Protein AF-0000000085237565 (afdb_homodimer)

Nearest PDB structures (foldseek):
  1zc3-assembly2_C  TM=9.325E-01  e=2.613E-16  Homo sapiens
  4o2l-assembly2_B  TM=9.216E-01  e=4.060E-16  Mus musculus
  7btc-assembly1_A  TM=9.200E-01  e=6.717E-16  Homo sapiens
  3sea-assembly2_B  TM=8.817E-01  e=2.783E-16  Homo sapiens
  4o25-assembly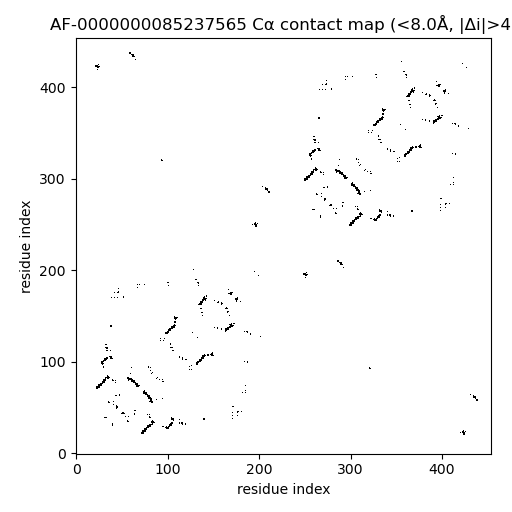2_B  TM=8.472E-01  e=3.812E-16  Mus musculus

InterPro domains:
  IPR001806 Small GTPase [PF00071] (29-189)
  IPR001806 Small GTPase [PS51421] (17-208)
  IPR001806 Small GTPase [SM00174] (30-190)
  IPR005225 Small GTP-binding domain [TIGR00231] (28-180)
  IPR027417 P-loop containing nucleoside triphosphate hydrolase [G3DSA:3.40.50.300] (24-223)
  IPR027417 P-loop containing nucleoside triphosphate hydrolase [SSF52540] (27-191)
  IPR050209 Membrane trafficking Rab GTPases [PTHR47979] (27-192)

Secondary structure (DSSP, 8-state):
-----------------------EEEEEEEEEEE-TTSSHHHHHHHHHHS-----PPPPSEEEEEEEEE-SSEEEEEEEEEE--SGGGGGGHHHHHTT-SEEEEEEETT-HHHHHHHHHHHHHHHHS--TTT-EEEEEEE-GGGGGG--S-HHHHHHHHHHHT-EEEE--TTT-TTHHHHHHHHHHHHHHHHHHHHH----------EE------------------/-----------------------EEEEEEEEEEE-TTSSHHHHHHHHHHS-----PPPPSEEEEEEEEE-SSEEEEEEEEEE--SGGGGGGHHHHHTT-SEEEEEEETT-HHHHHHHHHHHHHHHHS--TTS-EEEEEEE-GGGGGG--S-HHHHHHHHHHHT-EEEE--TTT-TTHHHHHHHHHHHHHHHHHHHHH----------EE------------------

Foldseek 3Di:
DDDPPPPPPPPPPPPVVVVPPPAAEDEAEEEEAFAWPLCLVLLLCCQAPVDGDDDDFDDAWDWDWHWDDDDRHIYIYIYIRGGRDPVCLLCVCVRCVQGQEYEQTGEQLDVVRVVVSVVSVVVCVVRDDPLRYAYEYEHEPVVVVVSGDHDQVNSVVVCVVSVHHYDYYYSVVGRCSNVVVVVSVVSSVVSVVVCVPDVPPPPPPDPPPSDPPPPPPVDDPPPPPDD/DPPPPPDPPPPPPPPVVVVPPPAAEDEAEEEEAFAWPLCLVLLLCCQAPVDGDDDDFDDAWDWDWHWDDDDRHIYIYIYIRGGRDPVCLLCVCVRCVQGQEYEQTGEQLDVVRVVVSVVSVVVCVVRDDPLRYAYEYEHEPVVVVVSGDHDQVNSVVVCVVSVHHYDYYYSPVGRCSNVVVVVSVVSSVVSVVVCVPDVPPPPPPDPPPSPPPPPPPPDDDPDDDDD

Sequence (454 aa):
MGESLPRVPREAQHHNDTLRRPVQTLRVKMALLGSSGVGKSSLALRFSKRQFGSTSPTVGCAYLTQVVHLSNVTFRFEIWDTAGQEKYHSIAPLYYRGAHAALLVYDISKRETFIRAQVWLKELEKQYIPGSTVIWLVGNKADLAKDRQVSAKEGQSLATDRGLFFTETSALSGDQVNELLLAVAHRVNECIGAQQGGLSEWQEPALVNLRHQNRFNPFGSCCKVGPMGESLPRVPREAQHHNDTLRRPVQTLRVKMALLGSSGVGKSSLALRFSKRQFGSTSPTVGCAYLTQVVHLSNVTFRFEIWDTAGQEKYHSIAPLYYRGAHAALLVYDISKRETFIRAQVWLKELEKQYIPGSTVIWLVGNKADLAKDRQVSAKEGQSLATDRGLFFTETSALSGDQVNELLLAVAHRVNECIGAQQGGLSEWQEPALVNLRHQNRFNPFGSCCKVGP

Structure (mmCIF, N/CA/C/O backbone):
data_AF-0000000085237565-model_v1
#
loop_
_entity.id
_entity.type
_entity.pdbx_description
1 polymer 'RAB17, member RAS oncogene family'
#
loop_
_atom_site.group_PDB
_atom_site.id
_atom_site.type_symbol
_atom_site.label_atom_id
_atom_site.label_alt_id
_atom_site.label_comp_id
_atom_site.label_asym_id
_atom_site.label_entity_id
_atom_site.label_seq_id
_atom_site.pdbx_PDB_ins_code
_atom_site.Cartn_x
_atom_site.Cartn_y
_atom_site.Cartn_z
_atom_site.occupancy
_atom_site.B_iso_or_equiv
_atom_site.auth_seq_id
_atom_site.auth_comp_id
_atom_site.auth_asym_id
_atom_site.auth_atom_id
_atom_site.pdbx_PDB_model_num
ATOM 1 N N . MET A 1 1 ? 54.25 -17.219 58.719 1 27.73 1 MET A N 1
ATOM 2 C CA . MET A 1 1 ? 53 -17.969 58.625 1 27.73 1 MET A CA 1
ATOM 3 C C . MET A 1 1 ? 51.844 -17.062 58.219 1 27.73 1 MET A C 1
ATOM 5 O O . MET A 1 1 ? 51.25 -16.391 59.062 1 27.73 1 MET A O 1
ATOM 9 N N . GLY A 1 2 ? 52.062 -16.281 57.156 1 34.34 2 GLY A N 1
ATOM 10 C CA . GLY A 1 2 ? 51.312 -15.172 56.594 1 34.34 2 GLY A CA 1
ATOM 11 C C . GLY A 1 2 ? 49.875 -15.539 56.219 1 34.34 2 GLY A C 1
ATOM 12 O O . GLY A 1 2 ? 49.625 -16.609 55.656 1 34.34 2 GLY A O 1
ATOM 13 N N . GLU A 1 3 ? 48.969 -15.133 57.094 1 33.5 3 GLU A N 1
ATOM 14 C CA . GLU A 1 3 ? 47.531 -15.375 57 1 33.5 3 GLU A CA 1
ATOM 15 C C . GLU A 1 3 ? 46.969 -15 55.656 1 33.5 3 GLU A C 1
ATOM 17 O O . GLU A 1 3 ? 47.188 -13.875 55.156 1 33.5 3 GLU A O 1
ATOM 22 N N . SER A 1 4 ? 47 -15.984 54.719 1 35.19 4 SER A N 1
ATOM 23 C CA . SER A 1 4 ? 46.469 -15.961 53.375 1 35.19 4 SER A CA 1
ATOM 24 C C . SER A 1 4 ? 45.031 -15.469 53.344 1 35.19 4 SER A C 1
ATOM 26 O O . SER A 1 4 ? 44.156 -16.031 54 1 35.19 4 SER A O 1
ATOM 28 N N . LEU A 1 5 ? 44.844 -14.133 53.406 1 37.38 5 LEU A N 1
ATOM 29 C CA . LEU A 1 5 ? 43.5 -13.562 53.344 1 37.38 5 LEU A CA 1
ATOM 30 C C . LEU A 1 5 ? 42.688 -14.242 52.25 1 37.38 5 LEU A C 1
ATOM 32 O O . LEU A 1 5 ? 43.188 -14.508 51.156 1 37.38 5 LEU A O 1
ATOM 36 N N . PRO A 1 6 ? 41.625 -15 52.688 1 36 6 PRO A N 1
ATOM 37 C CA . PRO A 1 6 ? 40.781 -15.742 51.75 1 36 6 PRO A CA 1
ATOM 38 C C . PRO A 1 6 ? 40.25 -14.867 50.594 1 36 6 PRO A C 1
ATOM 40 O O . PRO A 1 6 ? 40.062 -13.664 50.781 1 36 6 PRO A O 1
ATOM 43 N N . ARG A 1 7 ? 40.719 -15.133 49.344 1 33.62 7 ARG A N 1
ATOM 44 C CA . ARG A 1 7 ? 40.281 -14.492 48.094 1 33.62 7 ARG A CA 1
ATOM 45 C C . ARG A 1 7 ? 38.75 -14.406 48.031 1 33.62 7 ARG A C 1
ATOM 47 O O . ARG A 1 7 ? 38.062 -15.398 48.25 1 33.62 7 ARG A O 1
ATOM 54 N N . VAL A 1 8 ? 38.188 -13.297 48.562 1 35.47 8 VAL A N 1
ATOM 55 C CA . VAL A 1 8 ? 36.75 -13.055 48.438 1 35.47 8 VAL A CA 1
ATOM 56 C C . VAL A 1 8 ? 36.281 -13.453 47.062 1 35.47 8 VAL A C 1
ATOM 58 O O . VAL A 1 8 ? 36.938 -13.133 46.062 1 35.47 8 VAL A O 1
ATOM 61 N N . PRO A 1 9 ? 35.531 -14.578 46.938 1 33.69 9 PRO A N 1
ATOM 62 C CA . PRO A 1 9 ? 35.031 -15.023 45.625 1 33.69 9 PRO A CA 1
ATOM 63 C C . PRO A 1 9 ? 34.406 -13.883 44.812 1 33.69 9 PRO A C 1
ATOM 65 O O . PRO A 1 9 ? 33.844 -12.953 45.406 1 33.69 9 PRO A O 1
ATOM 68 N N . ARG A 1 10 ? 35 -13.523 43.656 1 31 10 ARG A N 1
ATOM 69 C CA . ARG A 1 10 ? 34.469 -12.617 42.656 1 31 10 ARG A CA 1
ATOM 70 C C . ARG A 1 10 ? 32.969 -12.812 42.5 1 31 10 ARG A C 1
ATOM 72 O O . ARG A 1 10 ? 32.5 -13.93 42.219 1 31 10 ARG A O 1
ATOM 79 N N . GLU A 1 11 ? 32.125 -12.117 43.281 1 29.14 11 GLU A N 1
ATOM 80 C CA . GLU A 1 11 ? 30.703 -12.055 42.969 1 29.14 11 GLU A CA 1
ATOM 81 C C . GLU A 1 11 ? 30.438 -12.094 41.469 1 29.14 11 GLU A C 1
ATOM 83 O O . GLU A 1 11 ? 31.047 -11.359 40.719 1 29.14 11 GLU A O 1
ATOM 88 N N . ALA A 1 12 ? 30.047 -13.305 40.938 1 31.55 12 ALA A N 1
ATOM 89 C CA . ALA A 1 12 ? 29.484 -13.477 39.594 1 31.55 12 ALA A CA 1
ATOM 90 C C . ALA A 1 12 ? 28.578 -12.305 39.219 1 31.55 12 ALA A C 1
ATOM 92 O O . ALA A 1 12 ? 27.609 -12.016 39.938 1 31.55 12 ALA A O 1
ATOM 93 N N . GLN A 1 13 ? 29.125 -11.234 38.781 1 29.48 13 GLN A N 1
ATOM 94 C CA . GLN A 1 13 ? 28.312 -10.203 38.125 1 29.48 13 GLN A CA 1
ATOM 95 C C . GLN A 1 13 ? 27.203 -10.836 37.312 1 29.48 13 GLN A C 1
ATOM 97 O O . GLN A 1 13 ? 27.469 -11.586 36.375 1 29.48 13 GLN A O 1
ATOM 102 N N . HIS A 1 14 ? 26.141 -11.336 37.969 1 31.36 14 HIS A N 1
ATOM 103 C CA . HIS A 1 14 ? 24.922 -11.609 37.219 1 31.36 14 HIS A CA 1
ATOM 104 C C . HIS A 1 14 ? 24.688 -10.562 36.125 1 31.36 14 HIS A C 1
ATOM 106 O O . HIS A 1 14 ? 24.359 -9.414 36.438 1 31.36 14 HIS A O 1
ATOM 112 N N . HIS A 1 15 ? 25.625 -10.477 35.188 1 31.45 15 HIS A N 1
ATOM 113 C CA . HIS A 1 15 ? 25.188 -9.766 34 1 31.45 15 HIS A CA 1
ATOM 114 C C . HIS A 1 15 ? 23.719 -10.086 33.688 1 31.45 15 HIS A C 1
ATOM 116 O O . HIS A 1 15 ? 23.391 -11.227 33.344 1 31.45 15 HIS A O 1
ATOM 122 N N . ASN A 1 16 ? 22.828 -9.68 34.5 1 31.56 16 ASN A N 1
ATOM 123 C CA . ASN A 1 16 ? 21.438 -9.594 34.062 1 31.56 16 ASN A CA 1
ATOM 124 C C . ASN A 1 16 ? 21.359 -9.266 32.562 1 31.56 16 ASN A C 1
ATOM 126 O O . ASN A 1 16 ? 21.531 -8.117 32.156 1 31.56 16 ASN A O 1
ATOM 130 N N . ASP A 1 17 ? 21.984 -10.008 31.719 1 34.28 17 ASP A N 1
ATOM 131 C CA . ASP A 1 17 ? 21.672 -10.016 30.297 1 34.28 17 ASP A CA 1
ATOM 132 C C . ASP A 1 17 ? 20.172 -9.789 30.062 1 34.28 17 ASP A C 1
ATOM 134 O O . ASP A 1 17 ? 19.375 -10.727 30.172 1 34.28 17 ASP A O 1
ATOM 138 N N . THR A 1 18 ? 19.547 -8.82 30.672 1 37.56 18 THR A N 1
ATOM 139 C CA . THR A 1 18 ? 18.25 -8.406 30.156 1 37.56 18 THR A CA 1
ATOM 140 C C . THR A 1 18 ? 18.141 -8.75 28.672 1 37.56 18 THR A C 1
ATOM 142 O O . THR A 1 18 ? 18.969 -8.32 27.859 1 37.56 18 THR A O 1
ATOM 145 N N . LEU A 1 19 ? 17.844 -9.867 28.25 1 39.25 19 LEU A N 1
ATOM 146 C CA . LEU A 1 19 ? 17.406 -10.352 26.938 1 39.25 19 LEU A CA 1
ATOM 147 C C . LEU A 1 19 ? 16.859 -9.203 26.094 1 39.25 19 LEU A C 1
ATOM 149 O O . LEU A 1 19 ? 15.852 -8.586 26.469 1 39.25 19 LEU A O 1
ATOM 153 N N . ARG A 1 20 ? 17.562 -8.289 25.672 1 39.5 20 ARG A N 1
ATOM 154 C CA . ARG A 1 20 ? 17.188 -7.289 24.688 1 39.5 20 ARG A CA 1
ATOM 155 C C . ARG A 1 20 ? 16.203 -7.871 23.672 1 39.5 20 ARG A C 1
ATOM 157 O O . ARG A 1 20 ? 16.578 -8.734 22.859 1 39.5 20 ARG A O 1
ATOM 164 N N . ARG A 1 21 ? 15.07 -8.148 24.016 1 46.5 21 ARG A N 1
ATOM 165 C CA . ARG A 1 21 ? 14.047 -8.508 23.031 1 46.5 21 ARG A CA 1
ATOM 166 C C . ARG A 1 21 ? 14.242 -7.75 21.734 1 46.5 21 ARG A C 1
ATOM 168 O O . ARG A 1 21 ? 14.398 -6.527 21.734 1 46.5 21 ARG A O 1
ATOM 175 N N . PRO A 1 22 ? 14.875 -8.273 20.766 1 52.97 22 PRO A N 1
ATOM 176 C CA . PRO A 1 22 ? 15.102 -7.605 19.484 1 52.97 22 PRO A CA 1
ATOM 177 C C . PRO A 1 22 ? 1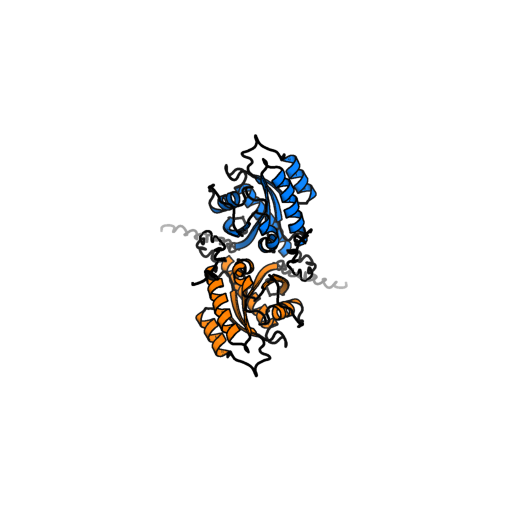3.969 -6.648 19.109 1 52.97 22 PRO A C 1
ATOM 179 O O . PRO A 1 22 ? 12.797 -6.973 19.297 1 52.97 22 PRO A O 1
ATOM 182 N N . VAL A 1 23 ? 14.234 -5.348 19.203 1 57.44 23 VAL A N 1
ATOM 183 C CA . VAL A 1 23 ? 13.289 -4.301 18.828 1 57.44 23 VAL A CA 1
ATOM 184 C C . VAL A 1 23 ? 12.688 -4.625 17.453 1 57.44 23 VAL A C 1
ATOM 186 O O . VAL A 1 23 ? 13.406 -4.914 16.5 1 57.44 23 VAL A O 1
ATOM 189 N N . GLN A 1 24 ? 11.422 -4.953 17.391 1 74.25 24 GLN A N 1
ATOM 190 C CA . GLN A 1 24 ? 10.641 -5.266 16.203 1 74.25 24 GLN A CA 1
ATOM 191 C C . GLN A 1 24 ? 10.477 -4.031 15.32 1 74.25 24 GLN A C 1
ATOM 193 O O . GLN A 1 24 ? 10.203 -2.936 15.82 1 74.25 24 GLN A O 1
ATOM 198 N N . THR A 1 25 ? 10.984 -4.004 14.086 1 80.12 25 THR A N 1
ATOM 199 C CA . THR A 1 25 ? 10.727 -2.939 13.117 1 80.12 25 THR A CA 1
ATOM 200 C C . THR A 1 25 ? 9.484 -3.252 12.289 1 80.12 25 THR A C 1
ATOM 202 O O . THR A 1 25 ? 9.367 -4.344 11.727 1 80.12 25 THR A O 1
ATOM 205 N N . LEU A 1 26 ? 8.594 -2.34 12.336 1 82.44 26 LEU A N 1
ATOM 206 C CA . LEU A 1 26 ? 7.359 -2.502 11.578 1 82.44 26 LEU A CA 1
ATOM 207 C C . LEU A 1 26 ? 7.219 -1.408 10.523 1 82.44 26 LEU A C 1
ATOM 209 O O . LEU A 1 26 ? 7.582 -0.255 10.766 1 82.44 26 LEU A O 1
ATOM 213 N N . ARG A 1 27 ? 6.699 -1.791 9.383 1 86.25 27 ARG A N 1
ATOM 214 C CA . ARG A 1 27 ? 6.43 -0.825 8.32 1 86.25 27 ARG A CA 1
ATOM 215 C C . ARG A 1 27 ? 5.086 -0.135 8.539 1 86.25 27 ARG A C 1
ATOM 217 O O . ARG A 1 27 ? 4.105 -0.78 8.914 1 86.25 27 ARG A O 1
ATOM 224 N N . VAL A 1 28 ? 5.137 1.172 8.312 1 89.56 28 VAL A N 1
ATOM 225 C CA . VAL A 1 28 ? 3.922 1.961 8.477 1 89.56 28 VAL A CA 1
ATOM 226 C C . VAL A 1 28 ? 3.668 2.781 7.211 1 89.56 28 VAL A C 1
ATOM 228 O O . VAL A 1 28 ? 4.48 3.635 6.844 1 89.56 28 VAL A O 1
ATOM 231 N N . LYS A 1 29 ? 2.611 2.477 6.531 1 90.62 29 LYS A N 1
ATOM 232 C CA . LYS A 1 29 ? 2.203 3.271 5.375 1 90.62 29 LYS A CA 1
ATOM 233 C C . LYS A 1 29 ? 1.453 4.527 5.809 1 90.62 29 LYS A C 1
ATOM 235 O O . LYS A 1 29 ? 0.463 4.445 6.539 1 90.62 29 LYS A O 1
ATOM 240 N N . MET A 1 30 ? 1.976 5.688 5.348 1 95.62 30 MET A N 1
ATOM 241 C CA . MET A 1 30 ? 1.331 6.961 5.656 1 95.62 30 MET A CA 1
ATOM 242 C C . MET A 1 30 ? 1.093 7.77 4.387 1 95.62 30 MET A C 1
ATOM 244 O O . MET A 1 30 ? 2.027 8.031 3.629 1 95.62 30 MET A O 1
ATOM 248 N N . ALA A 1 31 ? -0.153 8.203 4.172 1 95.44 31 ALA A N 1
ATOM 249 C CA . ALA A 1 31 ? -0.506 8.977 2.986 1 95.44 31 ALA A CA 1
ATOM 250 C C . ALA A 1 31 ? -0.721 10.445 3.336 1 95.44 31 ALA A C 1
ATOM 252 O O . ALA A 1 31 ? -1.348 10.766 4.348 1 95.44 31 ALA A O 1
ATOM 253 N N . LEU A 1 32 ? -0.116 11.32 2.547 1 97.12 32 LEU A N 1
ATOM 254 C CA . LEU A 1 32 ? -0.39 12.75 2.646 1 97.12 32 LEU A CA 1
ATOM 255 C C . LEU A 1 32 ? -1.426 13.172 1.611 1 97.12 32 LEU A C 1
ATOM 257 O O . LEU A 1 32 ? -1.219 12.992 0.409 1 97.12 32 LEU A O 1
ATOM 261 N N . LEU A 1 33 ? -2.529 13.742 2.092 1 96.38 33 LEU A N 1
ATOM 262 C CA . LEU A 1 33 ? -3.648 14.141 1.245 1 96.38 33 LEU A CA 1
ATOM 263 C C . LEU A 1 33 ? -3.963 15.625 1.425 1 96.38 33 LEU A C 1
ATOM 265 O O . LEU A 1 33 ? -3.779 16.172 2.512 1 96.38 33 LEU A O 1
ATOM 269 N N . GLY A 1 34 ? -4.469 16.188 0.341 1 96.75 34 GLY A N 1
ATOM 270 C CA . GLY A 1 34 ? -4.816 17.594 0.338 1 96.75 34 GLY A CA 1
ATOM 271 C C . GLY A 1 34 ? -4.562 18.281 -0.997 1 96.75 34 GLY A C 1
ATOM 272 O O . GLY A 1 34 ? -3.969 17.672 -1.896 1 96.75 34 GLY A O 1
ATOM 273 N N . SER A 1 35 ? -4.906 19.516 -1.06 1 96.19 35 SER A N 1
ATOM 274 C CA . SER A 1 35 ? -4.797 20.297 -2.289 1 96.19 35 SER A CA 1
ATOM 275 C C . SER A 1 35 ? -3.338 20.562 -2.65 1 96.19 35 SER A C 1
ATOM 277 O O . SER A 1 35 ? -2.449 20.422 -1.807 1 96.19 35 SER A O 1
ATOM 279 N N . SER A 1 36 ? -3.211 20.875 -3.971 1 95.44 36 SER A N 1
ATOM 280 C CA . SER A 1 36 ? -1.899 21.344 -4.41 1 95.44 36 SER A CA 1
ATOM 281 C C . SER A 1 36 ? -1.496 22.609 -3.686 1 95.44 36 SER A C 1
ATOM 283 O O . SER A 1 36 ? -2.328 23.5 -3.465 1 95.44 36 SER A O 1
ATOM 285 N N . GLY A 1 37 ? -0.248 22.641 -3.262 1 96 37 GLY A N 1
ATOM 286 C CA . GLY A 1 37 ? 0.309 23.875 -2.738 1 96 37 GLY A CA 1
ATOM 287 C C . GLY A 1 37 ? 0.138 24.016 -1.237 1 96 37 GLY A C 1
ATOM 288 O O . GLY A 1 37 ? 0.605 25 -0.645 1 96 37 GLY A O 1
ATOM 289 N N . VAL A 1 38 ? -0.432 23.047 -0.591 1 97.94 38 VAL A N 1
ATOM 290 C CA . VAL A 1 38 ? -0.711 23.203 0.832 1 97.94 38 VAL A CA 1
ATOM 291 C C . VAL A 1 38 ? 0.526 22.844 1.647 1 97.94 38 VAL A C 1
ATOM 293 O O . VAL A 1 38 ? 0.6 23.141 2.842 1 97.94 38 VAL A O 1
ATOM 296 N N . GLY A 1 39 ? 1.475 22.156 1.043 1 97.12 39 GLY A N 1
ATOM 297 C CA . GLY A 1 39 ? 2.734 21.891 1.717 1 97.12 39 GLY A CA 1
ATOM 298 C C . GLY A 1 39 ? 2.934 20.422 2.043 1 97.12 39 GLY A C 1
ATOM 299 O O . GLY A 1 39 ? 3.715 20.078 2.932 1 97.12 39 GLY A O 1
ATOM 300 N N . LYS A 1 40 ? 2.252 19.484 1.357 1 97.38 40 LYS A N 1
ATOM 301 C CA . LYS A 1 40 ? 2.414 18.047 1.586 1 97.38 40 LYS A CA 1
ATOM 302 C C . LYS A 1 40 ? 3.859 17.609 1.353 1 97.38 40 LYS A C 1
ATOM 304 O O . LYS A 1 40 ? 4.461 16.953 2.205 1 97.38 40 LYS A O 1
ATOM 309 N N . SER A 1 41 ? 4.395 18.078 0.245 1 95.38 41 SER A N 1
ATOM 310 C CA . SER A 1 41 ? 5.758 17.688 -0.11 1 95.38 41 SER A CA 1
ATOM 311 C C . SER A 1 41 ? 6.77 18.297 0.863 1 95.38 41 SER A C 1
ATOM 313 O O . SER A 1 41 ? 7.738 17.625 1.237 1 95.38 41 SER A O 1
ATOM 315 N N . SER A 1 42 ? 6.5 19.5 1.298 1 96.06 42 SER A N 1
ATOM 316 C CA . SER A 1 42 ? 7.398 20.141 2.254 1 96.06 42 SER A CA 1
ATOM 317 C C . SER A 1 42 ? 7.363 19.438 3.604 1 96.06 42 SER A C 1
ATOM 319 O O . SER A 1 42 ? 8.398 19.281 4.254 1 96.06 42 SER A O 1
ATOM 321 N N . LEU A 1 43 ? 6.195 19 4.012 1 96.62 43 LEU A N 1
ATOM 322 C CA . LEU A 1 43 ? 6.074 18.234 5.246 1 96.62 43 LEU A CA 1
ATOM 323 C C . LEU A 1 43 ? 6.809 16.906 5.137 1 96.62 43 LEU A C 1
ATOM 325 O O . LEU A 1 43 ? 7.562 16.531 6.039 1 96.62 43 LEU A O 1
ATOM 329 N N . ALA A 1 44 ? 6.617 16.219 4.016 1 95 44 ALA A N 1
ATOM 330 C CA . ALA A 1 44 ? 7.273 14.93 3.793 1 95 44 ALA A CA 1
ATOM 331 C C . ALA A 1 44 ? 8.789 15.07 3.844 1 95 44 ALA A C 1
ATOM 333 O O . ALA A 1 44 ? 9.477 14.258 4.477 1 95 44 ALA A O 1
ATOM 334 N N . LEU A 1 45 ? 9.273 16.094 3.223 1 93.38 45 LEU A N 1
ATOM 335 C CA . LEU A 1 45 ? 10.711 16.359 3.199 1 93.38 45 LEU A CA 1
ATOM 336 C C . LEU A 1 45 ? 11.227 16.672 4.598 1 93.38 45 LEU A C 1
ATOM 338 O O . LEU A 1 45 ? 12.305 16.219 4.984 1 93.38 45 LEU A O 1
ATOM 342 N N . ARG A 1 46 ? 10.445 17.391 5.383 1 92.81 46 ARG A N 1
ATOM 343 C CA . ARG A 1 46 ? 10.828 17.703 6.754 1 92.81 46 ARG A CA 1
ATOM 344 C C . ARG A 1 46 ? 10.859 16.453 7.621 1 92.81 46 ARG A C 1
ATOM 346 O O . ARG A 1 46 ? 11.734 16.312 8.477 1 92.81 46 ARG A O 1
ATOM 353 N N . PHE A 1 47 ? 9.922 15.625 7.383 1 90.81 47 PHE A N 1
ATOM 354 C CA . PHE A 1 47 ? 9.898 14.367 8.125 1 90.81 47 PHE A CA 1
ATOM 355 C C . PHE A 1 47 ? 11.18 13.578 7.887 1 90.81 47 PHE A C 1
ATOM 357 O O . PHE A 1 47 ? 11.742 12.992 8.82 1 90.81 47 PHE A O 1
ATOM 364 N N . SER A 1 48 ? 11.625 13.57 6.68 1 86.25 48 SER A N 1
ATOM 365 C CA . SER A 1 48 ? 12.664 12.633 6.266 1 86.25 48 SER A CA 1
ATOM 366 C C . SER A 1 48 ? 14.047 13.273 6.367 1 86.25 48 SER A C 1
ATOM 368 O O . SER A 1 48 ? 15 12.625 6.809 1 86.25 48 SER A O 1
ATOM 370 N N . LYS A 1 49 ? 14.172 14.57 5.992 1 81.81 49 LYS A N 1
ATOM 371 C CA . LYS A 1 49 ? 15.492 15.164 5.852 1 81.81 49 LYS A CA 1
ATOM 372 C C . LYS A 1 49 ? 15.648 16.375 6.77 1 81.81 49 LYS A C 1
ATOM 374 O O . LYS A 1 49 ? 16.703 17.016 6.789 1 81.81 49 LYS A O 1
ATOM 379 N N . ARG A 1 50 ? 14.602 16.688 7.516 1 81.38 50 ARG A N 1
ATOM 380 C CA . ARG A 1 50 ? 14.586 17.891 8.359 1 81.38 50 ARG A CA 1
ATOM 381 C C . ARG A 1 50 ? 14.953 19.125 7.551 1 81.38 50 ARG A C 1
ATOM 383 O O . ARG A 1 50 ? 15.664 20 8.047 1 81.38 50 ARG A O 1
ATOM 390 N N . GLN A 1 51 ? 14.609 19.031 6.289 1 81.88 51 GLN A N 1
ATOM 391 C CA . GLN A 1 51 ? 14.922 20.141 5.395 1 81.88 51 GLN A CA 1
ATOM 392 C C . GLN A 1 51 ? 13.648 20.734 4.777 1 81.88 51 GLN A C 1
ATOM 394 O O . GLN A 1 51 ? 12.617 20.062 4.73 1 81.88 51 GLN A O 1
ATOM 399 N N . PHE A 1 52 ? 13.766 21.984 4.613 1 81.69 52 PHE A N 1
ATOM 400 C CA . PHE A 1 52 ? 12.742 22.656 3.83 1 81.69 52 PHE A CA 1
ATOM 401 C C . PHE A 1 52 ? 13.32 23.172 2.514 1 81.69 52 PHE A C 1
ATOM 403 O O . PHE A 1 52 ? 14.391 23.781 2.494 1 81.69 52 PHE A O 1
ATOM 410 N N . GLY A 1 53 ? 12.664 22.844 1.438 1 76.88 53 GLY A N 1
ATOM 411 C CA . GLY A 1 53 ? 13.102 23.328 0.137 1 76.88 53 GLY A CA 1
ATOM 412 C C . GLY A 1 53 ? 11.953 23.594 -0.817 1 76.88 53 GLY A C 1
ATOM 413 O O . GLY A 1 53 ? 10.797 23.281 -0.506 1 76.88 53 GLY A O 1
ATOM 414 N N . SER A 1 54 ? 12.305 24.344 -1.906 1 74 54 SER A N 1
ATOM 415 C CA . SER A 1 54 ? 11.305 24.594 -2.939 1 74 54 SER A CA 1
ATOM 416 C C . SER A 1 54 ? 10.82 23.297 -3.57 1 74 54 SER A C 1
ATOM 418 O O . SER A 1 54 ? 11.609 22.375 -3.785 1 74 54 SER A O 1
ATOM 420 N N . THR A 1 55 ? 9.461 23.219 -3.584 1 75.25 55 THR A N 1
ATOM 421 C CA . THR A 1 55 ? 8.898 22.031 -4.215 1 75.25 55 THR A CA 1
ATOM 422 C C . THR A 1 55 ? 8.031 22.422 -5.41 1 75.25 55 THR A C 1
ATOM 424 O O . THR A 1 55 ? 7.48 23.516 -5.457 1 75.25 55 THR A O 1
ATOM 427 N N . SER A 1 56 ? 8.164 21.641 -6.43 1 81.25 56 SER A N 1
ATOM 428 C CA . SER A 1 56 ? 7.23 21.688 -7.551 1 81.25 56 SER A CA 1
ATOM 429 C C . SER A 1 56 ? 6.031 20.781 -7.312 1 81.25 56 SER A C 1
ATOM 431 O O . SER A 1 56 ? 6.09 19.859 -6.484 1 81.25 56 SER A O 1
ATOM 433 N N . PRO A 1 57 ? 4.93 21.219 -7.969 1 82.31 57 PRO A N 1
ATOM 434 C CA . PRO A 1 57 ? 3.76 20.359 -7.809 1 82.31 57 PRO A CA 1
ATOM 435 C C . PRO A 1 57 ? 4.082 18.875 -8.047 1 82.31 57 PRO A C 1
ATOM 437 O O . PRO A 1 57 ? 4.785 18.547 -9 1 82.31 57 PRO A O 1
ATOM 440 N N . THR A 1 58 ? 3.594 18.078 -7.121 1 82.5 58 THR A N 1
ATOM 441 C CA . THR A 1 58 ? 3.854 16.641 -7.195 1 82.5 58 THR A CA 1
ATOM 442 C C . THR A 1 58 ? 3.082 16.016 -8.352 1 82.5 58 THR A C 1
ATOM 444 O O . THR A 1 58 ? 1.911 16.344 -8.57 1 82.5 58 THR A O 1
ATOM 447 N N . VAL A 1 59 ? 3.775 15.258 -9.078 1 78.19 59 VAL A N 1
ATOM 448 C CA . VAL A 1 59 ? 3.141 14.508 -10.148 1 78.19 59 VAL A CA 1
ATOM 449 C C . VAL A 1 59 ? 2.93 13.062 -9.711 1 78.19 59 VAL A C 1
ATOM 451 O O . VAL A 1 59 ? 3.885 12.359 -9.367 1 78.19 59 VAL A O 1
ATOM 454 N N . GLY A 1 60 ? 1.63 12.68 -9.75 1 82 60 GLY A N 1
ATOM 455 C CA . GLY A 1 60 ? 1.33 11.344 -9.258 1 82 60 GLY A CA 1
ATOM 456 C C . GLY A 1 60 ? 1.535 11.195 -7.766 1 82 60 GLY A C 1
ATOM 457 O O . GLY A 1 60 ? 0.824 11.82 -6.973 1 82 60 GLY A O 1
ATOM 458 N N . CYS A 1 61 ? 2.631 10.438 -7.441 1 87.56 61 CYS A N 1
ATOM 459 C CA . CYS A 1 61 ? 2.92 10.172 -6.035 1 87.56 61 CYS A CA 1
ATOM 460 C C . CYS A 1 61 ? 4.418 10.008 -5.809 1 87.56 61 CYS A C 1
ATOM 462 O O . CYS A 1 61 ? 5.09 9.305 -6.562 1 87.56 61 CYS A O 1
ATOM 464 N N . ALA A 1 62 ? 4.902 10.75 -4.828 1 88.38 62 ALA A N 1
ATOM 465 C CA . ALA A 1 62 ? 6.293 10.594 -4.418 1 88.38 62 ALA A CA 1
ATOM 466 C C . ALA A 1 62 ? 6.398 9.727 -3.162 1 88.38 62 ALA A C 1
ATOM 468 O O . ALA A 1 62 ? 5.484 9.703 -2.338 1 88.38 62 ALA A O 1
ATOM 469 N N . TYR A 1 63 ? 7.602 9.062 -3.109 1 86 63 TYR A N 1
ATOM 470 C CA . TYR A 1 63 ? 7.789 8.117 -2.014 1 86 63 TYR A CA 1
ATOM 471 C C . TYR A 1 63 ? 9.008 8.484 -1.177 1 86 63 TYR A C 1
ATOM 473 O O . TYR A 1 63 ? 10.094 8.727 -1.718 1 86 63 TYR A O 1
ATOM 481 N N . LEU A 1 64 ? 8.797 8.602 0.127 1 89.44 64 LEU A N 1
ATOM 482 C CA . LEU A 1 64 ? 9.875 8.828 1.084 1 89.44 64 LEU A CA 1
ATOM 483 C C . LEU A 1 64 ? 9.766 7.871 2.264 1 89.44 64 LEU A C 1
ATOM 485 O O . LEU A 1 64 ? 8.688 7.336 2.541 1 89.44 64 LEU A O 1
ATOM 489 N N . THR A 1 65 ? 10.898 7.559 2.889 1 88.81 65 THR A N 1
ATOM 490 C CA . THR A 1 65 ? 10.906 6.73 4.09 1 88.81 65 THR A CA 1
ATOM 491 C C . THR A 1 65 ? 11.516 7.484 5.266 1 88.81 65 THR A C 1
ATOM 493 O O . THR A 1 65 ? 12.352 8.367 5.078 1 88.81 65 THR A O 1
ATOM 496 N N . GLN A 1 66 ? 11 7.223 6.445 1 92.06 66 GLN A N 1
ATOM 497 C CA . GLN A 1 66 ? 11.523 7.773 7.688 1 92.06 66 GLN A CA 1
ATOM 498 C C . GLN A 1 66 ? 11.414 6.762 8.828 1 92.06 66 GLN A C 1
ATOM 500 O O . GLN A 1 66 ? 10.359 6.148 9.016 1 92.06 66 GLN A O 1
ATOM 505 N N . VAL A 1 67 ? 12.531 6.543 9.5 1 91.44 67 VAL A N 1
ATOM 506 C CA . VAL A 1 67 ? 12.523 5.629 10.641 1 91.44 67 VAL A CA 1
ATOM 507 C C . VAL A 1 67 ? 12.234 6.402 11.922 1 91.44 67 VAL A C 1
ATOM 509 O O . VAL A 1 67 ? 12.828 7.457 12.164 1 91.44 67 VAL A O 1
ATOM 512 N N . VAL A 1 68 ? 11.297 5.98 12.656 1 93.25 68 VAL A N 1
ATOM 513 C CA . VAL A 1 68 ? 10.938 6.559 13.953 1 93.25 68 VAL A CA 1
ATOM 514 C C . VAL A 1 68 ? 11.094 5.508 15.047 1 93.25 68 VAL A C 1
ATOM 516 O O . VAL A 1 68 ? 10.539 4.41 14.953 1 93.25 68 VAL A O 1
ATOM 519 N N . HIS A 1 69 ? 11.805 5.895 16.109 1 91.56 69 HIS A N 1
ATOM 520 C CA . HIS A 1 69 ? 12.039 4.984 17.234 1 91.56 69 HIS A CA 1
ATOM 521 C C . HIS A 1 69 ? 11.133 5.32 18.406 1 91.56 69 HIS A C 1
ATOM 523 O O . HIS A 1 69 ? 11.125 6.457 18.891 1 91.56 69 HIS A O 1
ATOM 529 N N . LEU A 1 70 ? 10.352 4.316 18.719 1 91.25 70 LEU A N 1
ATOM 530 C CA . LEU A 1 70 ? 9.617 4.387 19.984 1 91.25 70 LEU A CA 1
ATOM 531 C C . LEU A 1 70 ? 10.266 3.486 21.031 1 91.25 70 LEU A C 1
ATOM 533 O O . LEU A 1 70 ? 11.281 2.844 20.766 1 91.25 70 LEU A O 1
ATOM 537 N N . SER A 1 71 ? 9.703 3.412 22.25 1 87.81 71 SER A N 1
ATOM 538 C CA . SER A 1 71 ? 10.297 2.688 23.375 1 87.81 71 SER A CA 1
ATOM 539 C C . SER A 1 71 ? 10.32 1.186 23.109 1 87.81 71 SER A C 1
ATOM 541 O O . SER A 1 71 ? 11.312 0.515 23.391 1 87.81 71 SER A O 1
ATOM 543 N N . ASN A 1 72 ? 9.312 0.599 22.469 1 84.94 72 ASN A N 1
ATOM 544 C CA . ASN A 1 72 ? 9.172 -0.849 22.359 1 84.94 72 ASN A CA 1
ATOM 545 C C . ASN A 1 72 ? 9.164 -1.303 20.906 1 84.94 72 ASN A C 1
ATOM 547 O O . ASN A 1 72 ? 9.156 -2.502 20.625 1 84.94 72 ASN A O 1
ATOM 551 N N . VAL A 1 73 ? 9.141 -0.239 20.062 1 84.81 73 VAL A N 1
ATOM 552 C CA . VAL A 1 73 ? 9.016 -0.624 18.656 1 84.81 73 VAL A CA 1
ATOM 553 C C . VAL A 1 73 ? 9.672 0.433 17.766 1 84.81 73 VAL A C 1
ATOM 555 O O . VAL A 1 73 ? 9.719 1.611 18.125 1 84.81 73 VAL A O 1
ATOM 558 N N . THR A 1 74 ? 10.25 0.01 16.688 1 87.94 74 THR A N 1
ATOM 559 C CA . THR A 1 74 ? 10.75 0.906 15.648 1 87.94 74 THR A CA 1
ATOM 560 C C . THR A 1 74 ? 9.844 0.863 14.422 1 87.94 74 THR A C 1
ATOM 562 O O . THR A 1 74 ? 9.469 -0.216 13.953 1 87.94 74 THR A O 1
ATOM 565 N N . PHE A 1 75 ? 9.492 2.049 13.969 1 89.44 75 PHE A N 1
ATOM 566 C CA . PHE A 1 75 ? 8.656 2.135 12.773 1 89.44 75 PHE A CA 1
ATOM 567 C C . PHE A 1 75 ? 9.453 2.662 11.594 1 89.44 75 PHE A C 1
ATOM 569 O O . PHE A 1 75 ? 10.211 3.629 11.727 1 89.44 75 PHE A O 1
ATOM 576 N N . ARG A 1 76 ? 9.281 2.027 10.477 1 88.69 76 ARG A N 1
ATOM 577 C CA . ARG A 1 76 ? 9.68 2.59 9.195 1 88.69 76 ARG A CA 1
ATOM 578 C C . ARG A 1 76 ? 8.484 3.16 8.445 1 88.69 76 ARG A C 1
ATOM 580 O O . ARG A 1 76 ? 7.699 2.414 7.855 1 88.69 76 ARG A O 1
ATOM 587 N N . PHE A 1 77 ? 8.438 4.449 8.43 1 92.31 77 PHE A N 1
ATOM 588 C CA . PHE A 1 77 ? 7.344 5.113 7.727 1 92.31 77 PHE A CA 1
ATOM 589 C C . PHE A 1 77 ? 7.59 5.117 6.223 1 92.31 77 PHE A C 1
ATOM 591 O O . PHE A 1 77 ? 8.656 5.527 5.766 1 92.31 77 PHE A O 1
ATOM 598 N N . GLU A 1 78 ? 6.703 4.527 5.578 1 90.31 78 GLU A N 1
ATOM 599 C CA . GLU A 1 78 ? 6.582 4.711 4.133 1 90.31 78 GLU A CA 1
ATOM 600 C C . GLU A 1 78 ? 5.621 5.848 3.799 1 90.31 78 GLU A C 1
ATOM 602 O O . GLU A 1 78 ? 4.402 5.688 3.898 1 90.31 78 GLU A O 1
ATOM 607 N N . ILE A 1 79 ? 6.199 6.918 3.359 1 94.19 79 ILE A N 1
ATOM 608 C CA . ILE A 1 79 ? 5.426 8.141 3.182 1 94.19 79 ILE A CA 1
ATOM 609 C C . ILE A 1 79 ? 5.031 8.297 1.714 1 94.19 79 ILE A C 1
ATOM 611 O O . ILE A 1 79 ? 5.895 8.438 0.845 1 94.19 79 ILE A O 1
ATOM 615 N N . TRP A 1 80 ? 3.732 8.242 1.468 1 93.69 80 TRP A N 1
ATOM 616 C CA . TRP A 1 80 ? 3.162 8.445 0.141 1 93.69 80 TRP A CA 1
ATOM 617 C C . TRP A 1 80 ? 2.713 9.891 -0.043 1 93.69 80 TRP A C 1
ATOM 619 O O . TRP A 1 80 ? 1.659 10.289 0.456 1 93.69 80 TRP A O 1
ATOM 629 N N . ASP A 1 81 ? 3.559 10.688 -0.681 1 94.19 81 ASP A N 1
ATOM 630 C CA . ASP A 1 81 ? 3.271 12.086 -0.984 1 94.19 81 ASP A CA 1
ATOM 631 C C . ASP A 1 81 ? 2.486 12.211 -2.287 1 94.19 81 ASP A C 1
ATOM 633 O O . ASP A 1 81 ? 3.064 12.164 -3.375 1 94.19 81 ASP A O 1
ATOM 637 N N . THR A 1 82 ? 1.187 12.453 -2.143 1 93.56 82 THR A N 1
ATOM 638 C CA . THR A 1 82 ? 0.287 12.375 -3.289 1 93.56 82 THR A CA 1
ATOM 639 C C . THR A 1 82 ? 0.157 13.734 -3.963 1 93.56 82 THR A C 1
ATOM 641 O O . THR A 1 82 ? 0.326 14.773 -3.316 1 93.56 82 THR A O 1
ATOM 644 N N . ALA A 1 83 ? -0.131 13.695 -5.277 1 91.5 83 ALA A N 1
ATOM 645 C CA . ALA A 1 83 ? -0.464 14.922 -5.992 1 91.5 83 ALA A CA 1
ATOM 646 C C . ALA A 1 83 ? -1.777 15.508 -5.488 1 91.5 83 ALA A C 1
ATOM 648 O O . ALA A 1 83 ? -2.742 14.781 -5.25 1 91.5 83 ALA A O 1
ATOM 649 N N . GLY A 1 84 ? -1.793 16.875 -5.395 1 90.75 84 GLY A N 1
ATOM 650 C CA . GLY A 1 84 ? -2.98 17.547 -4.895 1 90.75 84 GLY A CA 1
ATOM 651 C C . GLY A 1 84 ? -3.873 18.078 -6 1 90.75 84 GLY A C 1
ATOM 652 O O . GLY A 1 84 ? -4.973 18.562 -5.734 1 90.75 84 GLY A O 1
ATOM 653 N N . GLN A 1 85 ? -3.412 17.922 -7.184 1 87.5 85 GLN A N 1
ATOM 654 C CA . GLN A 1 85 ? -4.223 18.406 -8.289 1 87.5 85 GLN A CA 1
ATOM 655 C C . GLN A 1 85 ? -5.461 17.547 -8.492 1 87.5 85 GLN A C 1
ATOM 657 O O . GLN A 1 85 ? -5.398 16.312 -8.352 1 87.5 85 GLN A O 1
ATOM 662 N N . GLU A 1 86 ? -6.484 18.141 -8.922 1 83 86 GLU A N 1
ATOM 663 C CA . GLU A 1 86 ? -7.797 17.5 -8.992 1 83 86 GLU A CA 1
ATOM 664 C C . GLU A 1 86 ? -7.789 16.344 -9.969 1 83 86 GLU A C 1
ATOM 666 O O . GLU A 1 86 ? -8.461 15.328 -9.742 1 83 86 GLU A O 1
ATOM 671 N N . LYS A 1 87 ? -7.066 16.438 -10.938 1 82.56 87 LYS A N 1
ATOM 672 C CA . LYS A 1 87 ? -7.059 15.414 -11.969 1 82.56 87 LYS A CA 1
ATOM 673 C C . LYS A 1 87 ? -6.594 14.07 -11.406 1 82.56 87 LYS A C 1
ATOM 675 O O . LYS A 1 87 ? -6.848 13.023 -12 1 82.56 87 LYS A O 1
ATOM 680 N N . TYR A 1 88 ? -5.984 14.117 -10.312 1 80.62 88 TYR A N 1
ATOM 681 C CA . TYR A 1 88 ? -5.453 12.891 -9.719 1 80.62 88 TYR A CA 1
ATOM 682 C C . TYR A 1 88 ? -6.367 12.383 -8.617 1 80.62 88 TYR A C 1
ATOM 684 O O . TYR A 1 88 ? -6.105 11.328 -8.023 1 80.62 88 TYR A O 1
ATOM 692 N N . HIS A 1 89 ? -7.438 12.945 -8.375 1 82.06 89 HIS A N 1
ATOM 693 C CA . HIS A 1 89 ? -8.289 12.609 -7.238 1 82.06 89 HIS A CA 1
ATOM 694 C C . HIS A 1 89 ? -8.859 11.203 -7.375 1 82.06 89 HIS A C 1
ATOM 696 O O . HIS A 1 89 ? -9.016 10.492 -6.379 1 82.06 89 HIS A O 1
ATOM 702 N N . SER A 1 90 ? -9.078 10.836 -8.586 1 77.38 90 SER A N 1
ATOM 703 C CA . SER A 1 90 ? -9.734 9.555 -8.805 1 77.38 90 SER A CA 1
ATOM 704 C C . SER A 1 90 ? -8.812 8.391 -8.453 1 77.38 90 SER A C 1
ATOM 706 O O . SER A 1 90 ? -9.281 7.293 -8.141 1 77.38 90 SER A O 1
ATOM 708 N N . ILE A 1 91 ? -7.566 8.641 -8.469 1 80.5 91 ILE A N 1
ATOM 709 C CA . ILE A 1 91 ? -6.652 7.539 -8.203 1 80.5 91 ILE A CA 1
ATOM 710 C C . ILE A 1 91 ? -6.145 7.621 -6.766 1 80.5 91 ILE A C 1
ATOM 712 O O . ILE A 1 91 ? -5.363 6.773 -6.328 1 80.5 91 ILE A O 1
ATOM 716 N N . ALA A 1 92 ? -6.652 8.539 -5.965 1 84.56 92 ALA A N 1
ATOM 717 C CA . ALA A 1 92 ? -6.184 8.773 -4.602 1 84.56 92 ALA A CA 1
ATOM 718 C C . ALA A 1 92 ? -6.383 7.535 -3.73 1 84.56 92 ALA A C 1
ATOM 720 O O . ALA A 1 92 ? -5.516 7.191 -2.924 1 84.56 92 ALA A O 1
ATOM 721 N N . PRO A 1 93 ? -7.441 6.816 -3.93 1 85.5 93 PRO A N 1
ATOM 722 C CA . PRO A 1 93 ? -7.625 5.625 -3.092 1 85.5 93 PRO A CA 1
ATOM 723 C C . PRO A 1 93 ? -6.477 4.629 -3.229 1 85.5 93 PRO A C 1
ATOM 725 O O . PRO A 1 93 ? -6.148 3.926 -2.268 1 85.5 93 PRO A O 1
ATOM 728 N N . LEU A 1 94 ? -5.875 4.641 -4.363 1 84.12 94 LEU A N 1
ATOM 729 C CA . LEU A 1 94 ? -4.742 3.744 -4.586 1 84.12 94 LEU A CA 1
ATOM 730 C C . LEU A 1 94 ? -3.576 4.109 -3.674 1 84.12 94 LEU A C 1
ATOM 732 O O . LEU A 1 94 ? -2.766 3.248 -3.322 1 84.12 94 LEU A O 1
ATOM 736 N N . TYR A 1 95 ? -3.598 5.297 -3.223 1 88.25 95 TYR A N 1
ATOM 737 C CA . TYR A 1 95 ? -2.473 5.789 -2.434 1 88.25 95 TYR A CA 1
ATOM 738 C C . TYR A 1 95 ? -2.723 5.59 -0.944 1 88.25 95 TYR A C 1
ATOM 740 O O . TYR A 1 95 ? -1.784 5.367 -0.175 1 88.25 95 TYR A O 1
ATOM 748 N N . TYR A 1 96 ? -4.004 5.594 -0.593 1 89.69 96 TYR A N 1
ATOM 749 C CA . TYR A 1 96 ? -4.195 5.559 0.853 1 89.69 96 TYR A CA 1
ATOM 750 C C . TYR A 1 96 ? -4.848 4.25 1.284 1 89.69 96 TYR A C 1
ATOM 752 O O . TYR A 1 96 ? -5.012 3.996 2.48 1 89.69 96 TYR A O 1
ATOM 760 N N . ARG A 1 97 ? -5.191 3.383 0.357 1 85.88 97 ARG A N 1
ATOM 761 C CA . ARG A 1 97 ? -5.668 2.061 0.751 1 85.88 97 ARG A CA 1
ATOM 762 C C . ARG A 1 97 ? -4.613 1.317 1.563 1 85.88 97 ARG A C 1
ATOM 764 O O . ARG A 1 97 ? -3.439 1.29 1.19 1 85.88 97 ARG A O 1
ATOM 771 N N . GLY A 1 98 ? -5.098 0.78 2.701 1 83.69 98 GLY A N 1
ATOM 772 C CA . GLY A 1 98 ? -4.199 0.024 3.564 1 83.69 98 GLY A CA 1
ATOM 773 C C . GLY A 1 98 ? -3.295 0.905 4.402 1 83.69 98 GLY A C 1
ATOM 774 O O . GLY A 1 98 ? -2.445 0.404 5.145 1 83.69 98 GLY A O 1
ATOM 775 N N . ALA A 1 99 ? -3.461 2.207 4.254 1 90.94 99 ALA A N 1
ATOM 776 C CA . ALA A 1 99 ? -2.625 3.107 5.043 1 90.94 99 ALA A CA 1
ATOM 777 C C . ALA A 1 99 ? -2.91 2.953 6.535 1 90.94 99 ALA A C 1
ATOM 779 O O . ALA A 1 99 ? -4.062 2.791 6.938 1 90.94 99 ALA A O 1
ATOM 780 N N . HIS A 1 100 ? -1.849 3.02 7.305 1 91.06 100 HIS A N 1
ATOM 781 C CA . HIS A 1 100 ? -1.973 3.045 8.758 1 91.06 100 HIS A CA 1
ATOM 782 C C . HIS A 1 100 ? -2.299 4.445 9.258 1 91.06 100 HIS A C 1
ATOM 784 O O . HIS A 1 100 ? -2.92 4.605 10.312 1 91.06 100 HIS A O 1
ATOM 790 N N . ALA A 1 101 ? -1.816 5.379 8.477 1 95.12 101 ALA A N 1
ATOM 791 C CA . ALA A 1 101 ? -2.057 6.777 8.828 1 95.12 101 ALA A CA 1
ATOM 792 C C . ALA A 1 101 ? -2.311 7.621 7.578 1 95.12 101 ALA A C 1
ATOM 794 O O . ALA A 1 101 ? -1.784 7.324 6.504 1 95.12 101 ALA A O 1
ATOM 795 N N . ALA A 1 102 ? -3.117 8.625 7.738 1 96.31 102 ALA A N 1
ATOM 796 C CA . ALA A 1 102 ? -3.352 9.633 6.703 1 96.31 102 ALA A CA 1
ATOM 797 C C . ALA A 1 102 ? -3.307 11.039 7.285 1 96.31 102 ALA A C 1
ATOM 799 O O . ALA A 1 102 ? -3.914 11.305 8.328 1 96.31 102 ALA A O 1
ATOM 800 N N . LEU A 1 103 ? -2.523 11.883 6.648 1 98.25 103 LEU A N 1
ATOM 801 C CA . LEU A 1 103 ? -2.514 13.297 6.996 1 98.25 103 LEU A CA 1
ATOM 802 C C . LEU A 1 103 ? -3.314 14.109 5.988 1 98.25 103 LEU A C 1
ATOM 804 O O . LEU A 1 103 ? -2.961 14.164 4.809 1 98.25 103 LEU A O 1
ATOM 808 N N . LEU A 1 104 ? -4.383 14.633 6.438 1 98.06 104 LEU A N 1
ATOM 809 C CA . LEU A 1 104 ? -5.176 15.562 5.641 1 98.06 104 LEU A CA 1
ATOM 810 C C . LEU A 1 104 ? -4.711 17 5.867 1 98.06 104 LEU A C 1
ATOM 812 O O . LEU A 1 104 ? -4.969 17.578 6.922 1 98.06 104 LEU A O 1
ATOM 816 N N . VAL A 1 105 ? -4.094 17.594 4.812 1 98.69 105 VAL A N 1
ATOM 817 C CA . VAL A 1 105 ? -3.373 18.844 4.992 1 98.69 105 VAL A CA 1
ATOM 818 C C . VAL A 1 105 ? -4.133 19.984 4.305 1 98.69 105 VAL A C 1
ATOM 820 O O . VAL A 1 105 ? -4.621 19.812 3.186 1 98.69 105 VAL A O 1
ATOM 823 N N . TYR A 1 106 ? -4.293 21.094 4.977 1 98.81 106 TYR A N 1
ATOM 824 C CA . TYR A 1 106 ? -4.777 22.328 4.363 1 98.81 106 TYR A CA 1
ATOM 825 C C . TYR A 1 106 ? -3.881 23.5 4.73 1 98.81 106 TYR A C 1
ATOM 827 O O . TYR A 1 106 ? -3.031 23.391 5.617 1 98.81 106 TYR A O 1
ATOM 835 N N . ASP A 1 107 ? -3.959 24.547 3.906 1 98.81 107 ASP A N 1
ATOM 836 C CA . ASP A 1 107 ? -3.248 25.812 4.113 1 98.81 107 ASP A CA 1
ATOM 837 C C . ASP A 1 107 ? -4.078 26.781 4.949 1 98.81 107 ASP A C 1
ATOM 839 O O . ASP A 1 107 ? -5.156 27.203 4.527 1 98.81 107 ASP A O 1
ATOM 843 N N . ILE A 1 108 ? -3.566 27.141 6.109 1 98.88 108 ILE A N 1
ATOM 844 C CA . ILE A 1 108 ? -4.371 27.938 7.027 1 98.88 108 ILE A CA 1
ATOM 845 C C . ILE A 1 108 ? -4.691 29.297 6.395 1 98.88 108 ILE A C 1
ATOM 847 O O . ILE A 1 108 ? -5.613 29.984 6.828 1 98.88 108 ILE A O 1
ATOM 851 N N . SER A 1 109 ? -3.902 29.734 5.395 1 98.81 109 SER A N 1
ATOM 852 C CA . SER A 1 109 ? -4.07 31.047 4.766 1 98.81 109 SER A CA 1
ATOM 853 C C . SER A 1 109 ? -4.98 30.953 3.543 1 98.81 109 SER A C 1
ATOM 855 O O . SER A 1 109 ? -5.234 31.969 2.877 1 98.81 109 SER A O 1
ATOM 857 N N . LYS A 1 110 ? -5.48 29.781 3.191 1 98.75 110 LYS A N 1
ATOM 858 C CA . LYS A 1 110 ? -6.359 29.578 2.043 1 98.75 110 LYS A CA 1
ATOM 859 C C . LYS A 1 110 ? -7.562 28.719 2.414 1 98.75 110 LYS A C 1
ATOM 861 O O . LYS A 1 110 ? -7.5 27.484 2.334 1 98.75 110 LYS A O 1
ATOM 866 N N . ARG A 1 111 ? -8.672 29.344 2.629 1 98.69 111 ARG A N 1
ATOM 867 C CA . ARG A 1 111 ? -9.891 28.688 3.09 1 98.69 111 ARG A CA 1
ATOM 868 C C . ARG A 1 111 ? -10.344 27.625 2.094 1 98.69 111 ARG A C 1
ATOM 870 O O . ARG A 1 111 ? -10.875 26.578 2.486 1 98.69 111 ARG A O 1
ATOM 877 N N . GLU A 1 112 ? -10.102 27.844 0.861 1 98.38 112 GLU A N 1
ATOM 878 C CA . GLU A 1 112 ? -10.523 26.906 -0.169 1 98.38 112 GLU A CA 1
ATOM 879 C C . GLU A 1 112 ? -9.875 25.531 0.036 1 98.38 112 GLU A C 1
ATOM 881 O O . GLU A 1 112 ? -10.492 24.5 -0.242 1 98.38 112 GLU A O 1
ATOM 886 N N . THR A 1 113 ? -8.703 25.5 0.517 1 98.38 113 THR A N 1
ATOM 887 C CA . THR A 1 113 ? -8.008 24.234 0.735 1 98.38 113 THR A CA 1
ATOM 888 C C . THR A 1 113 ? -8.602 23.484 1.925 1 98.38 113 THR A C 1
ATOM 890 O O . THR A 1 113 ? -8.578 22.25 1.966 1 98.38 113 THR A O 1
ATOM 893 N N . PHE A 1 114 ? -9.133 24.219 2.891 1 98.62 114 PHE A N 1
ATOM 894 C CA . PHE A 1 114 ? -9.812 23.641 4.039 1 98.62 114 PHE A CA 1
ATOM 895 C C . PHE A 1 114 ? -11.117 22.984 3.619 1 98.62 114 PHE A C 1
ATOM 897 O O . PHE A 1 114 ? -11.422 21.875 4.043 1 98.62 114 PHE A O 1
ATOM 904 N N . ILE A 1 115 ? -11.789 23.641 2.762 1 98.06 115 ILE A N 1
ATOM 905 C CA . ILE A 1 115 ? -13.039 23.109 2.229 1 98.06 115 ILE A CA 1
ATOM 906 C C . ILE A 1 115 ? -12.758 21.828 1.436 1 98.06 115 ILE A C 1
ATOM 908 O O . ILE A 1 115 ? -13.438 20.828 1.61 1 98.06 115 ILE A O 1
ATOM 912 N N . ARG A 1 116 ? -11.766 21.859 0.656 1 96.69 116 ARG A N 1
ATOM 913 C CA . ARG A 1 116 ? -11.422 20.703 -0.171 1 96.69 116 ARG A CA 1
ATOM 914 C C . ARG A 1 116 ? -10.953 19.531 0.688 1 96.69 116 ARG A C 1
ATOM 916 O O . ARG A 1 116 ? -11.195 18.375 0.354 1 96.69 116 ARG A O 1
ATOM 923 N N . ALA A 1 117 ? -10.258 19.828 1.758 1 97.06 117 ALA A N 1
ATOM 924 C CA . ALA A 1 117 ? -9.82 18.781 2.678 1 97.06 117 ALA A CA 1
ATOM 925 C C . ALA A 1 117 ? -11.008 17.969 3.17 1 97.06 117 ALA A C 1
ATOM 927 O O . ALA A 1 117 ? -10.891 16.75 3.381 1 97.06 117 ALA A O 1
ATOM 928 N N . GLN A 1 118 ? -12.109 18.609 3.291 1 96.25 118 GLN A N 1
ATOM 929 C CA . GLN A 1 118 ? -13.312 17.906 3.736 1 96.25 118 GLN A CA 1
ATOM 930 C C . GLN A 1 118 ? -13.82 16.953 2.66 1 96.25 118 GLN A C 1
ATOM 932 O O . GLN A 1 118 ? -14.375 15.898 2.971 1 96.25 118 GLN A O 1
ATOM 937 N N . VAL A 1 119 ? -13.617 17.359 1.485 1 92.81 119 VAL A N 1
ATOM 938 C CA . VAL A 1 119 ? -13.984 16.5 0.372 1 92.81 119 VAL A CA 1
ATOM 939 C C . VAL A 1 119 ? -13.086 15.258 0.364 1 92.81 119 VAL A C 1
ATOM 941 O O . VAL A 1 119 ? -13.578 14.133 0.247 1 92.81 119 VAL A O 1
ATOM 944 N N . TRP A 1 120 ? -11.781 15.461 0.521 1 92.56 120 TRP A N 1
ATOM 945 C CA . TRP A 1 120 ? -10.828 14.359 0.63 1 92.56 120 TRP A CA 1
ATOM 946 C C . TRP A 1 120 ? -11.227 13.414 1.758 1 92.56 120 TRP A C 1
ATOM 948 O O . TRP A 1 120 ? -11.18 12.195 1.594 1 92.56 120 TRP A O 1
ATOM 958 N N . LEU A 1 121 ? -11.609 13.977 2.83 1 93.38 121 LEU A N 1
ATOM 959 C CA . LEU A 1 121 ? -11.977 13.203 4.004 1 93.38 121 LEU A CA 1
ATOM 960 C C . LEU A 1 121 ? -13.188 12.32 3.715 1 93.38 121 LEU A C 1
ATOM 962 O O . LEU A 1 121 ? -13.211 11.141 4.082 1 93.38 121 LEU A O 1
ATOM 966 N N . LYS A 1 122 ? -14.164 12.844 3.092 1 91.19 122 LYS A N 1
ATOM 967 C CA . LYS A 1 122 ? -15.359 12.094 2.74 1 91.19 122 LYS A CA 1
ATOM 968 C C . LYS A 1 122 ? -15.023 10.906 1.847 1 91.19 122 LYS A C 1
ATOM 970 O O . LYS A 1 122 ? -15.547 9.805 2.037 1 91.19 122 LYS A O 1
ATOM 975 N N . GLU A 1 123 ? -14.164 11.125 0.936 1 87.81 123 GLU A N 1
ATOM 976 C CA . GLU A 1 123 ? -13.75 10.055 0.035 1 87.81 123 GLU A CA 1
ATOM 977 C C . GLU A 1 123 ? -12.969 8.977 0.782 1 87.81 123 GLU A C 1
ATOM 979 O O . GLU A 1 123 ? -13.188 7.781 0.56 1 87.81 123 GLU A O 1
ATOM 984 N N . LEU A 1 124 ? -12.086 9.398 1.64 1 88 124 LEU A N 1
ATOM 985 C CA . LEU A 1 124 ? -11.289 8.484 2.457 1 88 124 LEU A CA 1
ATOM 986 C C . LEU A 1 124 ? -12.195 7.621 3.334 1 88 124 LEU A C 1
ATOM 988 O O . LEU A 1 124 ? -11.953 6.422 3.486 1 88 124 LEU A O 1
ATOM 992 N N . GLU A 1 125 ? -13.203 8.188 3.818 1 86.06 125 GLU A N 1
ATOM 993 C CA . GLU A 1 125 ? -14.102 7.516 4.754 1 86.06 125 GLU A CA 1
ATOM 994 C C . GLU A 1 125 ? -14.938 6.453 4.047 1 86.06 125 GLU A C 1
ATOM 996 O O . GLU A 1 125 ? -15.438 5.523 4.684 1 86.06 125 GLU A O 1
ATOM 1001 N N . LYS A 1 126 ? -15.102 6.559 2.787 1 80.69 126 LYS A N 1
ATOM 1002 C CA . LYS A 1 126 ? -15.844 5.559 2.025 1 80.69 126 LYS A CA 1
ATOM 1003 C C . LYS A 1 126 ? -15.094 4.234 1.98 1 80.69 126 LYS A C 1
ATOM 1005 O O . LYS A 1 126 ? -15.711 3.168 1.908 1 80.69 126 LYS A O 1
ATOM 1010 N N . GLN A 1 127 ? -13.844 4.281 1.952 1 70.81 127 GLN A N 1
ATOM 1011 C CA . GLN A 1 127 ? -13.016 3.094 1.792 1 70.81 127 GLN A CA 1
ATOM 1012 C C . GLN A 1 127 ? -12.438 2.645 3.129 1 70.81 127 GLN A C 1
ATOM 1014 O O . GLN A 1 127 ? -11.68 1.673 3.188 1 70.81 127 GLN A O 1
ATOM 1019 N N . TYR A 1 128 ? -12.852 3.248 4.137 1 64.94 128 TYR A N 1
ATOM 1020 C CA . TYR A 1 128 ? -12.203 3.176 5.441 1 64.94 128 TYR A CA 1
ATOM 1021 C C . TYR A 1 128 ? -12.82 2.076 6.297 1 64.94 128 TYR A C 1
ATOM 1023 O O . TYR A 1 128 ? -14.039 1.955 6.379 1 64.94 128 TYR A O 1
ATOM 1031 N N . ILE A 1 129 ? -11.906 1.144 6.633 1 61.97 129 ILE A N 1
ATOM 1032 C CA . ILE A 1 129 ? -12.281 0.295 7.758 1 61.97 129 ILE A CA 1
ATOM 1033 C C . ILE A 1 129 ? -12 1.022 9.07 1 61.97 129 ILE A C 1
ATOM 1035 O O . ILE A 1 129 ? -10.852 1.395 9.344 1 61.97 129 ILE A O 1
ATOM 1039 N N . PRO A 1 130 ? -13.109 1.364 9.812 1 60.78 130 PRO A N 1
ATOM 1040 C CA . PRO A 1 130 ? -12.898 2.074 11.078 1 60.78 130 PRO A CA 1
ATOM 1041 C C . PRO A 1 130 ? -11.82 1.423 11.945 1 60.78 130 PRO A C 1
ATOM 1043 O O . PRO A 1 130 ? -11.781 0.196 12.062 1 60.78 130 PRO A O 1
ATOM 1046 N N . GLY A 1 131 ? -10.945 2.195 12.508 1 66.69 131 GLY A N 1
ATOM 1047 C CA . GLY A 1 131 ? -9.914 1.729 13.422 1 66.69 131 GLY A CA 1
ATOM 1048 C C . GLY A 1 131 ? -8.68 1.203 12.711 1 66.69 131 GLY A C 1
ATOM 1049 O O . GLY A 1 131 ? -7.695 0.835 13.359 1 66.69 131 GLY A O 1
ATOM 1050 N N . SER A 1 132 ? -8.758 1.271 11.367 1 75.62 132 SER A N 1
ATOM 1051 C CA . SER A 1 132 ? -7.621 0.702 10.648 1 75.62 132 SER A CA 1
ATOM 1052 C C . SER A 1 132 ? -6.617 1.779 10.258 1 75.62 132 SER A C 1
ATOM 1054 O O . SER A 1 132 ? -5.43 1.492 10.07 1 75.62 132 SER A O 1
ATOM 1056 N N . THR A 1 133 ? -7.086 3.037 10.227 1 89.19 133 THR A N 1
ATOM 1057 C CA . THR A 1 133 ? -6.23 4.141 9.805 1 89.19 133 THR A CA 1
ATOM 1058 C C . THR A 1 133 ? -6.332 5.309 10.781 1 89.19 133 THR A C 1
ATOM 1060 O O . THR A 1 133 ? -7.434 5.711 11.164 1 89.19 133 THR A O 1
ATOM 1063 N N . VAL A 1 134 ? -5.246 5.785 11.25 1 93.75 134 VAL A N 1
ATOM 1064 C CA . VAL A 1 134 ? -5.18 6.996 12.07 1 93.75 134 VAL A CA 1
ATOM 1065 C C . VAL A 1 134 ? -5.195 8.227 11.172 1 93.75 134 VAL A C 1
ATOM 1067 O O . VAL A 1 134 ? -4.336 8.383 10.305 1 93.75 134 VAL A O 1
ATOM 1070 N N . ILE A 1 135 ? -6.172 9.125 11.352 1 95.88 135 ILE A N 1
ATOM 1071 C CA . ILE A 1 135 ? -6.289 10.273 10.461 1 95.88 135 ILE A CA 1
ATOM 1072 C C . ILE A 1 135 ? -6.02 11.555 11.242 1 95.88 135 ILE A C 1
ATOM 1074 O O . ILE A 1 135 ? -6.59 11.773 12.312 1 95.88 135 ILE A O 1
ATOM 1078 N N . TRP A 1 136 ? -5.137 12.406 10.727 1 98 136 TRP A N 1
ATOM 1079 C CA . TRP A 1 136 ? -4.828 13.727 11.266 1 98 136 TRP A CA 1
ATOM 1080 C C . TRP A 1 136 ? -5.273 14.828 10.305 1 98 136 TRP A C 1
ATOM 1082 O O . TRP A 1 136 ? -4.984 14.766 9.109 1 98 136 TRP A O 1
ATOM 1092 N N . LEU A 1 137 ? -6.039 15.727 10.797 1 98.81 137 LEU A N 1
ATOM 1093 C CA . LEU A 1 137 ? -6.227 17 10.117 1 98.81 137 LEU A CA 1
ATOM 1094 C C . LEU A 1 137 ? -5.094 17.969 10.453 1 98.81 137 LEU A C 1
ATOM 1096 O O . LEU A 1 137 ? -4.844 18.25 11.625 1 98.81 137 LEU A O 1
ATOM 1100 N N . VAL A 1 138 ? -4.406 18.469 9.453 1 98.94 138 VAL A N 1
ATOM 1101 C CA . VAL A 1 138 ? -3.205 19.266 9.68 1 98.94 138 VAL A CA 1
ATOM 1102 C C . VAL A 1 138 ? -3.359 20.641 9.023 1 98.94 138 VAL A C 1
ATOM 1104 O O . VAL A 1 138 ? -3.383 20.75 7.797 1 98.94 138 VAL A O 1
ATOM 1107 N N . GLY A 1 139 ? -3.484 21.672 9.828 1 98.94 139 GLY A N 1
ATOM 1108 C CA . GLY A 1 139 ? -3.346 23.031 9.32 1 98.94 139 GLY A CA 1
ATOM 1109 C C . GLY A 1 139 ? -1.899 23.453 9.156 1 98.94 139 GLY A C 1
ATOM 1110 O O . GLY A 1 139 ? -1.212 23.734 10.141 1 98.94 139 GLY A O 1
ATOM 1111 N N . ASN A 1 140 ? -1.474 23.531 7.887 1 98.81 140 ASN A N 1
ATOM 1112 C CA . ASN A 1 140 ? -0.072 23.812 7.602 1 98.81 140 ASN A CA 1
ATOM 1113 C C . ASN A 1 140 ? 0.134 25.281 7.23 1 98.81 140 ASN A C 1
ATOM 1115 O O . ASN A 1 140 ? -0.833 26.031 7.105 1 98.81 140 ASN A O 1
ATOM 1119 N N . LYS A 1 141 ? 1.396 25.703 7.16 1 98.44 141 LYS A N 1
ATOM 1120 C CA . LYS A 1 141 ? 1.859 27.062 6.863 1 98.44 141 LYS A CA 1
ATOM 1121 C C . LYS A 1 141 ? 1.455 28.031 7.965 1 98.44 141 LYS A C 1
ATOM 1123 O O . LYS A 1 141 ? 0.979 29.141 7.684 1 98.44 141 LYS A O 1
ATOM 1128 N N . ALA A 1 142 ? 1.613 27.547 9.156 1 98.5 142 ALA A N 1
ATOM 1129 C CA . ALA A 1 142 ? 1.263 28.344 10.336 1 98.5 142 ALA A CA 1
ATOM 1130 C C . ALA A 1 142 ? 2.131 29.594 10.438 1 98.5 142 ALA A C 1
ATOM 1132 O O . ALA A 1 142 ? 1.808 30.516 11.18 1 98.5 142 ALA A O 1
ATOM 1133 N N . ASP A 1 143 ? 3.264 29.656 9.711 1 97.94 143 ASP A N 1
ATOM 1134 C CA . ASP A 1 143 ? 4.105 30.844 9.656 1 97.94 143 ASP A CA 1
ATOM 1135 C C . ASP A 1 143 ? 3.373 32 8.984 1 97.94 143 ASP A C 1
ATOM 1137 O O . ASP A 1 143 ? 3.768 33.156 9.133 1 97.94 143 ASP A O 1
ATOM 1141 N N . LEU A 1 144 ? 2.311 31.656 8.305 1 98.25 144 LEU A N 1
ATOM 1142 C CA . LEU A 1 144 ? 1.529 32.688 7.633 1 98.25 144 LEU A CA 1
ATOM 1143 C C . LEU A 1 144 ? 0.35 33.125 8.492 1 98.25 144 LEU A C 1
ATOM 1145 O O . LEU A 1 144 ? -0.748 33.344 7.98 1 98.25 144 LEU A O 1
ATOM 1149 N N . ALA A 1 145 ? 0.546 33.281 9.734 1 97 145 ALA A N 1
ATOM 1150 C CA . ALA A 1 145 ? -0.5 33.625 10.688 1 97 145 ALA A CA 1
ATOM 1151 C C . ALA A 1 145 ? -1.147 34.969 10.32 1 97 145 ALA A C 1
ATOM 1153 O O . ALA A 1 145 ? -2.344 35.156 10.539 1 97 145 ALA A O 1
ATOM 1154 N N . LYS A 1 146 ? -0.477 35.906 9.742 1 97.62 146 LYS A N 1
ATOM 1155 C CA . LYS A 1 146 ? -1.008 37.188 9.367 1 97.62 146 LYS A CA 1
ATOM 1156 C C . LYS A 1 146 ? -2.055 37.062 8.266 1 97.62 146 LYS A C 1
ATOM 1158 O O . LYS A 1 146 ? -2.973 37.906 8.18 1 97.62 146 LYS A O 1
ATOM 1163 N N . ASP A 1 147 ? -1.914 36.094 7.41 1 98.31 147 ASP A N 1
ATOM 1164 C CA . ASP A 1 147 ? -2.822 35.875 6.289 1 98.31 147 ASP A CA 1
ATOM 1165 C C . ASP A 1 147 ? -3.836 34.781 6.602 1 98.31 147 ASP A C 1
ATOM 1167 O O . ASP A 1 147 ? -4.484 34.25 5.695 1 98.31 147 ASP A O 1
ATOM 1171 N N . ARG A 1 148 ? -3.955 34.375 7.816 1 98.5 148 ARG A N 1
ATOM 1172 C CA . ARG A 1 148 ? -4.785 33.25 8.234 1 98.5 148 ARG A CA 1
ATOM 1173 C C . ARG A 1 148 ? -6.238 33.469 7.824 1 98.5 148 ARG A C 1
ATOM 1175 O O . ARG A 1 148 ? -6.797 34.531 8.023 1 98.5 148 ARG A O 1
ATOM 1182 N N . GLN A 1 149 ? -6.859 32.406 7.191 1 98.81 149 GLN A N 1
ATOM 1183 C CA . GLN A 1 149 ? -8.266 32.438 6.809 1 98.81 149 GLN A CA 1
ATOM 1184 C C . GLN A 1 149 ? -9.062 31.344 7.531 1 98.81 149 GLN A C 1
ATOM 1186 O O . GLN A 1 149 ? -10.297 31.391 7.555 1 98.81 149 GLN A O 1
ATOM 1191 N N . VAL A 1 150 ? -8.438 30.375 8.109 1 98.75 150 VAL A N 1
ATOM 1192 C CA . VAL A 1 150 ? -9.07 29.312 8.883 1 98.75 150 VAL A CA 1
ATOM 1193 C C . VAL A 1 150 ? -8.508 29.312 10.305 1 98.75 150 VAL A C 1
ATOM 1195 O O . VAL A 1 150 ? -7.312 29.094 10.508 1 98.75 150 VAL A O 1
ATOM 1198 N N . SER A 1 151 ? -9.289 29.5 11.273 1 98.69 151 SER A N 1
ATOM 1199 C CA . SER A 1 151 ? -8.82 29.547 12.656 1 98.69 151 SER A CA 1
ATOM 1200 C C . SER A 1 151 ? -8.484 28.141 13.164 1 98.69 151 SER A C 1
ATOM 1202 O O . SER A 1 151 ? -9 27.141 12.656 1 98.69 151 SER A O 1
ATOM 1204 N N . ALA A 1 152 ? -7.645 28.125 14.172 1 98.5 152 ALA A N 1
ATOM 1205 C CA . ALA A 1 152 ? -7.332 26.844 14.805 1 98.5 152 ALA A CA 1
ATOM 1206 C C . ALA A 1 152 ? -8.586 26.203 15.391 1 98.5 152 ALA A C 1
ATOM 1208 O O . ALA A 1 152 ? -8.734 24.984 15.367 1 98.5 152 ALA A O 1
ATOM 1209 N N . LYS A 1 153 ? -9.422 27.047 15.891 1 98.44 153 LYS A N 1
ATOM 1210 C CA . LYS A 1 153 ? -10.664 26.562 16.5 1 98.44 153 LYS A CA 1
ATOM 1211 C C . LYS A 1 153 ? -11.539 25.859 15.461 1 98.44 153 LYS A C 1
ATOM 1213 O O . LYS A 1 153 ? -12.117 24.812 15.742 1 98.44 153 LYS A O 1
ATOM 1218 N N . GLU A 1 154 ? -11.664 26.453 14.281 1 98.31 154 GLU A N 1
ATOM 1219 C CA . GLU A 1 154 ? -12.414 25.844 13.195 1 98.31 154 GLU A CA 1
ATOM 1220 C C . GLU A 1 154 ? -11.836 24.469 12.828 1 98.31 154 GLU A C 1
ATOM 1222 O O . GLU A 1 154 ? -12.57 23.5 12.641 1 98.31 154 GLU A O 1
ATOM 1227 N N . GLY A 1 155 ? -10.516 24.406 12.695 1 98.62 155 GLY A N 1
ATOM 1228 C CA . GLY A 1 155 ? -9.859 23.141 12.414 1 98.62 155 GLY A CA 1
ATOM 1229 C C . GLY A 1 155 ? -10.102 22.094 13.477 1 98.62 155 GLY A C 1
ATOM 1230 O O . GLY A 1 155 ? -10.453 20.953 13.164 1 98.62 155 GLY A O 1
ATOM 1231 N N . GLN A 1 156 ? -9.953 22.484 14.727 1 98.62 156 GLN A N 1
ATOM 1232 C CA . GLN A 1 156 ? -10.156 21.578 15.859 1 98.62 156 GLN A CA 1
ATOM 1233 C C . GLN A 1 156 ? -11.594 21.078 15.914 1 98.62 156 GLN A C 1
ATOM 1235 O O . GLN A 1 156 ? -11.844 19.906 16.203 1 98.62 156 GLN A O 1
ATOM 1240 N N . SER A 1 157 ? -12.5 21.969 15.672 1 98.5 157 SER A N 1
ATOM 1241 C CA . SER A 1 157 ? -13.914 21.609 15.688 1 98.5 157 SER A CA 1
ATOM 1242 C C . SER A 1 157 ? -14.227 20.547 14.633 1 98.5 157 SER A C 1
ATOM 1244 O O . SER A 1 157 ? -14.914 19.578 14.914 1 98.5 157 SER A O 1
ATOM 1246 N N . LEU A 1 158 ? -13.75 20.781 13.422 1 98 158 LEU A N 1
ATOM 1247 C CA . LEU A 1 158 ? -13.953 19.797 12.367 1 98 158 LEU A CA 1
ATOM 1248 C C . LEU A 1 158 ? -13.359 18.453 12.75 1 98 158 LEU A C 1
ATOM 1250 O O . LEU A 1 158 ? -14 17.406 12.562 1 98 158 LEU A O 1
ATOM 1254 N N . ALA A 1 159 ? -12.141 18.469 13.25 1 98.19 159 ALA A N 1
ATOM 1255 C CA . ALA A 1 159 ? -11.469 17.234 13.656 1 98.19 159 ALA A CA 1
ATOM 1256 C C . ALA A 1 159 ? -12.273 16.484 14.711 1 98.19 159 ALA A C 1
ATOM 1258 O O . ALA A 1 159 ? -12.469 15.273 14.609 1 98.19 159 ALA A O 1
ATOM 1259 N N . THR A 1 160 ? -12.734 17.234 15.688 1 97.69 160 THR A N 1
ATOM 1260 C CA . THR A 1 160 ? -13.523 16.641 16.766 1 97.69 160 THR A CA 1
ATOM 1261 C C . THR A 1 160 ? -14.82 16.047 16.219 1 97.69 160 THR A C 1
ATOM 1263 O O . THR A 1 160 ? -15.164 14.906 16.531 1 97.69 160 THR A O 1
ATOM 1266 N N . ASP A 1 161 ? -15.484 16.719 15.391 1 96.62 161 ASP A N 1
ATOM 1267 C CA . ASP A 1 161 ? -16.75 16.297 14.805 1 96.62 161 ASP A CA 1
ATOM 1268 C C . ASP A 1 161 ? -16.578 15 14.016 1 96.62 161 ASP A C 1
ATOM 1270 O O . ASP A 1 161 ? -17.484 14.156 13.977 1 96.62 161 ASP A O 1
ATOM 1274 N N . ARG A 1 162 ? -15.406 14.844 13.398 1 94.62 162 ARG A N 1
ATOM 1275 C CA . ARG A 1 162 ? -15.211 13.727 12.484 1 94.62 162 ARG A CA 1
ATOM 1276 C C . ARG A 1 162 ? -14.305 12.664 13.102 1 94.62 162 ARG A C 1
ATOM 1278 O O . ARG A 1 162 ? -13.93 11.695 12.43 1 94.62 162 ARG A O 1
ATOM 1285 N N . GLY A 1 163 ? -13.914 12.859 14.344 1 93.38 163 GLY A N 1
ATOM 1286 C CA . GLY A 1 163 ? -13.109 11.875 15.055 1 93.38 163 GLY A CA 1
ATOM 1287 C C . GLY A 1 163 ? -11.672 11.828 14.57 1 93.38 163 GLY A C 1
ATOM 1288 O O . GLY A 1 163 ? -11.062 10.758 14.508 1 93.38 163 GLY A O 1
ATOM 1289 N N . LEU A 1 164 ? -11.156 12.969 14.133 1 96.62 164 LEU A N 1
ATOM 1290 C CA . LEU A 1 164 ? -9.773 13.07 13.672 1 96.62 164 LEU A CA 1
ATOM 1291 C C . LEU A 1 164 ? -8.883 13.68 14.742 1 96.62 164 LEU A C 1
ATOM 1293 O O . LEU A 1 164 ? -9.375 14.352 15.656 1 96.62 164 LEU A O 1
ATOM 1297 N N . PHE A 1 165 ? -7.652 13.477 14.688 1 97.75 165 PHE A N 1
ATOM 1298 C CA . PHE A 1 165 ? -6.688 14.266 15.438 1 97.75 165 PHE A CA 1
ATOM 1299 C C . PHE A 1 165 ? -6.383 15.578 14.711 1 97.75 165 PHE A C 1
ATOM 1301 O O . PHE A 1 165 ? -6.613 15.688 13.508 1 97.75 165 PHE A O 1
ATOM 1308 N N . PHE A 1 166 ? -5.887 16.531 15.508 1 98.62 166 PHE A N 1
ATOM 1309 C CA . PHE A 1 166 ? -5.68 17.844 14.914 1 98.62 166 PHE A CA 1
ATOM 1310 C C . PHE A 1 166 ? -4.375 18.469 15.406 1 98.62 166 PHE A C 1
ATOM 1312 O O . PHE A 1 166 ? -4.016 18.328 16.578 1 98.62 166 PHE A O 1
ATOM 1319 N N . THR A 1 167 ? -3.678 19.141 14.438 1 98.81 167 THR A N 1
ATOM 1320 C CA . THR A 1 167 ? -2.559 20 14.805 1 98.81 167 THR A CA 1
ATOM 1321 C C . THR A 1 167 ? -2.295 21.031 13.711 1 98.81 167 THR A C 1
ATOM 1323 O O . THR A 1 167 ? -2.816 20.922 12.602 1 98.81 167 THR A O 1
ATOM 1326 N N . GLU A 1 168 ? -1.629 22.016 14.062 1 98.81 168 GLU A N 1
ATOM 1327 C CA . GLU A 1 168 ? -1.106 22.953 13.078 1 98.81 168 GLU A CA 1
ATOM 1328 C C . GLU A 1 168 ? 0.415 22.875 12.992 1 98.81 168 GLU A C 1
ATOM 1330 O O . GLU A 1 168 ? 1.09 22.672 14 1 98.81 168 GLU A O 1
ATOM 1335 N N . THR A 1 169 ? 0.849 23.031 11.766 1 98.69 169 THR A N 1
ATOM 1336 C CA . THR A 1 169 ? 2.285 22.922 11.539 1 98.69 169 THR A CA 1
ATOM 1337 C C . THR A 1 169 ? 2.764 24.031 10.602 1 98.69 169 THR A C 1
ATOM 1339 O O . THR A 1 169 ? 1.955 24.672 9.938 1 98.69 169 THR A O 1
ATOM 1342 N N . SER A 1 170 ? 4.082 24.234 10.633 1 98.31 170 SER A N 1
ATOM 1343 C CA . SER A 1 170 ? 4.781 24.984 9.602 1 98.31 170 SER A CA 1
ATOM 1344 C C . SER A 1 170 ? 5.969 24.203 9.055 1 98.31 170 SER A C 1
ATOM 1346 O O . SER A 1 170 ? 6.992 24.062 9.719 1 98.31 170 SER A O 1
ATOM 1348 N N . ALA A 1 171 ? 5.777 23.75 7.863 1 97.12 171 ALA A N 1
ATOM 1349 C CA . ALA A 1 171 ? 6.906 23.062 7.242 1 97.12 171 ALA A CA 1
ATOM 1350 C C . ALA A 1 171 ? 8.094 24 7.074 1 97.12 171 ALA A C 1
ATOM 1352 O O . ALA A 1 171 ? 9.25 23.578 7.145 1 97.12 171 ALA A O 1
ATOM 1353 N N . LEU A 1 172 ? 7.828 25.234 6.832 1 95.69 172 LEU A N 1
ATOM 1354 C CA . LEU A 1 172 ? 8.875 26.219 6.621 1 95.69 172 LEU A CA 1
ATOM 1355 C C . LEU A 1 172 ? 9.734 26.375 7.867 1 95.69 172 LEU A C 1
ATOM 1357 O O . LEU A 1 172 ? 10.961 26.25 7.801 1 95.69 172 LEU A O 1
ATOM 1361 N N . SER A 1 173 ? 9.133 26.609 9.031 1 95.31 173 SER A N 1
ATOM 1362 C CA . SER A 1 173 ? 9.875 26.859 10.266 1 95.31 173 SER A CA 1
ATOM 1363 C C . SER A 1 173 ? 10.242 25.547 10.961 1 95.31 173 SER A C 1
ATOM 1365 O O . SER A 1 173 ? 11.125 25.531 11.828 1 95.31 173 SER A O 1
ATOM 1367 N N . GLY A 1 174 ? 9.516 24.5 10.68 1 95.69 174 GLY A N 1
ATOM 1368 C CA . GLY A 1 174 ? 9.695 23.234 11.367 1 95.69 174 GLY A CA 1
ATOM 1369 C C . GLY A 1 174 ? 8.836 23.094 12.609 1 95.69 174 GLY A C 1
ATOM 1370 O O . GLY A 1 174 ? 8.852 22.062 13.281 1 95.69 174 GLY A O 1
ATOM 1371 N N . ASP A 1 175 ? 8.055 24.125 12.789 1 96.75 175 ASP A N 1
ATOM 1372 C CA . ASP A 1 175 ? 7.227 24.141 13.984 1 96.75 175 ASP A CA 1
ATOM 1373 C C . ASP A 1 175 ? 6.23 22.984 13.992 1 96.75 175 ASP A C 1
ATOM 1375 O O . ASP A 1 175 ? 5.492 22.797 13.031 1 96.75 175 ASP A O 1
ATOM 1379 N N . GLN A 1 176 ? 6.18 22.141 15.039 1 97.38 176 GLN A N 1
ATOM 1380 C CA . GLN A 1 176 ? 5.258 21.062 15.367 1 97.38 176 GLN A CA 1
ATOM 1381 C C . GLN A 1 176 ? 5.379 19.906 14.375 1 97.38 176 GLN A C 1
ATOM 1383 O O . GLN A 1 176 ? 4.602 18.953 14.422 1 97.38 176 GLN A O 1
ATOM 1388 N N . VAL A 1 177 ? 6.375 19.906 13.461 1 97.5 177 VAL A N 1
ATOM 1389 C CA . VAL A 1 177 ? 6.492 18.891 12.414 1 97.5 177 VAL A CA 1
ATOM 1390 C C . VAL A 1 177 ? 6.98 17.578 13.023 1 97.5 177 VAL A C 1
ATOM 1392 O O . VAL A 1 177 ? 6.379 16.516 12.805 1 97.5 177 VAL A O 1
ATOM 1395 N N . ASN A 1 178 ? 8.039 17.641 13.789 1 94.88 178 ASN A N 1
ATOM 1396 C CA . ASN A 1 178 ? 8.547 16.438 14.445 1 94.88 178 ASN A CA 1
ATOM 1397 C C . ASN A 1 178 ? 7.539 15.883 15.453 1 94.88 178 ASN A C 1
ATOM 1399 O O . ASN A 1 178 ? 7.367 14.672 15.555 1 94.88 178 ASN A O 1
ATOM 1403 N N . GLU A 1 179 ? 6.945 16.781 16.172 1 97.06 179 GLU A N 1
ATOM 1404 C CA . GLU A 1 179 ? 5.934 16.391 17.141 1 97.06 179 GLU A CA 1
ATOM 1405 C C . GLU A 1 179 ? 4.777 15.648 16.469 1 97.06 179 GLU A C 1
ATOM 1407 O O . GLU A 1 179 ? 4.254 14.672 17.016 1 97.06 179 GLU A O 1
ATOM 1412 N N . LEU A 1 180 ? 4.387 16.125 15.344 1 98.31 180 LEU A N 1
ATOM 1413 C CA . LEU A 1 180 ? 3.326 15.477 14.578 1 98.31 180 LEU A CA 1
ATOM 1414 C C . LEU A 1 180 ? 3.719 14.055 14.203 1 98.31 180 LEU A C 1
ATOM 1416 O O . LEU A 1 180 ? 2.957 13.109 14.445 1 98.31 180 LEU A O 1
ATOM 1420 N N . LEU A 1 181 ? 4.906 13.867 13.633 1 97.31 181 LEU A N 1
ATOM 1421 C CA . LEU A 1 181 ? 5.363 12.547 13.211 1 97.31 181 LEU A CA 1
ATOM 1422 C C . LEU A 1 181 ? 5.406 11.586 14.391 1 97.31 181 LEU A C 1
ATOM 1424 O O . LEU A 1 181 ? 4.965 10.438 14.281 1 97.31 181 LEU A O 1
ATOM 1428 N N . LEU A 1 182 ? 5.891 12.094 15.469 1 96.94 182 LEU A N 1
ATOM 1429 C CA . LEU A 1 182 ? 5.969 11.266 16.672 1 96.94 182 LEU A CA 1
ATOM 1430 C C . LEU A 1 182 ? 4.574 10.914 17.188 1 96.94 182 LEU A C 1
ATOM 1432 O O . LEU A 1 182 ? 4.332 9.789 17.609 1 96.94 182 LEU A O 1
ATOM 1436 N N . ALA A 1 183 ? 3.709 11.898 17.172 1 97.75 183 ALA A N 1
ATOM 1437 C CA . ALA A 1 183 ? 2.336 11.664 17.609 1 97.75 183 ALA A CA 1
ATOM 1438 C C . ALA A 1 183 ? 1.657 10.609 16.75 1 97.75 183 ALA A C 1
ATOM 1440 O O . ALA A 1 183 ? 0.949 9.734 17.25 1 97.75 183 ALA A O 1
ATOM 1441 N N . VAL A 1 184 ? 1.861 10.672 15.445 1 97.62 184 VAL A N 1
ATOM 1442 C CA . VAL A 1 184 ? 1.319 9.672 14.523 1 97.62 184 VAL A CA 1
ATOM 1443 C C . VAL A 1 184 ? 1.868 8.297 14.875 1 97.62 184 VAL A C 1
ATOM 1445 O O . VAL A 1 184 ? 1.115 7.32 14.953 1 97.62 184 VAL A O 1
ATOM 1448 N N . ALA A 1 185 ? 3.17 8.219 15.102 1 96 185 ALA A N 1
ATOM 1449 C CA . ALA A 1 185 ? 3.803 6.945 15.453 1 96 185 ALA A CA 1
ATOM 1450 C C . ALA A 1 185 ? 3.17 6.344 16.703 1 96 185 ALA A C 1
ATOM 1452 O O . ALA A 1 185 ? 2.875 5.148 16.75 1 96 185 ALA A O 1
ATOM 1453 N N . HIS A 1 186 ? 2.953 7.195 17.641 1 95.5 186 HIS A N 1
ATOM 1454 C CA . HIS A 1 186 ? 2.369 6.727 18.891 1 95.5 186 HIS A CA 1
ATOM 1455 C C . HIS A 1 186 ? 0.953 6.203 18.688 1 95.5 186 HIS A C 1
ATOM 1457 O O . HIS A 1 186 ? 0.584 5.156 19.219 1 95.5 186 HIS A O 1
ATOM 1463 N N . ARG A 1 187 ? 0.187 6.875 17.922 1 94.56 187 ARG A N 1
ATOM 1464 C CA . ARG A 1 187 ? -1.192 6.465 17.688 1 94.56 187 ARG A CA 1
ATOM 1465 C C . ARG A 1 187 ? -1.247 5.172 16.891 1 94.56 187 ARG A C 1
ATOM 1467 O O . ARG A 1 187 ? -2.07 4.297 17.156 1 94.56 187 ARG A O 1
ATOM 1474 N N . VAL A 1 188 ? -0.421 5.09 15.914 1 92.62 188 VAL A N 1
ATOM 1475 C CA . VAL A 1 188 ? -0.345 3.867 15.117 1 92.62 188 VAL A CA 1
ATOM 1476 C C . VAL A 1 188 ? 0.046 2.693 16.016 1 92.62 188 VAL A C 1
ATOM 1478 O O . VAL A 1 188 ? -0.517 1.603 15.898 1 92.62 188 VAL A O 1
ATOM 1481 N N . ASN A 1 189 ? 0.998 2.898 16.906 1 89.75 189 ASN A N 1
ATOM 1482 C CA . ASN A 1 189 ? 1.433 1.865 17.828 1 89.75 189 ASN A CA 1
ATOM 1483 C C . ASN A 1 189 ? 0.279 1.374 18.703 1 89.75 189 ASN A C 1
ATOM 1485 O O . ASN A 1 189 ? 0.156 0.175 18.953 1 89.75 189 ASN A O 1
ATOM 1489 N N . GLU A 1 190 ? -0.525 2.318 19.094 1 88.44 190 GLU A N 1
ATOM 1490 C CA . GLU A 1 190 ? -1.689 1.979 19.906 1 88.44 190 GLU A CA 1
ATOM 1491 C C . GLU A 1 190 ? -2.68 1.123 19.125 1 88.44 190 GLU A C 1
ATOM 1493 O O . GLU A 1 190 ? -3.266 0.185 19.672 1 88.44 190 GLU A O 1
ATOM 1498 N N . CYS A 1 191 ? -2.84 1.43 17.875 1 82.5 191 CYS A N 1
ATOM 1499 C CA . CYS A 1 191 ? -3.797 0.723 17.031 1 82.5 191 CYS A CA 1
ATOM 1500 C C . CYS A 1 191 ? -3.303 -0.683 16.703 1 82.5 191 CYS A C 1
ATOM 1502 O O . CYS A 1 191 ? -4.086 -1.634 16.703 1 82.5 191 CYS A O 1
ATOM 1504 N N . ILE A 1 192 ? -2.035 -0.779 16.312 1 74.12 192 ILE A N 1
ATOM 1505 C CA . ILE A 1 192 ? -1.467 -2.074 15.961 1 74.12 192 ILE A CA 1
ATOM 1506 C C . ILE A 1 192 ? -1.45 -2.986 17.188 1 74.12 192 ILE A C 1
ATOM 1508 O O . ILE A 1 192 ? -1.749 -4.18 17.078 1 74.12 192 ILE A O 1
ATOM 1512 N N . GLY A 1 193 ? -1.023 -2.43 18.328 1 63.75 193 GLY A N 1
ATOM 1513 C CA . GLY A 1 193 ? -1.058 -3.191 19.562 1 63.75 193 GLY A CA 1
ATOM 1514 C C . GLY A 1 193 ? -2.451 -3.656 19.953 1 63.75 193 GLY A C 1
ATOM 1515 O O . GLY A 1 193 ? -2.623 -4.758 20.469 1 63.75 193 GLY A O 1
ATOM 1516 N N . ALA A 1 194 ? -3.422 -2.83 19.672 1 55.38 194 ALA A N 1
ATOM 1517 C CA . ALA A 1 194 ? -4.812 -3.188 19.953 1 55.38 194 ALA A CA 1
ATOM 1518 C C . ALA A 1 194 ? -5.301 -4.266 18.984 1 55.38 194 ALA A C 1
ATOM 1520 O O . ALA A 1 194 ? -6.121 -5.109 19.359 1 55.38 194 ALA A O 1
ATOM 1521 N N . GLN A 1 195 ? -5.051 -4.098 17.719 1 54.59 195 GLN A N 1
ATOM 1522 C CA . GLN A 1 195 ? -5.43 -5.129 16.75 1 54.59 195 GLN A CA 1
ATOM 1523 C C . GLN A 1 195 ? -4.816 -6.477 17.125 1 54.59 195 GLN A C 1
ATOM 1525 O O . GLN A 1 195 ? -5.359 -7.527 16.781 1 54.59 195 GLN A O 1
ATOM 1530 N N . GLN A 1 196 ? -3.693 -6.406 17.766 1 46.81 196 GLN A N 1
ATOM 1531 C CA . GLN A 1 196 ? -3.131 -7.637 18.312 1 46.81 196 GLN A CA 1
ATOM 1532 C C . GLN A 1 196 ? -4.094 -8.289 19.297 1 46.81 196 GLN A C 1
ATOM 1534 O O . GLN A 1 196 ? -4.121 -9.516 19.422 1 46.81 196 GLN A O 1
ATOM 1539 N N . GLY A 1 197 ? -4.84 -7.551 20.156 1 39.97 197 GLY A N 1
ATOM 1540 C CA . GLY A 1 197 ? -5.781 -8.125 21.109 1 39.97 197 GLY A CA 1
ATOM 1541 C C . GLY A 1 197 ? -7.109 -8.492 20.469 1 39.97 197 GLY A C 1
ATOM 1542 O O . GLY A 1 197 ? -7.793 -9.414 20.938 1 39.97 197 GLY A O 1
ATOM 1543 N N . GLY A 1 198 ? -7.938 -7.652 19.828 1 34.25 198 GLY A N 1
ATOM 1544 C CA . GLY A 1 198 ? -9.289 -7.82 19.312 1 34.25 198 GLY A CA 1
ATOM 1545 C C . GLY A 1 198 ? -9.336 -8.031 17.812 1 34.25 198 GLY A C 1
ATOM 1546 O O . GLY A 1 198 ? -8.891 -7.176 17.047 1 34.25 198 GLY A O 1
ATOM 1547 N N . LEU A 1 199 ? -9.211 -9.18 17.281 1 36 199 LEU A N 1
ATOM 1548 C CA . LEU A 1 199 ? -9.68 -9.406 15.922 1 36 199 LEU A CA 1
ATOM 1549 C C . LEU A 1 199 ? -10.969 -8.641 15.656 1 36 199 LEU A C 1
ATOM 1551 O O . LEU A 1 199 ? -12.039 -9.016 16.156 1 36 199 LEU A O 1
ATOM 1555 N N . SER A 1 200 ? -11.156 -7.383 15.883 1 34.5 200 SER A N 1
ATOM 1556 C CA . SER A 1 200 ? -12.461 -6.883 15.453 1 34.5 200 SER A CA 1
ATOM 1557 C C . SER A 1 200 ? -12.906 -7.543 14.156 1 34.5 200 SER A C 1
ATOM 1559 O O . SER A 1 200 ? -12.078 -7.84 13.289 1 34.5 200 SER A O 1
ATOM 1561 N N . GLU A 1 201 ? -14.008 -8.234 14.211 1 33.09 201 GLU A N 1
ATOM 1562 C CA . GLU A 1 201 ? -14.734 -8.797 13.078 1 33.09 201 GLU A CA 1
ATOM 1563 C C . GLU A 1 201 ? -14.695 -7.852 11.875 1 33.09 201 GLU A C 1
ATOM 1565 O O . GLU A 1 201 ? -15.312 -6.785 11.906 1 33.09 201 GLU A O 1
ATOM 1570 N N . TRP A 1 202 ? -13.602 -7.621 11.305 1 36.25 202 TRP A N 1
ATOM 1571 C CA . TRP A 1 202 ? -13.586 -6.922 10.023 1 36.25 202 TRP A CA 1
ATOM 1572 C C . TRP A 1 202 ? -14.742 -7.383 9.141 1 36.25 202 TRP A C 1
ATOM 1574 O O . TRP A 1 202 ? -14.898 -8.578 8.883 1 36.25 202 TRP A O 1
ATOM 1584 N N . GLN A 1 203 ? -15.836 -6.691 9.266 1 34.88 203 GLN A N 1
ATOM 1585 C CA . GLN A 1 203 ? -16.844 -6.945 8.234 1 34.88 203 GLN A CA 1
ATOM 1586 C C . GLN A 1 203 ? -16.219 -6.883 6.84 1 34.88 203 GLN A C 1
ATOM 1588 O O . GLN A 1 203 ? -15.484 -5.945 6.52 1 34.88 203 GLN A O 1
ATOM 1593 N N . GLU A 1 204 ? -15.938 -7.949 6.266 1 35.62 204 GLU A N 1
ATOM 1594 C CA . GLU A 1 204 ? -15.438 -8.156 4.906 1 35.62 204 GLU A CA 1
ATOM 1595 C C . GLU A 1 204 ? -15.984 -7.098 3.953 1 35.62 204 GLU A C 1
ATOM 1597 O O . GLU A 1 204 ? -17.188 -7.027 3.721 1 35.62 204 GLU A O 1
ATOM 1602 N N . PRO A 1 205 ? -15.492 -5.91 3.951 1 33.81 205 PRO A N 1
ATOM 1603 C CA . PRO A 1 205 ? -16.188 -5.176 2.895 1 33.81 205 PRO A CA 1
ATOM 1604 C C . PRO A 1 205 ? -16.188 -5.914 1.557 1 33.81 205 PRO A C 1
ATOM 1606 O O . PRO A 1 205 ? -15.266 -6.695 1.285 1 33.81 205 PRO A O 1
ATOM 1609 N N . ALA A 1 206 ? -17.312 -5.98 0.873 1 35.28 206 ALA A N 1
ATOM 1610 C CA . ALA A 1 206 ? -17.562 -6.477 -0.479 1 35.28 206 ALA A CA 1
ATOM 1611 C C . ALA A 1 206 ? -16.469 -6.023 -1.436 1 35.28 206 ALA A C 1
ATOM 1613 O O . ALA A 1 206 ? -15.797 -5.012 -1.191 1 35.28 206 ALA A O 1
ATOM 1614 N N . LEU A 1 207 ? -16.109 -6.758 -2.453 1 40.38 207 LEU A N 1
ATOM 1615 C CA . LEU A 1 207 ? -15.289 -6.488 -3.631 1 40.38 207 LEU A CA 1
ATOM 1616 C C . LEU A 1 207 ? -15.43 -5.031 -4.066 1 40.38 207 LEU A C 1
ATOM 1618 O O . LEU A 1 207 ? -16.516 -4.598 -4.449 1 40.38 207 LEU A O 1
ATOM 1622 N N . VAL A 1 208 ? -14.797 -4.129 -3.488 1 39.72 208 VAL A N 1
ATOM 1623 C CA . VAL A 1 208 ? -14.867 -2.789 -4.062 1 39.72 208 VAL A CA 1
ATOM 1624 C C . VAL A 1 208 ? -14.227 -2.783 -5.449 1 39.72 208 VAL A C 1
ATOM 1626 O O . VAL A 1 208 ? -13.031 -3.041 -5.586 1 39.72 208 VAL A O 1
ATOM 1629 N N . ASN A 1 209 ? -15.008 -3.082 -6.438 1 41.12 209 ASN A N 1
ATOM 1630 C CA . ASN A 1 209 ? -14.586 -2.811 -7.809 1 41.12 209 ASN A CA 1
ATOM 1631 C C . ASN A 1 209 ? -14.164 -1.354 -7.988 1 41.12 209 ASN A C 1
ATOM 1633 O O . ASN A 1 209 ? -15 -0.449 -7.906 1 41.12 209 ASN A O 1
ATOM 1637 N N . LEU A 1 210 ? -13.008 -1.124 -7.695 1 41.88 210 LEU A N 1
ATOM 1638 C CA . LEU A 1 210 ? -12.562 0.219 -8.039 1 41.88 210 LEU A CA 1
ATOM 1639 C C . LEU A 1 210 ? -12.859 0.535 -9.5 1 41.88 210 LEU A C 1
ATOM 1641 O O . LEU A 1 210 ? -12 0.375 -10.367 1 41.88 210 LEU A O 1
ATOM 1645 N N . ARG A 1 211 ? -14.102 0.108 -10.039 1 36.22 211 ARG A N 1
ATOM 1646 C CA . ARG A 1 211 ? -14.5 0.461 -11.391 1 36.22 211 ARG A CA 1
ATOM 1647 C C . ARG A 1 211 ? -14.422 1.968 -11.617 1 36.22 211 ARG A C 1
ATOM 1649 O O . ARG A 1 211 ? -14.977 2.744 -10.836 1 36.22 211 ARG A O 1
ATOM 1656 N N . HIS A 1 212 ? -13.469 2.414 -12.383 1 36.25 212 HIS A N 1
ATOM 1657 C CA . HIS A 1 212 ? -13.594 3.725 -13.008 1 36.25 212 HIS A CA 1
ATOM 1658 C C . HIS A 1 212 ? -15 3.939 -13.562 1 36.25 212 HIS A C 1
ATOM 1660 O O . HIS A 1 212 ? -15.461 3.17 -14.406 1 36.25 212 HIS A O 1
ATOM 1666 N N . GLN A 1 213 ? -15.961 4.441 -12.961 1 31.7 213 GLN A N 1
ATOM 1667 C CA . GLN A 1 213 ? -17.031 5.094 -13.703 1 31.7 213 GLN A CA 1
ATOM 1668 C C . GLN A 1 213 ? -16.469 6.008 -14.789 1 31.7 213 GLN A C 1
ATOM 1670 O O . GLN A 1 213 ? -15.641 6.879 -14.508 1 31.7 213 GLN A O 1
ATOM 1675 N N . ASN A 1 214 ? -16.406 5.645 -16.047 1 32.41 214 ASN A N 1
ATOM 1676 C CA . ASN A 1 214 ? -16.234 6.379 -17.297 1 32.41 214 ASN A CA 1
ATOM 1677 C C . ASN A 1 214 ? -17.094 7.633 -17.328 1 32.41 214 ASN A C 1
ATOM 1679 O O . ASN A 1 214 ? -18.203 7.613 -17.859 1 32.41 214 ASN A O 1
ATOM 1683 N N . ARG A 1 215 ? -17.406 8.484 -16.469 1 32.59 215 ARG A N 1
ATOM 1684 C CA . ARG A 1 215 ? -18.109 9.664 -16.938 1 32.59 215 ARG A CA 1
ATOM 1685 C C . ARG A 1 215 ? -17.281 10.414 -17.984 1 32.59 215 ARG A C 1
ATOM 1687 O O . ARG A 1 215 ? -16.797 11.516 -17.719 1 32.59 215 ARG A O 1
ATOM 1694 N N . PHE A 1 216 ? -16.312 9.945 -18.812 1 30.2 216 PHE A N 1
ATOM 1695 C CA . PHE A 1 216 ? -15.914 10.781 -19.938 1 30.2 216 PHE A CA 1
ATOM 1696 C C . PHE A 1 216 ? -17 10.828 -20.984 1 30.2 216 PHE A C 1
ATOM 1698 O O . PHE A 1 216 ? -17.172 9.883 -21.75 1 30.2 216 PHE A O 1
ATOM 1705 N N . ASN A 1 217 ? -18.234 11.352 -20.719 1 28 217 ASN A N 1
ATOM 1706 C CA . ASN A 1 217 ? -19.125 11.742 -21.797 1 28 217 ASN A CA 1
ATOM 1707 C C . ASN A 1 217 ? -18.469 12.781 -22.719 1 28 217 ASN A C 1
ATOM 1709 O O . ASN A 1 217 ? -18.344 13.945 -22.344 1 28 217 ASN A O 1
ATOM 1713 N N . PRO A 1 218 ? -17.594 12.516 -23.641 1 28.78 218 PRO A N 1
ATOM 1714 C CA . PRO A 1 218 ? -17.094 13.492 -24.625 1 28.78 218 PRO A CA 1
ATOM 1715 C C . PRO A 1 218 ? -18.234 14.203 -25.359 1 28.78 218 PRO A C 1
ATOM 1717 O O . PRO A 1 218 ? -18.031 15.297 -25.891 1 28.78 218 PRO A O 1
ATOM 1720 N N . PHE A 1 219 ? -19.25 13.484 -25.953 1 29.14 219 PHE A N 1
ATOM 1721 C CA . PHE A 1 219 ? -19.984 13.898 -27.141 1 29.14 219 PHE A CA 1
ATOM 1722 C C . PHE A 1 219 ? -20.953 15.039 -26.812 1 29.14 219 PHE A C 1
ATOM 1724 O O . PHE A 1 219 ? -22.078 14.797 -26.391 1 29.14 219 PHE A O 1
ATOM 1731 N N . GLY A 1 220 ? -20.656 16.156 -26.141 1 26.92 220 GLY A N 1
ATOM 1732 C CA . GLY A 1 220 ? -21.609 17.234 -26.312 1 26.92 220 GLY A CA 1
ATOM 1733 C C . GLY A 1 220 ? -21.828 17.609 -27.766 1 26.92 220 GLY A C 1
ATOM 1734 O O . GLY A 1 220 ? -20.953 17.375 -28.609 1 26.92 220 GLY A O 1
ATOM 1735 N N . SER A 1 221 ? -23.125 17.828 -28.281 1 28.61 221 SER A N 1
ATOM 1736 C CA . SER A 1 221 ? -23.922 18.203 -29.453 1 28.61 221 SER A CA 1
ATOM 1737 C C . SER A 1 221 ? -23.453 19.531 -30.031 1 28.61 221 SER A C 1
ATOM 1739 O O . SER A 1 221 ? -23.766 20.594 -29.5 1 28.61 221 SER A O 1
ATOM 1741 N N . CYS A 1 222 ? -22.203 19.922 -30.297 1 27.75 222 CYS A N 1
ATOM 1742 C CA . CYS A 1 222 ? -21.969 21.219 -30.906 1 27.75 222 CYS A CA 1
ATOM 1743 C C . CYS A 1 222 ? -22.656 21.344 -32.25 1 27.75 222 CYS A C 1
ATOM 1745 O O . CYS A 1 222 ? -22.797 22.438 -32.781 1 27.75 222 CYS A O 1
ATOM 1747 N N . CYS A 1 223 ? -22.734 20.297 -33.156 1 27.92 223 CYS A N 1
ATOM 1748 C CA . CYS A 1 223 ? -22.875 20.75 -34.531 1 27.92 223 CYS A CA 1
ATOM 1749 C C . CYS A 1 223 ? -24.297 21.266 -34.812 1 27.92 223 CYS A C 1
ATOM 1751 O O . CYS A 1 223 ? -25.219 20.484 -35 1 27.92 223 CYS A O 1
ATOM 1753 N N . LYS A 1 224 ? -24.984 22.188 -33.969 1 27.41 224 LYS A N 1
ATOM 1754 C CA . LYS A 1 224 ? -26.156 22.828 -34.562 1 27.41 224 LYS A CA 1
ATOM 1755 C C . LYS A 1 224 ? -25.781 23.562 -35.844 1 27.41 224 LYS A C 1
ATOM 1757 O O . LYS A 1 224 ? -25.047 24.547 -35.812 1 27.41 224 LYS A O 1
ATOM 1762 N N . VAL A 1 225 ? -25.5 22.938 -37.062 1 25.59 225 VAL A N 1
ATOM 1763 C CA . VAL A 1 225 ? -25.547 23.5 -38.406 1 25.59 225 VAL A CA 1
ATOM 1764 C C . VAL A 1 225 ? -26.891 24.203 -38.625 1 25.59 225 VAL A C 1
ATOM 1766 O O . VAL A 1 225 ? -27.938 23.578 -38.594 1 25.59 225 VAL A O 1
ATOM 1769 N N . GLY A 1 226 ? -27.172 25.312 -37.844 1 24.42 226 GLY A N 1
ATOM 1770 C CA . GLY A 1 226 ? -28.188 26.203 -38.406 1 24.42 226 GLY A CA 1
ATOM 1771 C C . GLY A 1 226 ? -27.969 26.531 -39.844 1 24.42 226 GLY A C 1
ATOM 1772 O O . GLY A 1 226 ? -26.859 26.375 -40.375 1 24.42 226 GLY A O 1
ATOM 1773 N N . PRO A 1 227 ? -29.156 26.688 -40.75 1 28.72 227 PRO A N 1
ATOM 1774 C CA . PRO A 1 227 ? -29.078 27.281 -42.062 1 28.72 227 PRO A CA 1
ATOM 1775 C C . PRO A 1 227 ? -28.281 28.578 -42.094 1 28.72 227 PRO A C 1
ATOM 1777 O O . PRO A 1 227 ? -28.156 29.25 -41.062 1 28.72 227 PRO A O 1
ATOM 1780 N N . MET B 1 1 ? -13.695 -43.344 68.375 1 28.08 1 MET B N 1
ATOM 1781 C CA . MET B 1 1 ? -12.648 -42.344 68.188 1 28.08 1 MET B CA 1
ATOM 1782 C C . MET B 1 1 ? -12.148 -42.344 66.75 1 28.08 1 MET B C 1
ATOM 1784 O O . MET B 1 1 ? -11.359 -43.188 66.375 1 28.08 1 MET B O 1
ATOM 1788 N N . GLY B 1 2 ? -13.07 -42.094 65.812 1 34.34 2 GLY B N 1
ATOM 1789 C CA . GLY B 1 2 ? -13.047 -42.219 64.312 1 34.34 2 GLY B CA 1
ATOM 1790 C C . GLY B 1 2 ? -11.984 -41.344 63.688 1 34.34 2 GLY B C 1
ATOM 1791 O O . GLY B 1 2 ? -11.883 -40.156 64 1 34.34 2 GLY B O 1
ATOM 1792 N N . GLU B 1 3 ? -10.836 -41.969 63.469 1 33.84 3 GLU B N 1
ATOM 1793 C CA . GLU B 1 3 ? -9.641 -41.344 62.875 1 33.84 3 GLU B CA 1
ATOM 1794 C C . GLU B 1 3 ? -9.969 -40.625 61.562 1 33.84 3 GLU B C 1
ATOM 1796 O O . GLU B 1 3 ? -10.523 -41.219 60.656 1 33.84 3 GLU B O 1
ATOM 1801 N N . SER B 1 4 ? -10.414 -39.375 61.75 1 35.88 4 SER B N 1
ATOM 1802 C CA . SER B 1 4 ? -10.734 -38.438 60.656 1 35.88 4 SER B CA 1
ATOM 1803 C C . SER B 1 4 ? -9.602 -38.375 59.656 1 35.88 4 SER B C 1
ATOM 1805 O O . SER B 1 4 ? -8.445 -38.125 60.031 1 35.88 4 SER B O 1
ATOM 1807 N N . LEU B 1 5 ? -9.625 -39.25 58.656 1 38 5 LEU B N 1
ATOM 1808 C CA . LEU B 1 5 ? -8.641 -39.281 57.562 1 38 5 LEU B CA 1
ATOM 1809 C C . LEU B 1 5 ? -8.383 -37.875 57.031 1 38 5 LEU B C 1
ATOM 1811 O O . LEU B 1 5 ? -9.32 -37.094 56.875 1 38 5 LEU B O 1
ATOM 1815 N N . PRO B 1 6 ? -7.156 -37.375 57.281 1 36.62 6 PRO B N 1
ATOM 1816 C CA . PRO B 1 6 ? -6.777 -36 56.875 1 36.62 6 PRO B CA 1
ATOM 1817 C C . PRO B 1 6 ? -7.082 -35.719 55.406 1 36.62 6 PRO B C 1
ATOM 1819 O O . PRO B 1 6 ? -7.016 -36.625 54.562 1 36.62 6 PRO B O 1
ATOM 1822 N N . ARG B 1 7 ? -8.078 -34.812 55.125 1 33.31 7 ARG B N 1
ATOM 1823 C CA . ARG B 1 7 ? -8.477 -34.344 53.812 1 33.31 7 ARG B CA 1
ATOM 1824 C C . ARG B 1 7 ? -7.262 -33.969 52.969 1 33.31 7 ARG B C 1
ATOM 1826 O O . ARG B 1 7 ? -6.367 -33.25 53.438 1 33.31 7 ARG B O 1
ATOM 1833 N N . VAL B 1 8 ? -6.793 -34.938 52.156 1 35.78 8 VAL B N 1
ATOM 1834 C CA . VAL B 1 8 ? -5.73 -34.688 51.188 1 35.78 8 VAL B CA 1
ATOM 1835 C C . VAL B 1 8 ? -5.945 -33.312 50.562 1 35.78 8 VAL B C 1
ATOM 1837 O O . VAL B 1 8 ? -7.066 -32.969 50.188 1 35.78 8 VAL B O 1
ATOM 1840 N N . PRO B 1 9 ? -5.098 -32.281 50.875 1 32.94 9 PRO B N 1
ATOM 1841 C CA . PRO B 1 9 ? -5.219 -30.953 50.312 1 32.94 9 PRO B CA 1
ATOM 1842 C C . PRO B 1 9 ? -5.398 -30.984 48.781 1 32.94 9 PRO B C 1
ATOM 1844 O O . PRO B 1 9 ? -4.879 -31.891 48.125 1 32.94 9 PRO B O 1
ATOM 1847 N N . ARG B 1 10 ? -6.547 -30.453 48.281 1 31.69 10 ARG B N 1
ATOM 1848 C CA . ARG B 1 10 ? -6.836 -30.203 46.875 1 31.69 10 ARG B CA 1
ATOM 1849 C C . ARG B 1 10 ? -5.598 -29.672 46.156 1 31.69 10 ARG B C 1
ATOM 1851 O O . ARG B 1 10 ? -5.027 -28.656 46.562 1 31.69 10 ARG B O 1
ATOM 1858 N N . GLU B 1 11 ? -4.738 -30.547 45.625 1 28.72 11 GLU B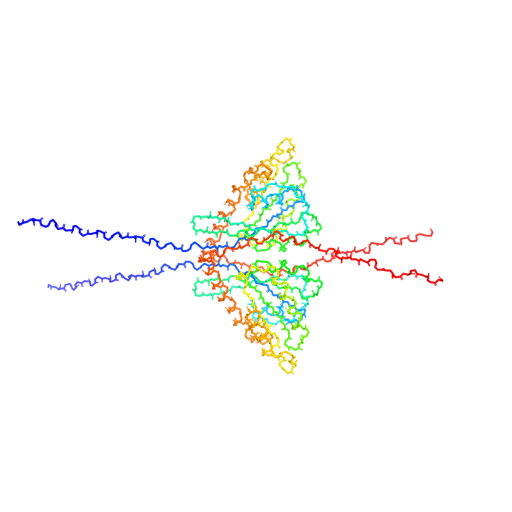 N 1
ATOM 1859 C CA . GLU B 1 11 ? -3.707 -30.094 44.688 1 28.72 11 GLU B CA 1
ATOM 1860 C C . GLU B 1 11 ? -4.207 -28.938 43.844 1 28.72 11 GLU B C 1
ATOM 1862 O O . GLU B 1 11 ? -5.266 -29.047 43.219 1 28.72 11 GLU B O 1
ATOM 1867 N N . ALA B 1 12 ? -3.939 -27.656 44.281 1 31.5 12 ALA B N 1
ATOM 1868 C CA . ALA B 1 12 ? -4.109 -26.484 43.438 1 31.5 12 ALA B CA 1
ATOM 1869 C C . ALA B 1 12 ? -3.758 -26.797 41.969 1 31.5 12 ALA B C 1
ATOM 1871 O O . ALA B 1 12 ? -2.646 -27.234 41.688 1 31.5 12 ALA B O 1
ATOM 1872 N N . GLN B 1 13 ? -4.656 -27.312 41.25 1 29.64 13 GLN B N 1
ATOM 1873 C CA . GLN B 1 13 ? -4.496 -27.344 39.781 1 29.64 13 GLN B CA 1
ATOM 1874 C C . GLN B 1 13 ? -3.811 -26.078 39.281 1 29.64 13 GLN B C 1
ATOM 1876 O O . GLN B 1 13 ? -4.32 -24.969 39.5 1 29.64 13 GLN B O 1
ATOM 1881 N N . HIS B 1 14 ? -2.488 -25.969 39.5 1 31.25 14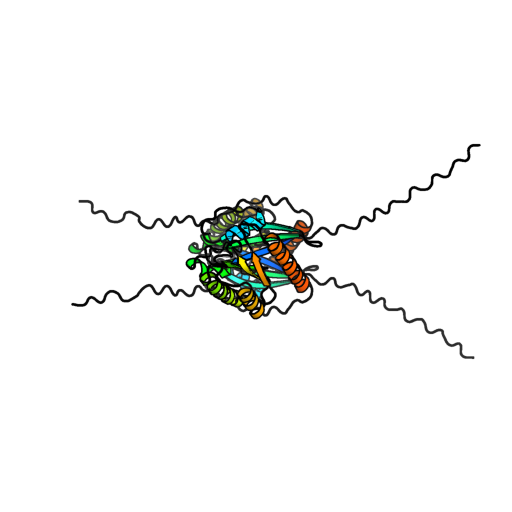 HIS B N 1
ATOM 1882 C CA . HIS B 1 14 ? -1.742 -24.984 38.719 1 31.25 14 HIS B CA 1
ATOM 1883 C C . HIS B 1 14 ? -2.312 -24.844 37.312 1 31.25 14 HIS B C 1
ATOM 1885 O O . HIS B 1 14 ? -2.172 -25.75 36.5 1 31.25 14 HIS B O 1
ATOM 1891 N N . HIS B 1 15 ? -3.562 -24.422 37.25 1 31.52 15 HIS B N 1
ATOM 1892 C CA . HIS B 1 15 ? -3.906 -23.906 35.906 1 31.52 15 HIS B CA 1
ATOM 1893 C C . HIS B 1 15 ? -2.736 -23.141 35.312 1 31.52 15 HIS B C 1
ATOM 1895 O O . HIS B 1 15 ? -2.338 -22.094 35.812 1 31.52 15 HIS B O 1
ATOM 1901 N N . ASN B 1 16 ? -1.688 -23.828 34.969 1 31.58 16 ASN B N 1
ATOM 1902 C CA . ASN B 1 16 ? -0.74 -23.25 34.031 1 31.58 16 ASN B CA 1
ATOM 1903 C C . ASN B 1 16 ? -1.434 -22.328 33.031 1 31.58 16 ASN B C 1
ATOM 1905 O O . ASN B 1 16 ? -2.053 -22.797 32.062 1 31.58 16 ASN B O 1
ATOM 1909 N N . ASP B 1 17 ? -2.182 -21.375 33.469 1 34.22 17 ASP B N 1
ATOM 1910 C CA . ASP B 1 17 ? -2.533 -20.234 32.625 1 34.22 17 ASP B CA 1
ATOM 1911 C C . ASP B 1 17 ? -1.401 -19.906 31.656 1 34.22 17 ASP B C 1
ATOM 1913 O O . ASP B 1 17 ? -0.449 -19.203 32.031 1 34.22 17 ASP B O 1
ATOM 1917 N N . THR B 1 18 ? -0.817 -20.828 30.969 1 37.44 18 THR B N 1
ATOM 1918 C CA . THR B 1 18 ? -0.046 -20.422 29.797 1 37.44 18 THR B CA 1
ATOM 1919 C C . THR B 1 18 ? -0.56 -19.094 29.25 1 37.44 18 THR B C 1
ATOM 1921 O O . THR B 1 18 ? -1.735 -18.984 28.891 1 37.44 18 THR B O 1
ATOM 1924 N N . LEU B 1 19 ? -0.302 -18 29.75 1 39.09 19 LEU B N 1
ATOM 1925 C CA . LEU B 1 19 ? -0.41 -16.641 29.219 1 39.09 19 LEU B CA 1
ATOM 1926 C C . LEU B 1 19 ? -0.536 -16.656 27.703 1 39.09 19 LEU B C 1
ATOM 1928 O O . LEU B 1 19 ? 0.382 -17.078 27 1 39.09 19 LEU B O 1
ATOM 1932 N N . ARG B 1 20 ? -1.524 -17.109 27.109 1 39.72 20 ARG B N 1
ATOM 1933 C CA . ARG B 1 20 ? -1.846 -16.953 25.703 1 39.72 20 ARG B CA 1
ATOM 1934 C C . ARG B 1 20 ? -1.345 -15.609 25.172 1 39.72 20 ARG B C 1
ATOM 1936 O O . ARG B 1 20 ? -1.855 -14.555 25.547 1 39.72 20 ARG B O 1
ATOM 1943 N N . ARG B 1 21 ? -0.137 -15.414 25.062 1 46.53 21 ARG B N 1
ATOM 1944 C CA . ARG B 1 21 ? 0.377 -14.242 24.359 1 46.53 21 ARG B CA 1
ATOM 1945 C C . ARG B 1 21 ? -0.548 -13.836 23.219 1 46.53 21 ARG B C 1
ATOM 1947 O O . ARG B 1 21 ? -0.949 -14.68 22.422 1 46.53 21 ARG B O 1
ATOM 1954 N N . PRO B 1 22 ? -1.403 -12.93 23.391 1 52.62 22 PRO B N 1
ATOM 1955 C CA . PRO B 1 22 ? -2.322 -12.484 22.328 1 52.62 22 PRO B CA 1
ATOM 1956 C C . PRO B 1 22 ? -1.718 -12.594 20.938 1 52.62 22 PRO B C 1
ATOM 1958 O O . PRO B 1 22 ? -0.543 -12.273 20.734 1 52.62 22 PRO B O 1
ATOM 1961 N N . VAL B 1 23 ? -2.18 -13.57 20.172 1 57.59 23 VAL B N 1
ATOM 1962 C CA . VAL B 1 23 ? -1.758 -13.766 18.781 1 57.59 23 VAL B CA 1
ATOM 1963 C C . VAL B 1 23 ? -1.791 -12.438 18.031 1 57.59 23 VAL B C 1
ATOM 1965 O O . VAL B 1 23 ? -2.795 -11.727 18.078 1 57.59 23 VAL B O 1
ATOM 1968 N N . GLN B 1 24 ? -0.671 -11.883 17.672 1 73.94 24 GLN B N 1
ATOM 1969 C CA . GLN B 1 24 ? -0.475 -10.641 16.922 1 73.94 24 GLN B CA 1
ATOM 1970 C C . GLN B 1 24 ? -0.996 -10.781 15.484 1 73.94 24 GLN B C 1
ATOM 1972 O O . GLN B 1 24 ? -0.768 -11.797 14.828 1 73.94 24 GLN B O 1
ATOM 1977 N N . THR B 1 25 ? -2.006 -10.016 15.062 1 80.25 25 THR B N 1
ATOM 1978 C CA . THR B 1 25 ? -2.445 -9.961 13.672 1 80.25 25 THR B CA 1
ATOM 1979 C C . THR B 1 25 ? -1.68 -8.883 12.914 1 80.25 25 THR B C 1
ATOM 1981 O O . THR B 1 25 ? -1.597 -7.734 13.359 1 80.25 25 THR B O 1
ATOM 1984 N N . LEU B 1 26 ? -1.081 -9.312 11.867 1 82.38 26 LEU B N 1
ATOM 1985 C CA . LEU B 1 26 ? -0.318 -8.391 11.031 1 82.38 26 LEU B CA 1
ATOM 1986 C C . LEU B 1 26 ? -0.907 -8.32 9.625 1 82.38 26 LEU B C 1
ATOM 1988 O O . LEU B 1 26 ? -1.354 -9.328 9.078 1 82.38 26 LEU B O 1
ATOM 1992 N N . ARG B 1 27 ? -0.892 -7.133 9.086 1 86.19 27 ARG B N 1
ATOM 1993 C CA . ARG B 1 27 ? -1.346 -6.938 7.715 1 86.19 27 ARG B CA 1
ATOM 1994 C C . ARG B 1 27 ? -0.233 -7.258 6.723 1 86.19 27 ARG B C 1
ATOM 1996 O O . ARG B 1 27 ? 0.924 -6.891 6.941 1 86.19 27 ARG B O 1
ATOM 2003 N N . VAL B 1 28 ? -0.66 -7.945 5.668 1 89.56 28 VAL B N 1
ATOM 2004 C CA . VAL B 1 28 ? 0.296 -8.312 4.629 1 89.56 28 VAL B CA 1
ATOM 2005 C C . VAL B 1 28 ? -0.232 -7.879 3.266 1 89.56 28 VAL B C 1
ATOM 2007 O O . VAL B 1 28 ? -1.284 -8.344 2.822 1 89.56 28 VAL B O 1
ATOM 2010 N N . LYS B 1 29 ? 0.44 -6.961 2.654 1 90.62 29 LYS B N 1
ATOM 2011 C CA . LYS B 1 29 ? 0.104 -6.555 1.294 1 90.62 29 LYS B CA 1
ATOM 2012 C C . LYS B 1 29 ? 0.679 -7.527 0.27 1 90.62 29 LYS B C 1
ATOM 2014 O O . LYS B 1 29 ? 1.884 -7.789 0.264 1 90.62 29 LYS B O 1
ATOM 2019 N N . MET B 1 30 ? -0.223 -8.055 -0.568 1 95.69 30 MET B N 1
ATOM 2020 C CA . MET B 1 30 ? 0.202 -8.969 -1.622 1 95.69 30 MET B CA 1
ATOM 2021 C C . MET B 1 30 ? -0.338 -8.531 -2.979 1 95.69 30 MET B C 1
ATOM 2023 O O . MET B 1 30 ? -1.547 -8.359 -3.145 1 95.69 30 MET B O 1
ATOM 2027 N N . ALA B 1 31 ? 0.548 -8.383 -3.969 1 95.5 31 ALA B N 1
ATOM 2028 C CA . ALA B 1 31 ? 0.152 -7.957 -5.309 1 95.5 31 ALA B CA 1
ATOM 2029 C C . ALA B 1 31 ? 0.18 -9.125 -6.289 1 95.5 31 ALA B C 1
ATOM 2031 O O . ALA B 1 31 ? 1.109 -9.938 -6.273 1 95.5 31 ALA B O 1
ATOM 2032 N N . LEU B 1 32 ? -0.883 -9.242 -7.059 1 97.19 32 LEU B N 1
ATOM 2033 C CA . LEU B 1 32 ? -0.909 -10.195 -8.164 1 97.19 32 LEU B CA 1
ATOM 2034 C C . LEU B 1 32 ? -0.571 -9.5 -9.484 1 97.19 32 LEU B C 1
ATOM 2036 O O . LEU B 1 32 ? -1.257 -8.562 -9.891 1 97.19 32 LEU B O 1
ATOM 2040 N N . LEU B 1 33 ? 0.473 -9.984 -10.148 1 96.44 33 LEU B N 1
ATOM 2041 C CA . LEU B 1 33 ? 0.972 -9.391 -11.383 1 96.44 33 LEU B CA 1
ATOM 2042 C C . LEU B 1 33 ? 1.012 -10.422 -12.508 1 96.44 33 LEU B C 1
ATOM 2044 O O . LEU B 1 33 ? 1.229 -11.609 -12.258 1 96.44 33 LEU B O 1
ATOM 2048 N N . GLY B 1 34 ? 0.842 -9.883 -13.703 1 96.81 34 GLY B N 1
ATOM 2049 C CA . GLY B 1 34 ? 0.84 -10.734 -14.891 1 96.81 34 GLY B CA 1
ATOM 2050 C C . GLY B 1 34 ? -0.128 -10.258 -15.961 1 96.81 34 GLY B C 1
ATOM 2051 O O . GLY B 1 34 ? -0.922 -9.344 -15.727 1 96.81 34 GLY B O 1
ATOM 2052 N N . SER B 1 35 ? -0.127 -10.961 -17.047 1 96.25 35 SER B N 1
ATOM 2053 C CA . SER B 1 35 ? -0.945 -10.602 -18.203 1 96.25 35 SER B CA 1
ATOM 2054 C C . SER B 1 35 ? -2.428 -10.828 -17.922 1 96.25 35 SER B C 1
ATOM 2056 O O . SER B 1 35 ? -2.785 -11.539 -16.984 1 96.25 35 SER B O 1
ATOM 2058 N N . SER B 1 36 ? -3.203 -10.094 -18.781 1 95.56 36 SER B N 1
ATOM 2059 C CA . SER B 1 36 ? -4.637 -10.367 -18.75 1 95.56 36 SER B CA 1
ATOM 2060 C C . SER B 1 36 ? -4.93 -11.82 -19.125 1 95.56 36 SER B C 1
ATOM 2062 O O . SER B 1 36 ? -4.301 -12.375 -20.031 1 95.56 36 SER B O 1
ATOM 2064 N N . GLY B 1 37 ? -5.82 -12.406 -18.359 1 96 37 GLY B N 1
ATOM 2065 C CA . GLY B 1 37 ? -6.332 -13.719 -18.734 1 96 37 GLY B CA 1
ATOM 2066 C C . GLY B 1 37 ? -5.535 -14.859 -18.125 1 96 37 GLY B C 1
ATOM 2067 O O . GLY B 1 37 ? -5.883 -16.031 -18.312 1 96 37 GLY B O 1
ATOM 2068 N N . VAL B 1 38 ? -4.539 -14.562 -17.344 1 97.94 38 VAL B N 1
ATOM 2069 C CA . VAL B 1 38 ? -3.691 -15.648 -16.859 1 97.94 38 VAL B CA 1
ATOM 2070 C C . VAL B 1 38 ? -4.316 -16.266 -15.609 1 97.94 38 VAL B C 1
ATOM 2072 O O . VAL B 1 38 ? -3.902 -17.344 -15.172 1 97.94 38 VAL B O 1
ATOM 2075 N N . GLY B 1 39 ? -5.266 -15.586 -14.984 1 97.19 39 GLY B N 1
ATOM 2076 C CA . GLY B 1 39 ? -5.996 -16.172 -13.867 1 97.19 39 GLY B CA 1
ATOM 2077 C C . GLY B 1 39 ? -5.707 -15.492 -12.547 1 97.19 39 GLY B C 1
ATOM 2078 O O . GLY B 1 39 ? -5.918 -16.078 -11.484 1 97.19 39 GLY B O 1
ATOM 2079 N N . LYS B 1 40 ? -5.215 -14.242 -12.531 1 97.44 40 LYS B N 1
ATOM 2080 C CA . LYS B 1 40 ? -4.945 -13.508 -11.297 1 97.44 40 LYS B CA 1
ATOM 2081 C C . LYS B 1 40 ? -6.207 -13.367 -10.453 1 97.44 40 LYS B C 1
ATOM 2083 O O . LYS B 1 40 ? -6.203 -13.688 -9.266 1 97.44 40 LYS B O 1
ATOM 2088 N N . SER B 1 41 ? -7.27 -12.992 -11.141 1 95.5 41 SER B N 1
ATOM 2089 C CA . SER B 1 41 ? -8.531 -12.773 -10.43 1 95.5 41 SER B CA 1
ATOM 2090 C C . SER B 1 41 ? -9.094 -14.094 -9.898 1 95.5 41 SER B C 1
ATOM 2092 O O . SER B 1 41 ? -9.625 -14.141 -8.789 1 95.5 41 SER B O 1
ATOM 2094 N N . SER B 1 42 ? -8.93 -15.133 -10.664 1 96.12 42 SER B N 1
ATOM 2095 C CA . SER B 1 42 ? -9.414 -16.438 -10.234 1 96.12 42 SER B CA 1
ATOM 2096 C C . SER B 1 42 ? -8.617 -16.953 -9.031 1 96.12 42 SER B C 1
ATOM 2098 O O . SER B 1 42 ? -9.188 -17.547 -8.109 1 96.12 42 SER B O 1
ATOM 2100 N N . LEU B 1 43 ? -7.332 -16.703 -9.039 1 96.69 43 LEU B N 1
ATOM 2101 C CA . LEU B 1 43 ? -6.504 -17.078 -7.895 1 96.69 43 LEU B CA 1
ATOM 2102 C C . LEU B 1 43 ? -6.91 -16.281 -6.652 1 96.69 43 LEU B C 1
ATOM 2104 O O . LEU B 1 43 ? -7.07 -16.859 -5.574 1 96.69 43 LEU B O 1
ATOM 2108 N N . ALA B 1 44 ? -7.098 -14.984 -6.816 1 95.06 44 ALA B N 1
ATOM 2109 C CA . ALA B 1 44 ? -7.488 -14.125 -5.703 1 95.06 44 ALA B CA 1
ATOM 2110 C C . ALA B 1 44 ? -8.812 -14.578 -5.094 1 95.06 44 ALA B C 1
ATOM 2112 O O . ALA B 1 44 ? -8.945 -14.656 -3.871 1 95.06 44 ALA B O 1
ATOM 2113 N N . LEU B 1 45 ? -9.734 -14.906 -5.949 1 93.44 45 LEU B N 1
ATOM 2114 C CA . LEU B 1 45 ? -11.047 -15.367 -5.504 1 93.44 45 LEU B CA 1
ATOM 2115 C C . LEU B 1 45 ? -10.93 -16.703 -4.77 1 93.44 45 LEU B C 1
ATOM 2117 O O . LEU B 1 45 ? -11.586 -16.906 -3.752 1 93.44 45 LEU B O 1
ATOM 2121 N N . ARG B 1 46 ? -10.047 -17.562 -5.234 1 93 46 ARG B N 1
ATOM 2122 C CA . ARG B 1 46 ? -9.82 -18.859 -4.578 1 93 46 ARG B CA 1
ATOM 2123 C C . ARG B 1 46 ? -9.188 -18.672 -3.203 1 93 46 ARG B C 1
ATOM 2125 O O . ARG B 1 46 ? -9.539 -19.375 -2.254 1 93 46 ARG B O 1
ATOM 2132 N N . PHE B 1 47 ? -8.32 -17.734 -3.143 1 91 47 PHE B N 1
ATOM 2133 C CA . PHE B 1 47 ? -7.695 -17.453 -1.857 1 91 47 PHE B CA 1
ATOM 2134 C C . PHE B 1 47 ? -8.742 -17.031 -0.83 1 91 47 PHE B C 1
ATOM 2136 O O . PHE B 1 47 ? -8.68 -17.438 0.331 1 91 47 PHE B O 1
ATOM 2143 N N . SER B 1 48 ? -9.656 -16.25 -1.255 1 86.56 48 SER B N 1
ATOM 2144 C CA . SER B 1 48 ? -10.547 -15.562 -0.323 1 86.56 48 SER B CA 1
ATOM 2145 C C . SER B 1 48 ? -11.836 -16.344 -0.108 1 86.56 48 SER B C 1
ATOM 2147 O O . SER B 1 48 ? -12.328 -16.453 1.019 1 86.56 48 SER B O 1
ATOM 2149 N N . LYS B 1 49 ? -12.383 -16.953 -1.192 1 82.19 49 LYS B N 1
ATOM 2150 C CA . LYS B 1 49 ? -13.727 -17.531 -1.105 1 82.19 49 LYS B CA 1
ATOM 2151 C C . LYS B 1 49 ? -13.711 -19.016 -1.438 1 82.19 49 LYS B C 1
ATOM 2153 O O . LYS B 1 49 ? -14.75 -19.672 -1.412 1 82.19 49 LYS B O 1
ATOM 2158 N N . ARG B 1 50 ? -12.539 -19.547 -1.757 1 82 50 ARG B N 1
ATOM 2159 C CA . ARG B 1 50 ? -12.406 -20.938 -2.189 1 82 50 ARG B CA 1
ATOM 2160 C C . ARG B 1 50 ? -13.359 -21.234 -3.342 1 82 50 ARG B C 1
ATOM 2162 O O . ARG B 1 50 ? -13.953 -22.312 -3.396 1 82 50 ARG B O 1
ATOM 2169 N N . GLN B 1 51 ? -13.594 -20.188 -4.09 1 82.19 51 GLN B N 1
ATOM 2170 C CA . GLN B 1 51 ? -14.508 -20.344 -5.219 1 82.19 51 GLN B CA 1
ATOM 2171 C C . GLN B 1 51 ? -13.812 -20 -6.535 1 82.19 51 GLN B C 1
ATOM 2173 O O . GLN B 1 51 ? -12.789 -19.312 -6.547 1 82.19 51 GLN B O 1
ATOM 2178 N N . PHE B 1 52 ? -14.266 -20.734 -7.488 1 82.19 52 PHE B N 1
ATOM 2179 C CA . PHE B 1 52 ? -13.875 -20.391 -8.852 1 82.19 52 PHE B CA 1
ATOM 2180 C C . PHE B 1 52 ? -15.078 -19.906 -9.648 1 82.19 52 PHE B C 1
ATOM 2182 O O . PHE B 1 52 ? -16.141 -20.516 -9.617 1 82.19 52 PHE B O 1
ATOM 2189 N N . GLY B 1 53 ? -14.945 -18.766 -10.266 1 77.25 53 GLY B N 1
ATOM 2190 C CA . GLY B 1 53 ? -16.016 -18.234 -11.102 1 77.25 53 GLY B CA 1
ATOM 2191 C C . GLY B 1 53 ? -15.5 -17.469 -12.305 1 77.25 53 GLY B C 1
ATOM 2192 O O . GLY B 1 53 ? -14.297 -17.25 -12.445 1 77.25 53 GLY B O 1
ATOM 2193 N N . SER B 1 54 ? -16.453 -17.25 -13.25 1 75.44 54 SER B N 1
ATOM 2194 C CA . SER B 1 54 ? -16.109 -16.453 -14.422 1 75.44 54 SER B CA 1
ATOM 2195 C C . SER B 1 54 ? -15.695 -15.031 -14.031 1 75.44 54 SER B C 1
ATOM 2197 O O . SER B 1 54 ? -16.266 -14.445 -13.109 1 75.44 54 SER B O 1
ATOM 2199 N N . THR B 1 55 ? -14.508 -14.672 -14.594 1 75.75 55 THR B N 1
ATOM 2200 C CA . THR B 1 55 ? -14.047 -13.32 -14.312 1 75.75 55 THR B CA 1
ATOM 2201 C C . THR B 1 55 ? -13.914 -12.508 -15.602 1 75.75 55 THR B C 1
ATOM 2203 O O . THR B 1 55 ? -13.703 -13.078 -16.672 1 75.75 55 THR B O 1
ATOM 2206 N N . SER B 1 56 ? -14.312 -11.289 -15.492 1 81.56 56 SER B N 1
ATOM 2207 C CA . SER B 1 56 ? -14.016 -10.312 -16.531 1 81.56 56 SER B CA 1
ATOM 2208 C C . SER B 1 56 ? -12.68 -9.625 -16.281 1 81.56 56 SER B C 1
ATOM 2210 O O . SER B 1 56 ? -12.164 -9.641 -15.164 1 81.56 56 SER B O 1
ATOM 2212 N N . PRO B 1 57 ? -12.117 -9.188 -17.438 1 82.5 57 PRO B N 1
ATOM 2213 C CA . PRO B 1 57 ? -10.844 -8.484 -17.25 1 82.5 57 PRO B CA 1
ATOM 2214 C C . PRO B 1 57 ? -10.922 -7.418 -16.156 1 82.5 57 PRO B C 1
ATOM 2216 O O . PRO B 1 57 ? -11.891 -6.652 -16.094 1 82.5 57 PRO B O 1
ATOM 2219 N N . THR B 1 58 ? -9.898 -7.457 -15.312 1 83.12 58 THR B N 1
ATOM 2220 C CA . THR B 1 58 ? -9.852 -6.52 -14.195 1 83.12 58 THR B CA 1
ATOM 2221 C C . THR B 1 58 ? -9.578 -5.102 -14.688 1 83.12 58 THR B C 1
ATOM 2223 O O . THR B 1 58 ? -8.727 -4.898 -15.562 1 83.12 58 THR B O 1
ATOM 2226 N N . VAL B 1 59 ? -10.344 -4.238 -14.211 1 78.56 59 VAL B N 1
ATOM 2227 C CA . VAL B 1 59 ? -10.117 -2.828 -14.508 1 78.56 59 VAL B CA 1
ATOM 2228 C C . VAL B 1 59 ? -9.43 -2.15 -13.328 1 78.56 59 VAL B C 1
ATOM 2230 O O . VAL B 1 59 ? -9.961 -2.139 -12.211 1 78.56 59 VAL B O 1
ATOM 2233 N N . GLY B 1 60 ? -8.234 -1.616 -13.648 1 82.12 60 GLY B N 1
ATOM 2234 C CA . GLY B 1 60 ? -7.469 -1.033 -12.562 1 82.12 60 GLY B CA 1
ATOM 2235 C C . GLY B 1 60 ? -6.941 -2.066 -11.586 1 82.12 60 GLY B C 1
ATOM 2236 O O . GLY B 1 60 ? -6.09 -2.887 -11.938 1 82.12 60 GLY B O 1
ATOM 2237 N N . CYS B 1 61 ? -7.586 -2.041 -10.375 1 87.88 61 CYS B N 1
ATOM 2238 C CA . CYS B 1 61 ? -7.145 -2.951 -9.32 1 87.88 61 CYS B CA 1
ATOM 2239 C C . CYS B 1 61 ? -8.305 -3.334 -8.406 1 87.88 61 CYS B C 1
ATOM 2241 O O . CYS B 1 61 ? -9.078 -2.473 -7.988 1 87.88 61 CYS B O 1
ATOM 2243 N N . ALA B 1 62 ? -8.445 -4.637 -8.227 1 88.56 62 ALA B N 1
ATOM 2244 C CA . ALA B 1 62 ? -9.438 -5.129 -7.266 1 88.56 62 ALA B CA 1
ATOM 2245 C C . ALA B 1 62 ? -8.773 -5.5 -5.941 1 88.56 62 ALA B C 1
ATOM 2247 O O . ALA B 1 62 ? -7.609 -5.895 -5.91 1 88.56 62 ALA B O 1
ATOM 2248 N N . TYR B 1 63 ? -9.641 -5.363 -4.891 1 86.06 63 TYR B N 1
ATOM 2249 C CA . TYR B 1 63 ? -9.102 -5.582 -3.551 1 86.06 63 TYR B CA 1
ATOM 2250 C C . TYR B 1 63 ? -9.859 -6.695 -2.838 1 86.06 63 TYR B C 1
ATOM 2252 O O . TYR B 1 63 ? -11.094 -6.699 -2.805 1 86.06 63 TYR B O 1
ATOM 2260 N N . LEU B 1 64 ? -9.109 -7.66 -2.312 1 89.62 64 LEU B N 1
ATOM 2261 C CA . LEU B 1 64 ? -9.656 -8.742 -1.5 1 89.62 64 LEU B CA 1
ATOM 2262 C C . LEU B 1 64 ? -8.828 -8.945 -0.237 1 89.62 64 LEU B C 1
ATOM 2264 O O . LEU B 1 64 ? -7.652 -8.57 -0.193 1 89.62 64 LEU B O 1
ATOM 2268 N N . THR B 1 65 ? -9.461 -9.43 0.812 1 88.88 65 THR B N 1
ATOM 2269 C CA . THR B 1 65 ? -8.75 -9.75 2.041 1 88.88 65 THR B CA 1
ATOM 2270 C C . THR B 1 65 ? -8.906 -11.234 2.381 1 88.88 65 THR B C 1
ATOM 2272 O O . THR B 1 65 ? -9.906 -11.852 2.025 1 88.88 65 THR B O 1
ATOM 2275 N N . GLN B 1 66 ? -7.879 -11.812 2.953 1 92.31 66 GLN B N 1
ATOM 2276 C CA . GLN B 1 66 ? -7.891 -13.188 3.439 1 92.31 66 GLN B CA 1
ATOM 2277 C C . GLN B 1 66 ? -7.059 -13.328 4.711 1 92.31 66 GLN B C 1
ATOM 2279 O O . GLN B 1 66 ? -5.93 -12.836 4.781 1 92.31 66 GLN B O 1
ATOM 2284 N N . VAL B 1 67 ? -7.68 -13.914 5.723 1 91.62 67 VAL B N 1
ATOM 2285 C CA . VAL B 1 67 ? -6.957 -14.141 6.973 1 91.62 67 VAL B CA 1
ATOM 2286 C C . VAL B 1 67 ? -6.301 -15.516 6.953 1 91.62 67 VAL B C 1
ATOM 2288 O O . VAL B 1 67 ? -6.93 -16.5 6.574 1 91.62 67 VAL B O 1
ATOM 2291 N N . VAL B 1 68 ? -5.059 -15.578 7.227 1 93.38 68 VAL B N 1
ATOM 2292 C CA . VAL B 1 68 ? -4.285 -16.812 7.312 1 93.38 68 VAL B CA 1
ATOM 2293 C C . VAL B 1 68 ? -3.703 -16.953 8.719 1 93.38 68 VAL B C 1
ATOM 2295 O O . VAL B 1 68 ? -3.029 -16.047 9.211 1 93.38 68 VAL B O 1
ATOM 2298 N N . HIS B 1 69 ? -3.926 -18.141 9.305 1 91.62 69 HIS B N 1
ATOM 2299 C CA . HIS B 1 69 ? -3.432 -18.406 10.656 1 91.62 69 HIS B CA 1
ATOM 2300 C C . HIS B 1 69 ? -2.188 -19.281 10.617 1 91.62 69 HIS B C 1
ATOM 2302 O O . HIS B 1 69 ? -2.207 -20.375 10.031 1 91.62 69 HIS B O 1
ATOM 2308 N N . LEU B 1 70 ? -1.148 -18.688 11.156 1 91.38 70 LEU B N 1
ATOM 2309 C CA . LEU B 1 70 ? 0.035 -19.484 11.43 1 91.38 70 LEU B CA 1
ATOM 2310 C C . LEU B 1 70 ? 0.145 -19.812 12.922 1 91.38 70 LEU B C 1
ATOM 2312 O O . LEU B 1 70 ? -0.719 -19.406 13.711 1 91.38 70 LEU B O 1
ATOM 2316 N N . SER B 1 71 ? 1.2 -20.516 13.359 1 87.94 71 SER B N 1
ATOM 2317 C CA . SER B 1 71 ? 1.346 -20.984 14.734 1 87.94 71 SER B CA 1
ATOM 2318 C C . SER B 1 71 ? 1.526 -19.812 15.695 1 87.94 71 SER B C 1
ATOM 2320 O O . SER B 1 71 ? 0.945 -19.812 16.781 1 87.94 71 SER B O 1
ATOM 2322 N N . ASN B 1 72 ? 2.238 -18.766 15.336 1 84.94 72 ASN B N 1
ATOM 2323 C CA . ASN B 1 72 ? 2.621 -17.703 16.266 1 84.94 72 ASN B CA 1
ATOM 2324 C C . ASN B 1 72 ? 2.062 -16.344 15.836 1 84.94 72 ASN B C 1
ATOM 2326 O O . ASN B 1 72 ? 2.211 -15.359 16.547 1 84.94 72 ASN B O 1
ATOM 2330 N N . VAL B 1 73 ? 1.477 -16.422 14.602 1 84.75 73 VAL B N 1
ATOM 2331 C CA . VAL B 1 73 ? 1.036 -15.125 14.094 1 84.75 73 VAL B CA 1
ATOM 2332 C C . VAL B 1 73 ? -0.16 -15.312 13.164 1 84.75 73 VAL B C 1
ATOM 2334 O O . VAL B 1 73 ? -0.296 -16.359 12.523 1 84.75 73 VAL B O 1
ATOM 2337 N N . THR B 1 74 ? -1.058 -14.375 13.172 1 88.12 74 THR B N 1
ATOM 2338 C CA . THR B 1 74 ? -2.146 -14.312 12.211 1 88.12 74 THR B CA 1
ATOM 2339 C C . THR B 1 74 ? -1.906 -13.203 11.195 1 88.12 74 THR B C 1
ATOM 2341 O O . THR B 1 74 ? -1.561 -12.078 11.562 1 88.12 74 THR B O 1
ATOM 2344 N N . PHE B 1 75 ? -2.059 -13.57 9.938 1 89.5 75 PHE B N 1
ATOM 2345 C CA . PHE B 1 75 ? -1.893 -12.578 8.883 1 89.5 75 PHE B CA 1
ATOM 2346 C C . PHE B 1 75 ? -3.232 -12.242 8.242 1 89.5 75 PHE B C 1
ATOM 2348 O O . PHE B 1 75 ? -4.031 -13.141 7.949 1 89.5 75 PHE B O 1
ATOM 2355 N N . ARG B 1 76 ? -3.455 -10.977 8.055 1 88.62 76 ARG B N 1
ATOM 2356 C CA . ARG B 1 76 ? -4.504 -10.5 7.16 1 88.62 76 ARG B CA 1
ATOM 2357 C C . ARG B 1 76 ? -3.926 -10.07 5.812 1 88.62 76 ARG B C 1
ATOM 2359 O O . ARG B 1 76 ? -3.361 -8.984 5.695 1 88.62 76 ARG B O 1
ATOM 2366 N N . PHE B 1 77 ? -4.168 -10.891 4.844 1 92.31 77 PHE B N 1
ATOM 2367 C CA . PHE B 1 77 ? -3.684 -10.578 3.506 1 92.31 77 PHE B CA 1
ATOM 2368 C C . PHE B 1 77 ? -4.574 -9.547 2.83 1 92.31 77 PHE B C 1
ATOM 2370 O O . PHE B 1 77 ? -5.793 -9.719 2.768 1 92.31 77 PHE B O 1
ATOM 2377 N N . GLU B 1 78 ? -3.975 -8.492 2.521 1 90.38 78 GLU B N 1
ATOM 2378 C CA . GLU B 1 78 ? -4.562 -7.539 1.58 1 90.38 78 GLU B CA 1
ATOM 2379 C C . GLU B 1 78 ? -4.121 -7.836 0.149 1 90.38 78 GLU B C 1
ATOM 2381 O O . GLU B 1 78 ? -2.986 -7.539 -0.229 1 90.38 78 GLU B O 1
ATOM 2386 N N . ILE B 1 79 ? -5.055 -8.336 -0.589 1 94.25 79 ILE B N 1
ATOM 2387 C CA . ILE B 1 79 ? -4.727 -8.844 -1.918 1 94.25 79 ILE B CA 1
ATOM 2388 C C . ILE B 1 79 ? -5.082 -7.793 -2.971 1 94.25 79 ILE B C 1
ATOM 2390 O O . ILE B 1 79 ? -6.25 -7.441 -3.137 1 94.25 79 ILE B O 1
ATOM 2394 N N . TRP B 1 80 ? -4.051 -7.301 -3.646 1 93.69 80 TRP B N 1
ATOM 2395 C CA . TRP B 1 80 ? -4.199 -6.344 -4.742 1 93.69 80 TRP B CA 1
ATOM 2396 C C . TRP B 1 80 ? -4.199 -7.059 -6.09 1 93.69 80 TRP B C 1
ATOM 2398 O O . TRP B 1 80 ? -3.145 -7.449 -6.594 1 93.69 80 TRP B O 1
ATOM 2408 N N . ASP B 1 81 ? -5.391 -7.297 -6.617 1 94.38 81 ASP B N 1
ATOM 2409 C CA . ASP B 1 81 ? -5.578 -7.93 -7.918 1 94.38 81 ASP B CA 1
ATOM 2410 C C . ASP B 1 81 ? -5.516 -6.902 -9.047 1 94.38 81 ASP B C 1
ATOM 2412 O O . ASP B 1 81 ? -6.496 -6.207 -9.312 1 94.38 81 ASP B O 1
ATOM 2416 N N . THR B 1 82 ? -4.379 -6.871 -9.734 1 93.75 82 THR B N 1
ATOM 2417 C CA . THR B 1 82 ? -4.105 -5.797 -10.68 1 93.75 82 THR B CA 1
ATOM 2418 C C . THR B 1 82 ? -4.59 -6.172 -12.078 1 93.75 82 THR B C 1
ATOM 2420 O O . THR B 1 82 ? -4.672 -7.355 -12.414 1 93.75 82 THR B O 1
ATOM 2423 N N . ALA B 1 83 ? -4.91 -5.125 -12.867 1 91.94 83 ALA B N 1
ATOM 2424 C CA . ALA B 1 83 ? -5.207 -5.336 -14.281 1 91.94 83 ALA B CA 1
ATOM 2425 C C . ALA B 1 83 ? -3.967 -5.809 -15.031 1 91.94 83 ALA B C 1
ATOM 2427 O O . ALA B 1 83 ? -2.865 -5.301 -14.812 1 91.94 83 ALA B O 1
ATOM 2428 N N . GLY B 1 84 ? -4.207 -6.762 -15.977 1 91.12 84 GLY B N 1
ATOM 2429 C CA . GLY B 1 84 ? -3.098 -7.312 -16.75 1 91.12 84 GLY B CA 1
ATOM 2430 C C . GLY B 1 84 ? -2.936 -6.672 -18.109 1 91.12 84 GLY B C 1
ATOM 2431 O O . GLY B 1 84 ? -1.966 -6.945 -18.812 1 91.12 84 GLY B O 1
ATOM 2432 N N . GLN B 1 85 ? -3.828 -5.805 -18.391 1 87.75 85 GLN B N 1
ATOM 2433 C CA . GLN B 1 85 ? -3.727 -5.145 -19.688 1 87.75 85 GLN B CA 1
ATOM 2434 C C . GLN B 1 85 ? -2.555 -4.168 -19.719 1 87.75 85 GLN B C 1
ATOM 2436 O O . GLN B 1 85 ? -2.285 -3.482 -18.734 1 87.75 85 GLN B O 1
ATOM 2441 N N . GLU B 1 86 ? -1.998 -4.039 -20.844 1 83.19 86 GLU B N 1
ATOM 2442 C CA . GLU B 1 86 ? -0.757 -3.287 -21.016 1 83.19 86 GLU B CA 1
ATOM 2443 C C . GLU B 1 86 ? -0.952 -1.813 -20.672 1 83.19 86 GLU B C 1
ATOM 2445 O O . GLU B 1 86 ? -0.055 -1.174 -20.125 1 83.19 86 GLU B O 1
ATOM 2450 N N . LYS B 1 87 ? -2.033 -1.342 -20.922 1 82.5 87 LYS B N 1
ATOM 2451 C CA . LYS B 1 87 ? -2.285 0.082 -20.719 1 82.5 87 LYS B CA 1
ATOM 2452 C C . LYS B 1 87 ? -2.15 0.455 -19.25 1 82.5 87 LYS B C 1
ATOM 2454 O O . LYS B 1 87 ? -1.979 1.629 -18.906 1 82.5 87 LYS B O 1
ATOM 2459 N N . TYR B 1 88 ? -2.195 -0.497 -18.438 1 80.56 88 TYR B N 1
ATOM 2460 C CA . TYR B 1 88 ? -2.131 -0.233 -17 1 80.56 88 TYR B CA 1
ATOM 2461 C C . TYR B 1 88 ? -0.729 -0.494 -16.453 1 80.56 88 TYR B C 1
ATOM 2463 O O . TYR B 1 88 ? -0.47 -0.299 -15.266 1 80.56 88 TYR B O 1
ATOM 2471 N N . HIS B 1 89 ? 0.191 -0.804 -17.219 1 82.25 89 HIS B N 1
ATOM 2472 C CA . HIS B 1 89 ? 1.515 -1.22 -16.766 1 82.25 89 HIS B CA 1
ATOM 2473 C C . HIS B 1 89 ? 2.246 -0.076 -16.078 1 82.25 89 HIS B C 1
ATOM 2475 O O . HIS B 1 89 ? 2.975 -0.297 -15.109 1 82.25 89 HIS B O 1
ATOM 2481 N N . SER B 1 90 ? 1.957 1.087 -16.547 1 77.31 90 SER B N 1
ATOM 2482 C CA . SER B 1 90 ? 2.703 2.227 -16.016 1 77.31 90 SER B CA 1
ATOM 2483 C C . SER B 1 90 ? 2.309 2.533 -14.578 1 77.31 90 SER B C 1
ATOM 2485 O O . SER B 1 90 ? 3.082 3.135 -13.828 1 77.31 90 SER B O 1
ATOM 2487 N N . ILE B 1 91 ? 1.16 2.098 -14.219 1 80.56 91 ILE B N 1
ATOM 2488 C CA . ILE B 1 91 ? 0.716 2.432 -12.875 1 80.56 91 ILE B CA 1
ATOM 2489 C C . ILE B 1 91 ? 0.91 1.228 -11.953 1 80.56 91 ILE B C 1
ATOM 2491 O O . ILE B 1 91 ? 0.614 1.297 -10.758 1 80.56 91 ILE B O 1
ATOM 2495 N N . ALA B 1 92 ? 1.52 0.163 -12.43 1 84.5 92 ALA B N 1
ATOM 2496 C CA . ALA B 1 92 ? 1.682 -1.081 -11.68 1 84.5 92 ALA B CA 1
ATOM 2497 C C . ALA B 1 92 ? 2.506 -0.858 -10.414 1 84.5 92 ALA B C 1
ATOM 2499 O O . ALA B 1 92 ? 2.191 -1.405 -9.359 1 84.5 92 ALA B O 1
ATOM 2500 N N . PRO B 1 93 ? 3.492 -0.025 -10.469 1 85.44 93 PRO B N 1
ATOM 2501 C CA . PRO B 1 93 ? 4.281 0.186 -9.258 1 85.44 93 PRO B CA 1
ATOM 2502 C C . PRO B 1 93 ? 3.438 0.691 -8.086 1 85.44 93 PRO B C 1
ATOM 2504 O O . PRO B 1 93 ? 3.73 0.382 -6.93 1 85.44 93 PRO B O 1
ATOM 2507 N N . LEU B 1 94 ? 2.4 1.382 -8.414 1 84 94 LEU B N 1
ATOM 2508 C CA . LEU B 1 94 ? 1.51 1.883 -7.375 1 84 94 LEU B CA 1
ATOM 2509 C C . LEU B 1 94 ? 0.83 0.732 -6.641 1 84 94 LEU B C 1
ATOM 2511 O O . LEU B 1 94 ? 0.461 0.866 -5.473 1 84 94 LEU B O 1
ATOM 2515 N N . TYR B 1 95 ? 0.806 -0.374 -7.27 1 88.06 95 TYR B N 1
ATOM 2516 C CA . TYR B 1 95 ? 0.08 -1.509 -6.711 1 88.06 95 TYR B CA 1
ATOM 2517 C C . TYR B 1 95 ? 1.009 -2.408 -5.906 1 88.06 95 TYR B C 1
ATOM 2519 O O . TYR B 1 95 ? 0.587 -3.027 -4.926 1 88.06 95 TYR B O 1
ATOM 2527 N N . TYR B 1 96 ? 2.289 -2.391 -6.293 1 89.62 96 TYR B N 1
ATOM 2528 C CA . TYR B 1 96 ? 3.115 -3.375 -5.602 1 89.62 96 TYR B CA 1
ATOM 2529 C C . TYR B 1 96 ? 4.152 -2.693 -4.719 1 89.62 96 TYR B C 1
ATOM 2531 O O . TYR B 1 96 ? 4.879 -3.359 -3.979 1 89.62 96 TYR B O 1
ATOM 2539 N N . ARG B 1 97 ? 4.227 -1.383 -4.73 1 85.69 97 ARG B N 1
ATOM 2540 C CA . ARG B 1 97 ? 5.102 -0.699 -3.785 1 85.69 97 ARG B CA 1
ATOM 2541 C C . ARG B 1 97 ? 4.711 -1.023 -2.346 1 85.69 97 ARG B C 1
ATOM 2543 O O . ARG B 1 97 ? 3.529 -0.988 -1.994 1 85.69 97 ARG B O 1
ATOM 2550 N N . GLY B 1 98 ? 5.754 -1.386 -1.584 1 83.5 98 GLY B N 1
ATOM 2551 C CA . GLY B 1 98 ? 5.527 -1.707 -0.184 1 83.5 98 GLY B CA 1
ATOM 2552 C C . GLY B 1 98 ? 4.934 -3.086 0.024 1 83.5 98 GLY B C 1
ATOM 2553 O O . GLY B 1 98 ? 4.641 -3.479 1.155 1 83.5 98 GLY B O 1
ATOM 2554 N N . ALA B 1 99 ? 4.73 -3.805 -1.074 1 90.94 99 ALA B N 1
ATOM 2555 C CA . ALA B 1 99 ? 4.168 -5.148 -0.94 1 90.94 99 ALA B CA 1
ATOM 2556 C C . ALA B 1 99 ? 5.121 -6.066 -0.181 1 90.94 99 ALA B C 1
ATOM 2558 O O . ALA B 1 99 ? 6.336 -6.004 -0.373 1 90.94 99 ALA B O 1
ATOM 2559 N N . HIS B 1 100 ? 4.539 -6.898 0.654 1 91.06 100 HIS B N 1
ATOM 2560 C CA . HIS B 1 100 ? 5.297 -7.941 1.337 1 91.06 100 HIS B CA 1
ATOM 2561 C C . HIS B 1 100 ? 5.508 -9.148 0.434 1 91.06 100 HIS B C 1
ATOM 2563 O O . HIS B 1 100 ? 6.488 -9.883 0.584 1 91.06 100 HIS B O 1
ATOM 2569 N N . ALA B 1 101 ? 4.539 -9.297 -0.427 1 95.12 101 ALA B N 1
ATOM 2570 C CA . ALA B 1 101 ? 4.605 -10.406 -1.367 1 95.12 101 ALA B CA 1
ATOM 2571 C C . ALA B 1 101 ? 4.082 -10 -2.74 1 95.12 101 ALA B C 1
ATOM 2573 O O . ALA B 1 101 ? 3.201 -9.148 -2.848 1 95.12 101 ALA B O 1
ATOM 2574 N N . ALA B 1 102 ? 4.637 -10.609 -3.758 1 96.31 102 ALA B N 1
ATOM 2575 C CA . ALA B 1 102 ? 4.156 -10.461 -5.129 1 96.31 102 ALA B CA 1
ATOM 2576 C C . ALA B 1 102 ? 4.082 -11.812 -5.832 1 96.31 102 ALA B C 1
ATOM 2578 O O . ALA B 1 102 ? 5.023 -12.609 -5.762 1 96.31 102 ALA B O 1
ATOM 2579 N N . LEU B 1 103 ? 2.932 -12.07 -6.414 1 98.25 103 LEU B N 1
ATOM 2580 C CA . LEU B 1 103 ? 2.777 -13.25 -7.258 1 98.25 103 LEU B CA 1
ATOM 2581 C C . LEU B 1 103 ? 2.84 -12.875 -8.734 1 98.25 103 LEU B C 1
ATOM 2583 O O . LEU B 1 103 ? 1.988 -12.133 -9.227 1 98.25 103 LEU B O 1
ATOM 2587 N N . LEU B 1 104 ? 3.855 -13.312 -9.367 1 98.06 104 LEU B N 1
ATOM 2588 C CA . LEU B 1 104 ? 3.98 -13.172 -10.812 1 98.06 104 LEU B CA 1
ATOM 2589 C C . LEU B 1 104 ? 3.371 -14.375 -11.523 1 98.06 104 LEU B C 1
ATOM 2591 O O . LEU B 1 104 ? 3.945 -15.469 -11.516 1 98.06 104 LEU B O 1
ATOM 2595 N N . VAL B 1 105 ? 2.238 -14.133 -12.227 1 98.69 105 VAL B N 1
ATOM 2596 C CA . VAL B 1 105 ? 1.425 -15.234 -12.719 1 98.69 105 VAL B CA 1
ATOM 2597 C C . VAL B 1 105 ? 1.527 -15.32 -14.242 1 98.69 105 VAL B C 1
ATOM 2599 O O . VAL B 1 105 ? 1.481 -14.289 -14.93 1 98.69 105 VAL B O 1
ATOM 2602 N N . TYR B 1 106 ? 1.739 -16.5 -14.773 1 98.81 106 TYR B N 1
ATOM 2603 C CA . TYR B 1 106 ? 1.618 -16.75 -16.203 1 98.81 106 TYR B CA 1
ATOM 2604 C C . TYR B 1 106 ? 0.755 -17.984 -16.469 1 98.81 106 TYR B C 1
ATOM 2606 O O . TYR B 1 106 ? 0.445 -18.734 -15.539 1 98.81 106 TYR B O 1
ATOM 2614 N N . ASP B 1 107 ? 0.23 -18.047 -17.688 1 98.88 107 ASP B N 1
ATOM 2615 C CA . ASP B 1 107 ? -0.564 -19.172 -18.172 1 98.88 107 ASP B CA 1
ATOM 2616 C C . ASP B 1 107 ? 0.325 -20.234 -18.812 1 98.88 107 ASP B C 1
ATOM 2618 O O . ASP B 1 107 ? 0.979 -19.984 -19.828 1 98.88 107 ASP B O 1
ATOM 2622 N N . ILE B 1 108 ? 0.322 -21.438 -18.25 1 98.88 108 ILE B N 1
ATOM 2623 C CA . ILE B 1 108 ? 1.263 -22.453 -18.719 1 98.88 108 ILE B CA 1
ATOM 2624 C C . ILE B 1 108 ? 0.962 -22.812 -20.172 1 98.88 108 ILE B C 1
ATOM 2626 O O . ILE B 1 108 ? 1.808 -23.375 -20.859 1 98.88 108 ILE B O 1
ATOM 2630 N N . SER B 1 109 ? -0.271 -22.531 -20.656 1 98.81 109 SER B N 1
ATOM 2631 C CA . SER B 1 109 ? -0.689 -22.891 -22.016 1 98.81 109 SER B CA 1
ATOM 2632 C C . SER B 1 109 ? -0.439 -21.75 -22.984 1 98.81 109 SER B C 1
ATOM 2634 O O . SER B 1 109 ? -0.74 -21.875 -24.172 1 98.81 109 SER B O 1
ATOM 2636 N N . LYS B 1 110 ? 0.085 -20.625 -22.547 1 98.75 110 LYS B N 1
ATOM 2637 C CA . LYS B 1 110 ? 0.372 -19.469 -23.391 1 98.75 110 LYS B CA 1
ATOM 2638 C C . LYS B 1 110 ? 1.767 -18.922 -23.109 1 98.75 110 LYS B C 1
ATOM 2640 O O . LYS B 1 110 ? 1.94 -18.078 -22.234 1 98.75 110 LYS B O 1
ATOM 2645 N N . ARG B 1 111 ? 2.695 -19.25 -23.953 1 98.69 111 ARG B N 1
ATOM 2646 C CA . ARG B 1 111 ? 4.098 -18.891 -23.781 1 98.69 111 ARG B CA 1
ATOM 2647 C C . ARG B 1 111 ? 4.273 -17.375 -23.734 1 98.69 111 ARG B C 1
ATOM 2649 O O . ARG B 1 111 ? 5.129 -16.859 -23.016 1 98.69 111 ARG B O 1
ATOM 2656 N N . GLU B 1 112 ? 3.449 -16.672 -24.438 1 98.38 112 GLU B N 1
ATOM 2657 C CA . GLU B 1 112 ? 3.553 -15.219 -24.484 1 98.38 112 GLU B CA 1
ATOM 2658 C C . GLU B 1 112 ? 3.377 -14.609 -23.094 1 98.38 112 GLU B C 1
ATOM 2660 O O . GLU B 1 112 ? 4 -13.602 -22.766 1 98.38 112 GLU B O 1
ATOM 2665 N N . THR B 1 113 ? 2.586 -15.188 -22.281 1 98.44 113 THR B N 1
ATOM 2666 C CA . THR B 1 113 ? 2.354 -14.672 -20.938 1 98.44 113 THR B CA 1
ATOM 2667 C C . THR B 1 113 ? 3.566 -14.914 -20.047 1 98.44 113 THR B C 1
ATOM 2669 O O . THR B 1 113 ? 3.828 -14.148 -19.125 1 98.44 113 THR B O 1
ATOM 2672 N N . PHE B 1 114 ? 4.309 -15.992 -20.328 1 98.69 114 PHE B N 1
ATOM 2673 C CA . PHE B 1 114 ? 5.543 -16.297 -19.609 1 98.69 114 PHE B CA 1
ATOM 2674 C C . PHE B 1 114 ? 6.625 -15.273 -19.938 1 98.69 114 PHE B C 1
ATOM 2676 O O . PHE B 1 114 ? 7.316 -14.781 -19.047 1 98.69 114 PHE B O 1
ATOM 2683 N N . ILE B 1 115 ? 6.676 -14.938 -21.156 1 98.06 115 ILE B N 1
ATOM 2684 C CA . ILE B 1 115 ? 7.629 -13.93 -21.609 1 98.06 115 ILE B CA 1
ATOM 2685 C C . ILE B 1 115 ? 7.297 -12.586 -20.969 1 98.06 115 ILE B C 1
ATOM 2687 O O . ILE B 1 115 ? 8.18 -11.898 -20.453 1 98.06 115 ILE B O 1
ATOM 2691 N N . ARG B 1 116 ? 6.082 -12.242 -20.938 1 96.75 116 ARG B N 1
ATOM 2692 C CA . ARG B 1 116 ? 5.652 -10.961 -20.375 1 96.75 116 ARG B CA 1
ATOM 2693 C C . ARG B 1 116 ? 5.879 -10.922 -18.875 1 96.75 116 ARG B C 1
ATOM 2695 O O . ARG B 1 116 ? 6.191 -9.867 -18.312 1 96.75 116 ARG B O 1
ATOM 2702 N N . ALA B 1 117 ? 5.699 -12.055 -18.219 1 97.12 117 ALA B N 1
ATOM 2703 C CA . ALA B 1 117 ? 5.965 -12.125 -16.781 1 97.12 117 ALA B CA 1
ATOM 2704 C C . ALA B 1 117 ? 7.391 -11.688 -16.469 1 97.12 117 ALA B C 1
ATOM 2706 O O . ALA B 1 117 ? 7.641 -11.07 -15.43 1 97.12 117 ALA B O 1
ATOM 2707 N N . GLN B 1 118 ? 8.273 -11.961 -17.359 1 96.31 118 GLN B N 1
ATOM 2708 C CA . GLN B 1 118 ? 9.664 -11.562 -17.156 1 96.31 118 GLN B CA 1
ATOM 2709 C C . GLN B 1 118 ? 9.82 -10.047 -17.266 1 96.31 118 GLN B C 1
ATOM 2711 O O . GLN B 1 118 ? 10.664 -9.461 -16.578 1 96.31 118 GLN B O 1
ATOM 2716 N N . VAL B 1 119 ? 9.016 -9.516 -18.078 1 92.88 119 VAL B N 1
ATOM 2717 C CA . VAL B 1 119 ? 9.023 -8.062 -18.203 1 92.88 119 VAL B CA 1
ATOM 2718 C C . VAL B 1 119 ? 8.508 -7.434 -16.906 1 92.88 119 VAL B C 1
ATOM 2720 O O . VAL B 1 119 ? 9.117 -6.504 -16.375 1 92.88 119 VAL B O 1
ATOM 2723 N N . TRP B 1 120 ? 7.406 -7.969 -16.375 1 92.62 120 TRP B N 1
ATOM 2724 C CA . TRP B 1 120 ? 6.867 -7.531 -15.094 1 92.62 120 TRP B CA 1
ATOM 2725 C C . TRP B 1 120 ? 7.922 -7.645 -14 1 92.62 120 TRP B C 1
ATOM 2727 O O . TRP B 1 120 ? 8.07 -6.734 -13.18 1 92.62 120 TRP B O 1
ATOM 2737 N N . LEU B 1 121 ? 8.625 -8.711 -14.023 1 93.44 121 LEU B N 1
ATOM 2738 C CA . LEU B 1 121 ? 9.648 -8.969 -13.016 1 93.44 121 LEU B CA 1
ATOM 2739 C C . LEU B 1 121 ? 10.75 -7.918 -13.078 1 93.44 121 LEU B C 1
ATOM 2741 O O . LEU B 1 121 ? 11.188 -7.406 -12.039 1 93.44 121 LEU B O 1
ATOM 2745 N N . LYS B 1 122 ? 11.188 -7.609 -14.219 1 91.25 122 LYS B N 1
ATOM 2746 C CA . LYS B 1 122 ? 12.227 -6.602 -14.406 1 91.25 122 LYS B CA 1
ATOM 2747 C C . LYS B 1 122 ? 11.789 -5.246 -13.852 1 91.25 122 LYS B C 1
ATOM 2749 O O . LYS B 1 122 ? 12.57 -4.551 -13.203 1 91.25 122 LYS B O 1
ATOM 2754 N N . GLU B 1 123 ? 10.578 -4.918 -14.102 1 87.69 123 GLU B N 1
ATOM 2755 C CA . GLU B 1 123 ? 10.039 -3.652 -13.602 1 87.69 123 GLU B CA 1
ATOM 2756 C C . GLU B 1 123 ? 9.938 -3.654 -12.078 1 87.69 123 GLU B C 1
ATOM 2758 O O . GLU B 1 123 ? 10.281 -2.666 -11.43 1 87.69 123 GLU B O 1
ATOM 2763 N N . LEU B 1 124 ? 9.477 -4.75 -11.539 1 88 124 LEU B N 1
ATOM 2764 C CA . LEU B 1 124 ? 9.359 -4.91 -10.094 1 88 124 LEU B CA 1
ATOM 2765 C C . LEU B 1 124 ? 10.719 -4.789 -9.422 1 88 124 LEU B C 1
ATOM 2767 O O . LEU B 1 124 ? 10.844 -4.168 -8.359 1 88 124 LEU B O 1
ATOM 2771 N N . GLU B 1 125 ? 11.695 -5.293 -10.023 1 85.94 125 GLU B N 1
ATOM 2772 C CA . GLU B 1 125 ? 13.039 -5.336 -9.461 1 85.94 125 GLU B CA 1
ATOM 2773 C C . GLU B 1 125 ? 13.672 -3.947 -9.438 1 85.94 125 GLU B C 1
ATOM 2775 O O . GLU B 1 125 ? 14.594 -3.693 -8.656 1 85.94 125 GLU B O 1
ATOM 2780 N N . LYS B 1 126 ? 13.219 -3.082 -10.25 1 80.62 126 LYS B N 1
ATOM 2781 C CA . LYS B 1 126 ? 13.734 -1.716 -10.258 1 80.62 126 LYS B CA 1
ATOM 2782 C C . LYS B 1 126 ? 13.352 -0.975 -8.977 1 80.62 126 LYS B C 1
ATOM 2784 O O . LYS B 1 126 ? 14.078 -0.096 -8.516 1 80.62 126 LYS B O 1
ATOM 2789 N N . GLN B 1 127 ? 12.242 -1.256 -8.477 1 70.88 127 GLN B N 1
ATOM 2790 C CA . GLN B 1 127 ? 11.711 -0.54 -7.32 1 70.88 127 GLN B CA 1
ATOM 2791 C C . GLN B 1 127 ? 11.898 -1.344 -6.039 1 70.88 127 GLN B C 1
ATOM 2793 O O . GLN B 1 127 ? 11.492 -0.906 -4.957 1 70.88 127 GLN B O 1
ATOM 2798 N N . TYR B 1 128 ? 12.586 -2.381 -6.137 1 64.69 128 TYR B N 1
ATOM 2799 C CA . TYR B 1 128 ? 12.625 -3.418 -5.109 1 64.69 128 TYR B CA 1
ATOM 2800 C C . TYR B 1 128 ? 13.781 -3.184 -4.141 1 64.69 128 TYR B C 1
ATOM 2802 O O . TYR B 1 128 ? 14.898 -2.895 -4.562 1 64.69 128 TYR B O 1
ATOM 2810 N N . ILE B 1 129 ? 13.344 -3.008 -2.885 1 61.78 129 ILE B N 1
ATOM 2811 C CA . ILE B 1 129 ? 14.359 -3.182 -1.849 1 61.78 129 ILE B CA 1
ATOM 2812 C C . ILE B 1 129 ? 14.555 -4.668 -1.562 1 61.78 129 ILE B C 1
ATOM 2814 O O . ILE B 1 129 ? 13.609 -5.363 -1.181 1 61.78 129 ILE B O 1
ATOM 2818 N N . PRO B 1 130 ? 15.781 -5.188 -1.921 1 60.56 130 PRO B N 1
ATOM 2819 C CA . PRO B 1 130 ? 16.016 -6.613 -1.682 1 60.56 130 PRO B CA 1
ATOM 2820 C C . PRO B 1 130 ? 15.617 -7.051 -0.276 1 60.56 130 PRO B C 1
ATOM 2822 O O . PRO B 1 130 ? 15.891 -6.344 0.697 1 60.56 130 PRO B O 1
ATOM 2825 N N . GLY B 1 131 ? 14.945 -8.164 -0.148 1 66.31 131 GLY B N 1
ATOM 2826 C CA . GLY B 1 131 ? 14.57 -8.75 1.13 1 66.31 131 GLY B CA 1
ATOM 2827 C C . GLY B 1 131 ? 13.289 -8.156 1.698 1 66.31 131 GLY B C 1
ATOM 2828 O O . GLY B 1 131 ? 12.805 -8.602 2.744 1 66.31 131 GLY B O 1
ATOM 2829 N N . SER B 1 132 ? 12.734 -7.207 0.923 1 75.44 132 SER B N 1
ATOM 2830 C CA . SER B 1 132 ? 11.547 -6.555 1.473 1 75.44 132 SER B CA 1
ATOM 2831 C C . SER B 1 132 ? 10.273 -7.195 0.94 1 75.44 132 SER B C 1
ATOM 2833 O O . SER B 1 132 ? 9.219 -7.117 1.58 1 75.44 132 SER B O 1
ATOM 2835 N N . THR B 1 133 ? 10.398 -7.906 -0.194 1 89.06 133 THR B N 1
ATOM 2836 C CA . THR B 1 133 ? 9.227 -8.508 -0.83 1 89.06 133 THR B CA 1
ATOM 2837 C C . THR B 1 133 ? 9.508 -9.953 -1.218 1 89.06 133 THR B C 1
ATOM 2839 O O . THR B 1 133 ? 10.547 -10.258 -1.803 1 89.06 133 THR B O 1
ATOM 2842 N N . VAL B 1 134 ? 8.68 -10.836 -0.819 1 93.62 134 VAL B N 1
ATOM 2843 C CA . VAL B 1 134 ? 8.734 -12.234 -1.249 1 93.62 134 VAL B CA 1
ATOM 2844 C C . VAL B 1 134 ? 8.07 -12.375 -2.619 1 93.62 134 VAL B C 1
ATOM 2846 O O . VAL B 1 134 ? 6.902 -12.023 -2.791 1 93.62 134 VAL B O 1
A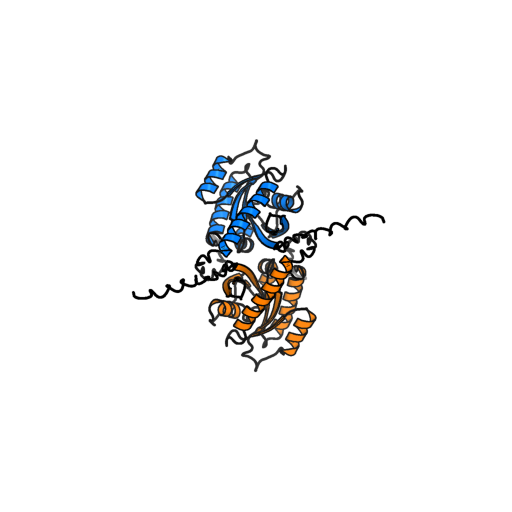TOM 2849 N N . ILE B 1 135 ? 8.805 -12.891 -3.619 1 95.75 135 ILE B N 1
ATOM 2850 C CA . ILE B 1 135 ? 8.258 -12.969 -4.969 1 95.75 135 ILE B CA 1
ATOM 2851 C C . ILE B 1 135 ? 8.102 -14.43 -5.383 1 95.75 135 ILE B C 1
ATOM 2853 O O . ILE B 1 135 ? 9.039 -15.227 -5.242 1 95.75 135 ILE B O 1
ATOM 2857 N N . TRP B 1 136 ? 6.914 -14.797 -5.855 1 98 136 TRP B N 1
ATOM 2858 C CA . TRP B 1 136 ? 6.609 -16.125 -6.398 1 98 136 TRP B CA 1
ATOM 2859 C C . TRP B 1 136 ? 6.328 -16.047 -7.895 1 98 136 TRP B C 1
ATOM 2861 O O . TRP B 1 136 ? 5.551 -15.195 -8.344 1 98 136 TRP B O 1
ATOM 2871 N N . LEU B 1 137 ? 7.031 -16.828 -8.641 1 98.81 137 LEU B N 1
ATOM 2872 C CA . LEU B 1 137 ? 6.613 -17.125 -10 1 98.81 137 LEU B CA 1
ATOM 2873 C C . LEU B 1 137 ? 5.574 -18.25 -10.023 1 98.81 137 LEU B C 1
ATOM 2875 O O . LEU B 1 137 ? 5.828 -19.344 -9.508 1 98.81 137 LEU B O 1
ATOM 2879 N N . VAL B 1 138 ? 4.422 -18 -10.602 1 98.94 138 VAL B N 1
ATOM 2880 C CA . VAL B 1 138 ? 3.314 -18.953 -10.523 1 98.94 138 VAL B CA 1
ATOM 2881 C C . VAL B 1 138 ? 2.861 -19.328 -11.93 1 98.94 138 VAL B C 1
ATOM 2883 O O . VAL B 1 138 ? 2.303 -18.516 -12.656 1 98.94 138 VAL B O 1
ATOM 2886 N N . GLY B 1 139 ? 3.107 -20.562 -12.32 1 98.94 139 GLY B N 1
ATOM 2887 C CA . GLY B 1 139 ? 2.465 -21.125 -13.5 1 98.94 139 GLY B CA 1
ATOM 2888 C C . GLY B 1 139 ? 1.047 -21.594 -13.25 1 98.94 139 GLY B C 1
ATOM 2889 O O . GLY B 1 139 ? 0.836 -22.641 -12.633 1 98.94 139 GLY B O 1
ATOM 2890 N N . ASN B 1 140 ? 0.082 -20.812 -13.758 1 98.81 140 ASN B N 1
ATOM 2891 C CA . ASN B 1 140 ? -1.322 -21.094 -13.492 1 98.81 140 ASN B CA 1
ATOM 2892 C C . ASN B 1 140 ? -1.98 -21.828 -14.648 1 98.81 140 ASN B C 1
ATOM 2894 O O . ASN B 1 140 ? -1.361 -22.031 -15.695 1 98.81 140 ASN B O 1
ATOM 2898 N N . LYS B 1 141 ? -3.195 -22.328 -14.438 1 98.44 141 LYS B N 1
ATOM 2899 C CA . LYS B 1 141 ? -4.02 -23.094 -15.359 1 98.44 141 LYS B CA 1
ATOM 2900 C C . LYS B 1 141 ? -3.379 -24.453 -15.672 1 98.44 141 LYS B C 1
ATOM 2902 O O . LYS B 1 141 ? -3.332 -24.859 -16.828 1 98.44 141 LYS B O 1
ATOM 2907 N N . ALA B 1 142 ? -2.877 -25.031 -14.625 1 98.56 142 ALA B N 1
ATOM 2908 C CA . ALA B 1 142 ? -2.211 -26.328 -14.734 1 98.56 142 ALA B CA 1
ATOM 2909 C C . ALA B 1 142 ? -3.184 -27.406 -15.203 1 98.56 142 ALA B C 1
ATOM 2911 O O . ALA B 1 142 ? -2.766 -28.484 -15.633 1 98.56 142 ALA B O 1
ATOM 2912 N N . ASP B 1 143 ? -4.5 -27.156 -15.117 1 98 143 ASP B N 1
ATOM 2913 C CA . ASP B 1 143 ? -5.512 -28.078 -15.633 1 98 143 ASP B CA 1
ATOM 2914 C C . ASP B 1 143 ? -5.43 -28.188 -17.156 1 98 143 ASP B C 1
ATOM 2916 O O . ASP B 1 143 ? -5.957 -29.141 -17.734 1 98 143 ASP B O 1
ATOM 2920 N N . LEU B 1 144 ? -4.738 -27.25 -17.734 1 98.25 144 LEU B N 1
ATOM 2921 C CA . LEU B 1 144 ? -4.59 -27.25 -19.188 1 98.25 144 LEU B CA 1
ATOM 2922 C C . LEU B 1 144 ? -3.275 -27.906 -19.594 1 98.25 144 LEU B C 1
ATOM 2924 O O . LEU B 1 144 ? -2.611 -27.453 -20.531 1 98.25 144 LEU B O 1
ATOM 2928 N N . ALA B 1 145 ? -2.904 -28.953 -18.969 1 97.12 145 ALA B N 1
ATOM 2929 C CA . ALA B 1 145 ? -1.643 -29.641 -19.203 1 97.12 145 ALA B CA 1
ATOM 2930 C C . ALA B 1 145 ? -1.539 -30.109 -20.656 1 97.12 145 ALA B C 1
ATOM 2932 O O . ALA B 1 145 ? -0.447 -30.141 -21.219 1 97.12 145 ALA B O 1
ATOM 2933 N N . LYS B 1 146 ? -2.586 -30.453 -21.312 1 97.69 146 LYS B N 1
ATOM 2934 C CA . LYS B 1 146 ? -2.576 -30.922 -22.688 1 97.69 146 LYS B CA 1
ATOM 2935 C C . LYS B 1 146 ? -2.143 -29.828 -23.641 1 97.69 146 LYS B C 1
ATOM 2937 O O . LYS B 1 146 ? -1.566 -30.094 -24.703 1 97.69 146 LYS B O 1
ATOM 2942 N N . ASP B 1 147 ? -2.441 -28.578 -23.328 1 98.31 147 ASP B N 1
ATOM 2943 C CA . ASP B 1 147 ? -2.113 -27.438 -24.172 1 98.31 147 ASP B CA 1
ATOM 2944 C C . ASP B 1 147 ? -0.861 -26.734 -23.656 1 98.31 147 ASP B C 1
ATOM 2946 O O . ASP B 1 147 ? -0.595 -25.594 -24.047 1 98.31 147 ASP B O 1
ATOM 2950 N N . ARG B 1 148 ? -0.121 -27.312 -22.812 1 98.5 148 ARG B N 1
ATOM 2951 C CA . ARG B 1 148 ? 1.027 -26.703 -22.141 1 98.5 148 ARG B CA 1
ATOM 2952 C C . ARG B 1 148 ? 2.055 -26.219 -23.156 1 98.5 148 ARG B C 1
ATOM 2954 O O . ARG B 1 148 ? 2.396 -26.938 -24.094 1 98.5 148 ARG B O 1
ATOM 2961 N N . GLN B 1 149 ? 2.533 -24.922 -23 1 98.81 149 GLN B N 1
ATOM 2962 C CA . GLN B 1 149 ? 3.57 -24.359 -23.844 1 98.81 149 GLN B CA 1
ATOM 2963 C C . GLN B 1 149 ? 4.816 -24 -23.047 1 98.81 149 GLN B C 1
ATOM 2965 O O . GLN B 1 149 ? 5.887 -23.781 -23.609 1 98.81 149 GLN B O 1
ATOM 2970 N N . VAL B 1 150 ? 4.75 -23.938 -21.766 1 98.81 150 VAL B N 1
ATOM 2971 C CA . VAL B 1 150 ? 5.871 -23.656 -20.859 1 98.81 150 VAL B CA 1
ATOM 2972 C C . VAL B 1 150 ? 6.031 -24.812 -19.875 1 98.81 150 VAL B C 1
ATOM 2974 O O . VAL B 1 150 ? 5.133 -25.078 -19.062 1 98.81 150 VAL B O 1
ATOM 2977 N N . SER B 1 151 ? 7.109 -25.469 -19.859 1 98.69 151 SER B N 1
ATOM 2978 C CA . SER B 1 151 ? 7.316 -26.594 -18.969 1 98.69 151 SER B CA 1
ATOM 2979 C C . SER B 1 151 ? 7.555 -26.125 -17.531 1 98.69 151 SER B C 1
ATOM 2981 O O . SER B 1 151 ? 7.984 -24.984 -17.312 1 98.69 151 SER B O 1
ATOM 2983 N N . ALA B 1 152 ? 7.273 -27.031 -16.625 1 98.56 152 ALA B N 1
ATOM 2984 C CA . ALA B 1 152 ? 7.562 -26.719 -15.219 1 98.56 152 ALA B CA 1
ATOM 2985 C C . ALA B 1 152 ? 9.047 -26.453 -15.016 1 98.56 152 ALA B C 1
ATOM 2987 O O . ALA B 1 152 ? 9.43 -25.609 -14.203 1 98.56 152 ALA B O 1
ATOM 2988 N N . LYS B 1 153 ? 9.828 -27.188 -15.734 1 98.5 153 LYS B N 1
ATOM 2989 C CA . LYS B 1 153 ? 11.281 -27.031 -15.633 1 98.5 153 LYS B CA 1
ATOM 2990 C C . LYS B 1 153 ? 11.727 -25.641 -16.047 1 98.5 153 LYS B C 1
ATOM 2992 O O . LYS B 1 153 ? 12.578 -25.031 -15.398 1 98.5 153 LYS B O 1
ATOM 2997 N N . GLU B 1 154 ? 11.164 -25.141 -17.156 1 98.31 154 GLU B N 1
ATOM 2998 C CA . GLU B 1 154 ? 11.461 -23.797 -17.609 1 98.31 154 GLU B CA 1
ATOM 2999 C C . GLU B 1 154 ? 11.086 -22.766 -16.547 1 98.31 154 GLU B C 1
ATOM 3001 O O . GLU B 1 154 ? 11.852 -21.828 -16.266 1 98.31 154 GLU B O 1
ATOM 3006 N N . GLY B 1 155 ? 9.898 -22.906 -15.977 1 98.62 155 GLY B N 1
ATOM 3007 C CA . GLY B 1 155 ? 9.477 -22.016 -14.906 1 98.62 155 GLY B CA 1
ATOM 3008 C C . GLY B 1 155 ? 10.391 -22.047 -13.695 1 98.62 155 GLY B C 1
ATOM 3009 O O . GLY B 1 155 ? 10.805 -21 -13.195 1 98.62 155 GLY B O 1
ATOM 3010 N N . GLN B 1 156 ? 10.742 -23.234 -13.266 1 98.62 156 GLN B N 1
ATOM 3011 C CA . GLN B 1 156 ? 11.625 -23.422 -12.117 1 98.62 156 GLN B CA 1
ATOM 3012 C C . GLN B 1 156 ? 13.008 -22.828 -12.375 1 98.62 156 GLN B C 1
ATOM 3014 O O . GLN B 1 156 ? 13.594 -22.219 -11.492 1 98.62 156 GLN B O 1
ATOM 3019 N N . SER B 1 157 ? 13.492 -23.047 -13.555 1 98.5 157 SER B N 1
ATOM 3020 C CA . SER B 1 157 ? 14.805 -22.516 -13.922 1 98.5 157 SER B CA 1
ATOM 3021 C C . SER B 1 157 ? 14.82 -21 -13.844 1 98.5 157 SER B C 1
ATOM 3023 O O . SER B 1 157 ? 15.758 -20.406 -13.297 1 98.5 157 SER B O 1
ATOM 3025 N N . LEU B 1 158 ? 13.812 -20.375 -14.422 1 98.06 158 LEU B N 1
ATOM 3026 C CA . LEU B 1 158 ? 13.719 -18.922 -14.352 1 98.06 158 LEU B CA 1
ATOM 3027 C C . LEU B 1 158 ? 13.672 -18.453 -12.906 1 98.06 158 LEU B C 1
ATOM 3029 O O . LEU B 1 158 ? 14.359 -17.5 -12.539 1 98.06 158 LEU B O 1
ATOM 3033 N N . ALA B 1 159 ? 12.844 -19.078 -12.109 1 98.19 159 ALA B N 1
ATOM 3034 C CA . ALA B 1 159 ? 12.703 -18.719 -10.703 1 98.19 159 ALA B CA 1
ATOM 3035 C C . ALA B 1 159 ? 14.039 -18.812 -9.969 1 98.19 159 ALA B C 1
ATOM 3037 O O . ALA B 1 159 ? 14.422 -17.906 -9.234 1 98.19 159 ALA B O 1
ATOM 3038 N N . THR B 1 160 ? 14.719 -19.906 -10.219 1 97.69 160 THR B N 1
ATOM 3039 C CA . THR B 1 160 ? 16.016 -20.125 -9.586 1 97.69 160 THR B CA 1
ATOM 3040 C C . THR B 1 160 ? 17.016 -19.047 -10.016 1 97.69 160 THR B C 1
ATOM 3042 O O . THR B 1 160 ? 17.703 -18.469 -9.18 1 97.69 160 THR B O 1
ATOM 3045 N N . ASP B 1 161 ? 17.078 -18.766 -11.242 1 96.69 161 ASP B N 1
ATOM 3046 C CA . ASP B 1 161 ? 18 -17.781 -11.812 1 96.69 161 ASP B CA 1
ATOM 3047 C C . ASP B 1 161 ? 17.766 -16.406 -11.203 1 96.69 161 ASP B C 1
ATOM 3049 O O . ASP B 1 161 ? 18.719 -15.633 -11.023 1 96.69 161 ASP B O 1
ATOM 3053 N N . ARG B 1 162 ? 16.516 -16.109 -10.883 1 94.69 162 ARG B N 1
ATOM 3054 C CA . ARG B 1 162 ? 16.156 -14.75 -10.461 1 94.69 162 ARG B CA 1
ATOM 3055 C C . ARG B 1 162 ? 15.883 -14.703 -8.961 1 94.69 162 ARG B C 1
ATOM 3057 O O . ARG B 1 162 ? 15.461 -13.664 -8.438 1 94.69 162 ARG B O 1
ATOM 3064 N N . GLY B 1 163 ? 16.078 -15.812 -8.273 1 93.38 163 GLY B N 1
ATOM 3065 C CA . GLY B 1 163 ? 15.898 -15.859 -6.828 1 93.38 163 GLY B CA 1
ATOM 3066 C C . GLY B 1 163 ? 14.445 -15.797 -6.398 1 93.38 163 GLY B C 1
ATOM 3067 O O . GLY B 1 163 ? 14.125 -15.18 -5.383 1 93.38 163 GLY B O 1
ATOM 3068 N N . LEU B 1 164 ? 13.562 -16.328 -7.207 1 96.56 164 LEU B N 1
ATOM 3069 C CA . LEU B 1 164 ? 12.141 -16.359 -6.906 1 96.56 164 LEU B CA 1
ATOM 3070 C C . LEU B 1 164 ? 11.719 -17.734 -6.391 1 96.56 164 LEU B C 1
ATOM 3072 O O . LEU B 1 164 ? 12.414 -18.734 -6.629 1 96.56 164 LEU B O 1
ATOM 3076 N N . PHE B 1 165 ? 10.672 -17.828 -5.703 1 97.75 165 PHE B N 1
ATOM 3077 C CA . PHE B 1 165 ? 10 -19.094 -5.457 1 97.75 165 PHE B CA 1
ATOM 3078 C C . PHE B 1 165 ? 9.133 -19.5 -6.645 1 97.75 165 PHE B C 1
ATOM 3080 O O . PHE B 1 165 ? 8.758 -18.641 -7.457 1 97.75 165 PHE B O 1
ATOM 3087 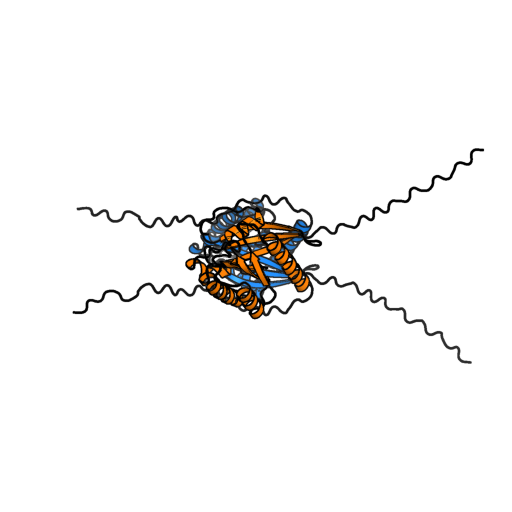N N . PHE B 1 166 ? 8.852 -20.797 -6.707 1 98.69 166 PHE B N 1
ATOM 3088 C CA . PHE B 1 166 ? 8.125 -21.281 -7.875 1 98.69 166 PHE B CA 1
ATOM 3089 C C . PHE B 1 166 ? 7.082 -22.312 -7.477 1 98.69 166 PHE B C 1
ATOM 3091 O O . PHE B 1 166 ? 7.336 -23.156 -6.609 1 98.69 166 PHE B O 1
ATOM 3098 N N . THR B 1 167 ? 5.902 -22.219 -8.156 1 98.81 167 THR B N 1
ATOM 3099 C CA . THR B 1 167 ? 4.914 -23.281 -8.086 1 98.81 167 THR B CA 1
ATOM 3100 C C . THR B 1 167 ? 3.975 -23.219 -9.289 1 98.81 167 THR B C 1
ATOM 3102 O O . THR B 1 167 ? 3.938 -22.234 -10.008 1 98.81 167 THR B O 1
ATOM 3105 N N . GLU B 1 168 ? 3.342 -24.266 -9.523 1 98.88 168 GLU B N 1
ATOM 3106 C CA . GLU B 1 168 ? 2.24 -24.281 -10.477 1 98.88 168 GLU B CA 1
ATOM 3107 C C . GLU B 1 168 ? 0.902 -24.5 -9.781 1 98.88 168 GLU B C 1
ATOM 3109 O O . GLU B 1 168 ? 0.819 -25.25 -8.805 1 98.88 168 GLU B O 1
ATOM 3114 N N . THR B 1 169 ? -0.058 -23.797 -10.328 1 98.69 169 THR B N 1
ATOM 3115 C CA . THR B 1 169 ? -1.385 -23.859 -9.727 1 98.69 169 THR B CA 1
ATOM 3116 C C . THR B 1 169 ? -2.459 -24.016 -10.797 1 98.69 169 THR B C 1
ATOM 3118 O O . THR B 1 169 ? -2.195 -23.797 -11.984 1 98.69 169 THR B O 1
ATOM 3121 N N . SER B 1 170 ? -3.627 -24.453 -10.336 1 98.31 170 SER B N 1
ATOM 3122 C CA . SER B 1 170 ? -4.863 -24.359 -11.102 1 98.31 170 SER B CA 1
ATOM 3123 C C . SER B 1 170 ? -5.973 -23.703 -10.289 1 98.31 170 SER B C 1
ATOM 3125 O O . SER B 1 170 ? -6.527 -24.312 -9.375 1 98.31 170 SER B O 1
ATOM 3127 N N . ALA B 1 171 ? -6.242 -22.5 -10.664 1 97.19 171 ALA B N 1
ATOM 3128 C CA . ALA B 1 171 ? -7.355 -21.844 -9.984 1 97.19 171 ALA B CA 1
ATOM 3129 C C . ALA B 1 171 ? -8.664 -22.594 -10.219 1 97.19 171 AL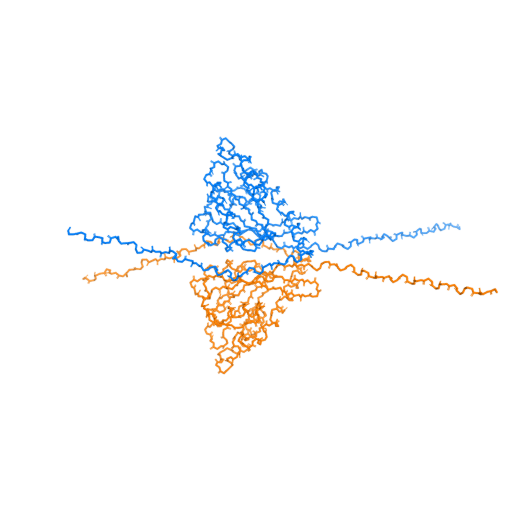A B C 1
ATOM 3131 O O . ALA B 1 171 ? -9.539 -22.625 -9.352 1 97.19 171 ALA B O 1
ATOM 3132 N N . LEU B 1 172 ? -8.812 -23.172 -11.352 1 95.81 172 LEU B N 1
ATOM 3133 C CA . LEU B 1 172 ? -10.023 -23.891 -11.719 1 95.81 172 LEU B CA 1
ATOM 3134 C C . LEU B 1 172 ? -10.242 -25.094 -10.789 1 95.81 172 LEU B C 1
ATOM 3136 O O . LEU B 1 172 ? -11.305 -25.219 -10.18 1 95.81 172 LEU B O 1
ATOM 3140 N N . SER B 1 173 ? -9.234 -25.953 -10.617 1 95.38 173 SER B N 1
ATOM 3141 C CA . SER B 1 173 ? -9.375 -27.172 -9.82 1 95.38 173 SER B CA 1
ATOM 3142 C C . SER B 1 173 ? -9.094 -26.906 -8.344 1 95.38 173 SER B C 1
ATOM 3144 O O . SER B 1 173 ? -9.461 -27.703 -7.484 1 95.38 173 SER B O 1
ATOM 3146 N N . GLY B 1 174 ? -8.367 -25.859 -8.062 1 95.75 174 GLY B N 1
ATOM 3147 C CA . GLY B 1 174 ? -7.938 -25.562 -6.699 1 95.75 174 GLY B CA 1
ATOM 3148 C C . GLY B 1 174 ? -6.605 -26.188 -6.344 1 95.75 174 GLY B C 1
ATOM 3149 O O . GLY B 1 174 ? -6.098 -26 -5.238 1 95.75 174 GLY B O 1
ATOM 3150 N N . ASP B 1 175 ? -6.07 -26.812 -7.344 1 96.75 175 ASP B N 1
ATOM 3151 C CA . ASP B 1 175 ? -4.812 -27.516 -7.113 1 96.75 175 ASP B CA 1
ATOM 3152 C C . ASP B 1 175 ? -3.705 -26.547 -6.711 1 96.75 175 ASP B C 1
ATOM 3154 O O . ASP B 1 175 ? -3.459 -25.562 -7.398 1 96.75 175 ASP B O 1
ATOM 3158 N N . GLN B 1 176 ? -3.008 -26.75 -5.574 1 97.44 176 GLN B N 1
ATOM 3159 C CA . GLN B 1 176 ? -1.829 -26.078 -5.035 1 97.44 176 GLN B CA 1
ATOM 3160 C C . GLN B 1 176 ? -2.139 -24.641 -4.66 1 97.44 176 GLN B C 1
ATOM 3162 O O . GLN B 1 176 ? -1.241 -23.875 -4.281 1 97.44 176 GLN B O 1
ATOM 3167 N N . VAL B 1 177 ? -3.41 -24.188 -4.688 1 97.5 177 VAL B N 1
ATOM 3168 C CA . VAL B 1 177 ? -3.766 -22.797 -4.445 1 97.5 177 VAL B CA 1
ATOM 3169 C C . VAL B 1 177 ? -3.635 -22.469 -2.955 1 97.5 177 VAL B C 1
ATOM 3171 O O . VAL B 1 177 ? -2.982 -21.5 -2.576 1 97.5 177 VAL B O 1
ATOM 3174 N N . ASN B 1 178 ? -4.215 -23.297 -2.125 1 94.88 178 ASN B N 1
ATOM 3175 C CA . ASN B 1 178 ? -4.102 -23.109 -0.684 1 94.88 178 ASN B CA 1
ATOM 3176 C C . ASN B 1 178 ? -2.656 -23.25 -0.211 1 94.88 178 ASN B C 1
ATOM 3178 O O . ASN B 1 178 ? -2.199 -22.5 0.649 1 94.88 178 ASN B O 1
ATOM 3182 N N . GLU B 1 179 ? -2.014 -24.234 -0.755 1 97.12 179 GLU B N 1
ATOM 3183 C CA . GLU B 1 179 ? -0.611 -24.469 -0.415 1 97.12 179 GLU B CA 1
ATOM 3184 C C . GLU B 1 179 ? 0.241 -23.25 -0.75 1 97.12 179 GLU B C 1
ATOM 3186 O O . GLU B 1 179 ? 1.147 -22.891 0.005 1 97.12 179 GLU B O 1
ATOM 3191 N N . LEU B 1 180 ? -0.036 -22.656 -1.861 1 98.31 180 LEU B N 1
ATOM 3192 C CA . LEU B 1 180 ? 0.678 -21.438 -2.266 1 98.31 180 LEU B CA 1
ATOM 3193 C C . LEU B 1 180 ? 0.477 -20.328 -1.246 1 98.31 180 LEU B C 1
ATOM 3195 O O . LEU B 1 180 ? 1.446 -19.719 -0.787 1 98.31 180 LEU B O 1
ATOM 3199 N N . LEU B 1 181 ? -0.771 -20.047 -0.88 1 97.31 181 LEU B N 1
ATOM 3200 C CA . LEU B 1 181 ? -1.073 -18.984 0.064 1 97.31 181 LEU B CA 1
ATOM 3201 C C . LEU B 1 181 ? -0.372 -19.219 1.397 1 97.31 181 LEU B C 1
ATOM 3203 O O . LEU B 1 181 ? 0.206 -18.297 1.974 1 97.31 181 LEU B O 1
ATOM 3207 N N . LEU B 1 182 ? -0.411 -20.438 1.812 1 96.94 182 LEU B N 1
ATOM 3208 C CA . LEU B 1 182 ? 0.239 -20.797 3.07 1 96.94 182 LEU B CA 1
ATOM 3209 C C . LEU B 1 182 ? 1.752 -20.625 2.963 1 96.94 182 LEU B C 1
ATOM 3211 O O . LEU B 1 182 ? 2.396 -20.156 3.9 1 96.94 182 LEU B O 1
ATOM 3215 N N . ALA B 1 183 ? 2.291 -21.078 1.861 1 97.75 183 ALA B N 1
ATOM 3216 C CA . ALA B 1 183 ? 3.729 -20.938 1.645 1 97.75 183 ALA B CA 1
ATOM 3217 C C . ALA B 1 183 ? 4.148 -19.469 1.648 1 97.75 183 ALA B C 1
ATOM 3219 O O . ALA B 1 183 ? 5.18 -19.125 2.225 1 97.75 183 ALA B O 1
ATOM 3220 N N . VAL B 1 184 ? 3.373 -18.609 1.022 1 97.56 184 VAL B N 1
ATOM 3221 C CA . VAL B 1 184 ? 3.641 -17.188 1.021 1 97.56 184 VAL B CA 1
ATOM 3222 C C . VAL B 1 184 ? 3.617 -16.656 2.451 1 97.56 184 VAL B C 1
ATOM 3224 O O . VAL B 1 184 ? 4.516 -15.906 2.859 1 97.56 184 VAL B O 1
ATOM 3227 N N . ALA B 1 185 ? 2.615 -17.047 3.213 1 96 185 ALA B N 1
ATOM 3228 C CA . ALA B 1 185 ? 2.496 -16.609 4.602 1 96 185 ALA B CA 1
ATOM 3229 C C . ALA B 1 185 ? 3.738 -17 5.402 1 96 185 ALA B C 1
ATOM 3231 O O . ALA B 1 185 ? 4.27 -16.172 6.16 1 96 185 ALA B O 1
ATOM 3232 N N . HIS B 1 186 ? 4.176 -18.172 5.176 1 95.5 186 HIS B N 1
ATOM 3233 C CA . HIS B 1 186 ? 5.344 -18.656 5.906 1 95.5 186 HIS B CA 1
ATOM 3234 C C . HIS B 1 186 ? 6.586 -17.844 5.539 1 95.5 186 HIS B C 1
ATOM 3236 O O . HIS B 1 186 ? 7.375 -17.469 6.414 1 95.5 186 HIS B O 1
ATOM 3242 N N . ARG B 1 187 ? 6.75 -17.578 4.32 1 94.5 187 ARG B N 1
ATOM 3243 C CA . ARG B 1 187 ? 7.926 -16.828 3.875 1 94.5 187 ARG B CA 1
ATOM 3244 C C . ARG B 1 187 ? 7.887 -15.391 4.367 1 94.5 187 ARG B C 1
ATOM 3246 O O . ARG B 1 187 ? 8.906 -14.836 4.773 1 94.5 187 ARG B O 1
ATOM 3253 N N . VAL B 1 188 ? 6.746 -14.812 4.281 1 92.56 188 VAL B N 1
ATOM 3254 C CA . VAL B 1 188 ? 6.582 -13.453 4.793 1 92.56 188 VAL B CA 1
ATOM 3255 C C . VAL B 1 188 ? 6.902 -13.422 6.289 1 92.56 188 VAL B C 1
ATOM 3257 O O . VAL B 1 188 ? 7.57 -12.508 6.766 1 92.56 188 VAL B O 1
ATOM 3260 N N . ASN B 1 189 ? 6.445 -14.406 7.027 1 89.69 189 ASN B N 1
ATOM 3261 C CA . ASN B 1 189 ? 6.711 -14.508 8.461 1 89.69 189 ASN B CA 1
ATOM 3262 C C . ASN B 1 189 ? 8.211 -14.562 8.75 1 89.69 189 ASN B C 1
ATOM 3264 O O . ASN B 1 189 ? 8.688 -13.938 9.695 1 89.69 189 ASN B O 1
ATOM 3268 N N . GLU B 1 190 ? 8.875 -15.281 7.902 1 88.25 190 GLU B N 1
ATOM 3269 C CA . GLU B 1 190 ? 10.32 -15.398 8.047 1 88.25 190 GLU B CA 1
ATOM 3270 C C . GLU B 1 190 ? 11.008 -14.055 7.816 1 88.25 190 GLU B C 1
ATOM 3272 O O . GLU B 1 190 ? 11.969 -13.719 8.516 1 88.25 190 GLU B O 1
ATOM 3277 N N . CYS B 1 191 ? 10.516 -13.328 6.875 1 82.25 191 CYS B N 1
ATOM 3278 C CA . CYS B 1 191 ? 11.117 -12.047 6.52 1 82.25 191 CYS B CA 1
ATOM 3279 C C . CYS B 1 191 ? 10.844 -11 7.594 1 82.25 191 CYS B C 1
ATOM 3281 O O . CYS B 1 191 ? 11.719 -10.203 7.926 1 82.25 191 CYS B O 1
ATOM 3283 N N . ILE B 1 192 ? 9.594 -10.922 8.031 1 73.94 192 ILE B N 1
ATOM 3284 C CA . ILE B 1 192 ? 9.227 -9.945 9.039 1 73.94 192 ILE B CA 1
ATOM 3285 C C . ILE B 1 192 ? 9.961 -10.242 10.344 1 73.94 192 ILE B C 1
ATOM 3287 O O . ILE B 1 192 ? 10.43 -9.328 11.023 1 73.94 192 ILE B O 1
ATOM 3291 N N . GLY B 1 193 ? 9.992 -11.531 10.734 1 63.38 193 GLY B N 1
ATOM 3292 C CA . GLY B 1 193 ? 10.75 -11.922 11.914 1 63.38 193 GLY B CA 1
ATOM 3293 C C . GLY B 1 193 ? 12.227 -11.594 11.812 1 63.38 193 GLY B C 1
ATOM 3294 O O . GLY B 1 193 ? 12.852 -11.219 12.812 1 63.38 193 GLY B O 1
ATOM 3295 N N . ALA B 1 194 ? 12.758 -11.719 10.633 1 55.19 194 ALA B N 1
ATOM 3296 C CA . ALA B 1 194 ? 14.164 -11.383 10.406 1 55.19 194 ALA B CA 1
ATOM 3297 C C . ALA B 1 194 ? 14.383 -9.875 10.461 1 55.19 194 ALA B C 1
ATOM 3299 O O . ALA B 1 194 ? 15.445 -9.414 10.906 1 55.19 194 ALA B O 1
ATOM 3300 N N . GLN B 1 195 ? 13.562 -9.109 9.781 1 54.25 195 GLN B N 1
ATOM 3301 C CA . GLN B 1 195 ? 13.68 -7.66 9.852 1 54.25 195 GLN B CA 1
ATOM 3302 C C . GLN B 1 195 ? 13.609 -7.176 11.297 1 54.25 195 GLN B C 1
ATOM 3304 O O . GLN B 1 195 ? 14.156 -6.121 11.633 1 54.25 195 GLN B O 1
ATOM 3309 N N . GLN B 1 196 ? 12.922 -7.934 12.094 1 46.25 196 GLN B N 1
ATOM 3310 C CA . GLN B 1 196 ? 12.945 -7.645 13.523 1 46.25 196 GLN B CA 1
ATOM 3311 C C . GLN B 1 196 ? 14.367 -7.727 14.07 1 46.25 196 GLN B C 1
ATOM 3313 O O . GLN B 1 196 ? 14.719 -7.012 15.016 1 46.25 196 GLN B O 1
ATOM 3318 N N . GLY B 1 197 ? 15.234 -8.672 13.648 1 39.75 197 GLY B N 1
ATOM 3319 C CA . GLY B 1 197 ? 16.609 -8.773 14.141 1 39.75 197 GLY B CA 1
ATOM 3320 C C . GLY B 1 197 ? 17.547 -7.797 13.469 1 39.75 197 GLY B C 1
ATOM 3321 O O . GLY B 1 197 ? 18.547 -7.387 14.062 1 39.75 197 GLY B O 1
ATOM 3322 N N . GLY B 1 198 ? 17.828 -7.723 12.148 1 34.25 198 GLY B N 1
ATOM 3323 C CA . GLY B 1 198 ? 18.797 -6.961 11.391 1 34.25 198 GLY B CA 1
ATOM 3324 C C . GLY B 1 198 ? 18.219 -5.734 10.711 1 34.25 198 GLY B C 1
ATOM 3325 O O . GLY B 1 198 ? 17.328 -5.855 9.859 1 34.25 198 GLY B O 1
ATOM 3326 N N . LEU B 1 199 ? 18.062 -4.637 11.328 1 36 199 LEU B N 1
ATOM 3327 C CA . LEU B 1 199 ? 17.891 -3.404 10.57 1 36 199 LEU B CA 1
ATOM 3328 C C . LEU B 1 199 ? 18.734 -3.404 9.305 1 36 199 LEU B C 1
ATOM 3330 O O . LEU B 1 199 ? 19.969 -3.246 9.383 1 36 199 LEU B O 1
ATOM 3334 N N . SER B 1 200 ? 18.781 -4.352 8.438 1 34.31 200 SER B N 1
ATOM 3335 C CA . SER B 1 200 ? 19.625 -4.066 7.281 1 34.31 200 SER B CA 1
ATOM 3336 C C . SER B 1 200 ? 19.531 -2.596 6.883 1 34.31 200 SER B C 1
ATOM 3338 O O . SER B 1 200 ? 18.484 -1.975 7.016 1 34.31 200 SER B O 1
ATOM 3340 N N . GLU B 1 201 ? 20.656 -1.929 6.906 1 33.09 201 GLU B N 1
ATOM 3341 C CA . GLU B 1 201 ? 20.891 -0.577 6.402 1 33.09 201 GLU B CA 1
ATOM 3342 C C . GLU B 1 201 ? 20.094 -0.319 5.125 1 33.09 201 GLU B C 1
ATOM 3344 O O . GLU B 1 201 ? 20.422 -0.866 4.066 1 33.09 201 GLU B O 1
ATOM 3349 N N . TRP B 1 202 ? 18.844 -0.335 5.164 1 36.22 202 TRP B N 1
ATOM 3350 C CA . TRP B 1 202 ? 18.094 0.144 4.012 1 36.22 202 TRP B CA 1
ATOM 3351 C C . TRP B 1 202 ? 18.766 1.361 3.387 1 36.22 202 TRP B C 1
ATOM 3353 O O . TRP B 1 202 ? 19 2.359 4.066 1 36.22 202 TRP B O 1
ATOM 3363 N N . GLN B 1 203 ? 19.641 1.074 2.463 1 34.91 203 GLN B N 1
ATOM 3364 C CA . GLN B 1 203 ? 20.078 2.219 1.676 1 34.91 203 GLN B CA 1
ATOM 3365 C C . GLN B 1 203 ? 18.891 3.053 1.199 1 34.91 203 GLN B C 1
ATOM 3367 O O . GLN B 1 203 ? 17.906 2.508 0.698 1 34.91 203 GLN B O 1
ATOM 3372 N N . GLU B 1 204 ? 18.609 4.102 1.787 1 36.22 204 GLU B N 1
ATOM 3373 C CA . GLU B 1 204 ? 17.625 5.121 1.464 1 36.22 204 GLU B CA 1
ATOM 3374 C C . GLU B 1 204 ? 17.406 5.223 -0.044 1 36.22 204 GLU B C 1
ATOM 3376 O O . GLU B 1 204 ? 18.312 5.598 -0.781 1 36.22 204 GLU B O 1
ATOM 3381 N N . PRO B 1 205 ? 16.719 4.332 -0.686 1 34.62 205 PRO B N 1
ATOM 3382 C CA . PRO B 1 205 ? 16.688 4.738 -2.092 1 34.62 205 PRO B CA 1
ATOM 3383 C C . PRO B 1 205 ? 16.234 6.188 -2.271 1 34.62 205 PRO B C 1
ATOM 3385 O O . PRO B 1 205 ? 15.5 6.723 -1.432 1 34.62 205 PRO B O 1
ATOM 3388 N N . ALA B 1 206 ? 16.906 6.949 -3.145 1 35.09 206 ALA B N 1
ATOM 3389 C CA . ALA B 1 206 ? 16.641 8.297 -3.631 1 35.09 206 ALA B CA 1
ATOM 3390 C C . ALA B 1 206 ? 15.148 8.469 -3.941 1 35.09 206 ALA B C 1
ATOM 3392 O O . ALA B 1 206 ? 14.445 7.492 -4.207 1 35.09 206 ALA B O 1
ATOM 3393 N N . LEU B 1 207 ? 14.523 9.594 -3.773 1 40.06 207 LEU B N 1
ATOM 3394 C CA . LEU B 1 207 ? 13.227 10.094 -4.219 1 40.06 207 LEU B CA 1
ATOM 3395 C C . LEU B 1 207 ? 12.836 9.477 -5.555 1 40.06 207 LEU B C 1
ATOM 3397 O O . LEU B 1 207 ? 13.508 9.688 -6.562 1 40.06 207 LEU B O 1
ATOM 3401 N N . VAL B 1 208 ? 12.375 8.305 -5.598 1 40.38 208 VAL B N 1
ATOM 3402 C CA . VAL B 1 208 ? 11.875 7.84 -6.891 1 40.38 208 VAL B CA 1
ATOM 3403 C C . VAL B 1 208 ? 10.711 8.727 -7.34 1 40.38 208 VAL B C 1
ATOM 3405 O O . VAL B 1 208 ? 9.672 8.773 -6.68 1 40.38 208 VAL B O 1
ATOM 3408 N N . ASN B 1 209 ? 11.031 9.75 -8.039 1 40.03 209 ASN B N 1
ATOM 3409 C CA . ASN B 1 209 ? 10 10.5 -8.75 1 40.03 209 ASN B CA 1
ATOM 3410 C C . ASN B 1 209 ? 9.203 9.609 -9.695 1 40.03 209 ASN B C 1
ATOM 3412 O O . ASN B 1 209 ? 9.734 9.125 -10.703 1 40.03 209 ASN B O 1
ATOM 3416 N N . LEU B 1 210 ? 8.258 9.039 -9.188 1 40.09 210 LEU B N 1
ATOM 3417 C CA . LEU B 1 210 ? 7.355 8.367 -10.125 1 40.09 210 LEU B CA 1
ATOM 3418 C C . LEU B 1 210 ? 6.875 9.336 -11.203 1 40.09 210 LEU B C 1
ATOM 3420 O O . LEU B 1 210 ? 5.75 9.836 -11.133 1 40.09 210 LEU B O 1
ATOM 3424 N N . ARG B 1 211 ? 7.766 10.297 -11.711 1 36.16 211 ARG B N 1
ATOM 3425 C CA . ARG B 1 211 ? 7.391 11.125 -12.852 1 36.16 211 ARG B CA 1
ATOM 3426 C C . ARG B 1 211 ? 6.949 10.273 -14.031 1 36.16 211 ARG B C 1
ATOM 3428 O O . ARG B 1 211 ? 7.68 9.375 -14.461 1 36.16 211 ARG B O 1
ATOM 3435 N N . HIS B 1 212 ? 5.691 10.203 -14.305 1 35.25 212 HIS B N 1
ATOM 3436 C CA . HIS B 1 212 ? 5.223 9.812 -15.633 1 35.25 212 HIS B CA 1
ATOM 3437 C C . HIS B 1 212 ? 6.094 10.422 -16.734 1 35.25 212 HIS B C 1
ATOM 3439 O O . HIS B 1 212 ? 6.25 11.641 -16.797 1 35.25 212 HIS B O 1
ATOM 3445 N N . GLN B 1 213 ? 7.086 9.852 -17.297 1 32.09 213 GLN B N 1
ATOM 3446 C CA . GLN B 1 213 ? 7.473 10.242 -18.641 1 32.09 213 GLN B CA 1
ATOM 3447 C C . GLN B 1 213 ? 6.25 10.367 -19.547 1 32.09 213 GLN B C 1
ATOM 3449 O O . GLN B 1 213 ? 5.469 9.422 -19.688 1 32.09 213 GLN B O 1
ATOM 3454 N N . ASN B 1 214 ? 5.707 11.516 -19.828 1 32.72 214 ASN B N 1
ATOM 3455 C CA . ASN B 1 214 ? 4.793 11.945 -20.875 1 32.72 214 ASN B CA 1
ATOM 3456 C C . ASN B 1 214 ? 5.223 11.422 -22.234 1 32.72 214 ASN B C 1
ATOM 3458 O O . ASN B 1 214 ? 5.879 12.133 -23 1 32.72 214 ASN B O 1
ATOM 3462 N N . ARG B 1 215 ? 5.855 10.383 -22.562 1 31.95 215 ARG B N 1
ATOM 3463 C CA . ARG B 1 215 ? 5.965 10.219 -24.016 1 31.95 215 ARG B CA 1
ATOM 3464 C C . ARG B 1 215 ? 4.586 10.117 -24.656 1 31.95 215 ARG B C 1
ATOM 3466 O O . ARG B 1 215 ? 4.121 9.016 -24.953 1 31.95 215 ARG B O 1
ATOM 3473 N N . PHE B 1 216 ? 3.441 10.68 -24.359 1 29.33 216 PHE B N 1
ATOM 3474 C CA . PHE B 1 216 ? 2.367 10.766 -25.328 1 29.33 216 PHE B CA 1
ATOM 3475 C C . PHE B 1 216 ? 2.758 11.688 -26.484 1 29.33 216 PHE B C 1
ATOM 3477 O O . PHE B 1 216 ? 2.732 12.914 -26.344 1 29.33 216 PHE B O 1
ATOM 3484 N N . ASN B 1 217 ? 3.805 11.352 -27.328 1 27.69 217 ASN B N 1
ATOM 3485 C CA . ASN B 1 217 ? 3.922 11.984 -28.641 1 27.69 217 ASN B CA 1
ATOM 3486 C C . ASN B 1 217 ? 2.688 11.727 -29.5 1 27.69 217 ASN B C 1
ATOM 3488 O O . ASN B 1 217 ? 2.471 10.609 -29.969 1 27.69 217 ASN B O 1
ATOM 3492 N N . PRO B 1 218 ? 1.606 12.438 -29.469 1 28.44 218 PRO B N 1
ATOM 3493 C CA . PRO B 1 218 ? 0.5 12.305 -30.422 1 28.44 218 PRO B CA 1
ATOM 3494 C C . PRO B 1 218 ? 0.956 12.398 -31.875 1 28.44 218 PRO B C 1
ATOM 3496 O O . PRO B 1 218 ? 0.452 11.672 -32.75 1 28.44 218 PRO B O 1
ATOM 3499 N N . PHE B 1 219 ? 1.522 13.625 -32.375 1 29.58 219 PHE B N 1
ATOM 3500 C CA . PHE B 1 219 ? 1.389 14.203 -33.688 1 29.58 219 PHE B CA 1
ATOM 3501 C C . PHE B 1 219 ? 2.314 13.508 -34.688 1 29.58 219 PHE B C 1
ATOM 3503 O O . PHE B 1 219 ? 3.492 13.859 -34.812 1 29.58 219 PHE B O 1
ATOM 3510 N N . GLY B 1 220 ? 2.449 12.219 -34.875 1 26.28 220 GLY B N 1
ATOM 3511 C CA . GLY B 1 220 ? 3.072 11.836 -36.125 1 26.28 220 GLY B CA 1
ATOM 3512 C C . GLY B 1 220 ? 2.43 12.5 -37.344 1 26.28 220 GLY B C 1
ATOM 3513 O O . GLY B 1 220 ? 1.299 12.984 -37.25 1 26.28 220 GLY B O 1
ATOM 3514 N N . SER B 1 221 ? 3.246 12.758 -38.531 1 27.86 221 SER B N 1
ATOM 3515 C CA . SER B 1 221 ? 3.332 13.328 -39.844 1 27.86 221 SER B CA 1
ATOM 3516 C C . SER B 1 221 ? 2.324 12.672 -40.812 1 27.86 221 SER B C 1
ATOM 3518 O O . SER B 1 221 ? 2.531 11.547 -41.25 1 27.86 221 SER B O 1
ATOM 3520 N N . CYS B 1 222 ? 1.1 12.453 -40.656 1 25.28 222 CYS B N 1
ATOM 3521 C CA . CYS B 1 222 ? 0.367 11.906 -41.781 1 25.28 222 CYS B CA 1
ATOM 3522 C C . CYS B 1 222 ? 0.566 12.766 -43.031 1 25.28 222 CYS B C 1
ATOM 3524 O O . CYS B 1 222 ? 0.866 12.25 -44.094 1 25.28 222 CYS B O 1
ATOM 3526 N N . CYS B 1 223 ? -0.18 13.93 -43.375 1 27.61 223 CYS B N 1
ATOM 3527 C CA . CYS B 1 223 ? -0.781 14.188 -44.688 1 27.61 223 CYS B CA 1
ATOM 3528 C C . CYS B 1 223 ? 0.177 14.969 -45.562 1 27.61 223 CYS B C 1
ATOM 3530 O O . CYS B 1 223 ? -0.189 15.367 -46.688 1 27.61 223 CYS B O 1
ATOM 3532 N N . LYS B 1 224 ? 1.278 15.688 -45.312 1 28.72 224 LYS B N 1
ATOM 3533 C CA . LYS B 1 224 ? 1.534 16.578 -46.438 1 28.72 224 LYS B CA 1
ATOM 3534 C C . LYS B 1 224 ? 1.691 15.797 -47.719 1 28.72 224 LYS B C 1
ATOM 3536 O O . LYS B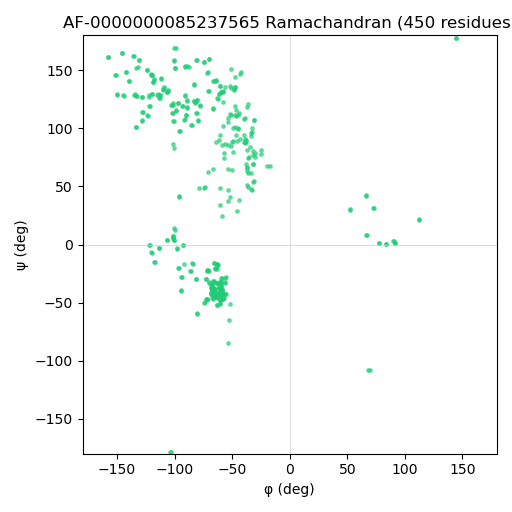 1 224 ? 2.342 14.75 -47.75 1 28.72 224 LYS B O 1
ATOM 3541 N N . VAL B 1 225 ? 0.743 16.125 -48.906 1 26.06 225 VAL B N 1
ATOM 3542 C CA . VAL B 1 225 ? 0.404 16.125 -50.312 1 26.06 225 VAL B CA 1
ATOM 3543 C C . VAL B 1 225 ? 1.65 16.422 -51.156 1 26.06 225 VAL B C 1
ATOM 3545 O O . VAL B 1 225 ? 2.311 17.438 -50.938 1 26.06 225 VAL B O 1
ATOM 3548 N N . GLY B 1 226 ? 2.436 15.445 -51.531 1 22.64 226 GLY B N 1
ATOM 3549 C CA . GLY B 1 226 ? 3.328 15.391 -52.656 1 22.64 226 GLY B CA 1
ATOM 3550 C C . GLY B 1 226 ? 2.637 15.719 -53.969 1 22.64 226 GLY B C 1
ATOM 3551 O O . GLY B 1 226 ? 1.648 15.078 -54.344 1 22.64 226 GLY B O 1
ATOM 3552 N N . PRO B 1 227 ? 1.965 17.062 -54.5 1 25.31 227 PRO B N 1
ATOM 3553 C CA . PRO B 1 227 ? 2.682 17.281 -55.75 1 25.31 227 PRO B CA 1
ATOM 3554 C C . PRO B 1 227 ? 4.156 17.625 -55.562 1 25.31 227 PRO B C 1
ATOM 3556 O O . PRO B 1 227 ? 4.543 18.047 -54.469 1 25.31 227 PRO B O 1
#

Solvent-accessible surface area (backbone atoms only — not comparable to full-atom values): 25847 Å² total; per-residue (Å²): 136,76,80,73,71,76,77,74,75,77,74,76,73,72,70,74,69,68,74,73,68,65,54,41,52,42,80,36,40,32,21,38,43,36,44,62,87,32,44,61,65,33,40,54,38,32,70,54,66,73,40,67,67,94,75,72,87,57,54,64,43,34,51,48,63,37,78,45,80,54,97,76,37,31,36,38,33,40,36,37,37,46,33,26,49,71,89,46,54,84,56,44,58,67,61,44,63,88,23,37,28,34,38,39,32,16,27,27,52,36,50,69,31,48,57,48,33,52,53,54,48,55,58,51,57,72,75,50,58,88,82,54,50,49,46,32,40,33,36,19,47,54,83,40,58,90,53,50,60,48,54,70,64,58,51,44,49,52,17,57,76,70,74,34,40,68,51,61,24,12,47,83,81,46,45,55,47,65,58,46,55,51,50,50,52,52,52,45,50,53,43,52,57,43,40,19,68,47,76,65,81,70,72,74,75,70,73,51,66,51,61,78,77,75,79,75,77,74,83,74,87,67,83,75,79,69,135,135,81,79,74,71,77,77,73,75,77,74,72,73,73,71,73,70,69,74,72,67,64,55,41,52,42,80,37,39,32,21,38,43,37,44,64,87,33,44,59,63,34,40,52,37,32,69,54,66,71,41,66,66,96,77,72,88,57,55,64,44,34,51,48,64,36,79,46,80,54,97,78,38,32,36,39,34,40,36,38,36,45,33,26,49,72,90,47,55,84,57,43,60,66,62,43,63,88,22,37,27,36,38,39,32,17,25,25,51,37,50,68,30,48,57,49,32,51,53,54,48,53,57,52,56,72,76,51,58,88,83,54,47,50,47,33,40,33,37,19,46,53,82,41,58,91,55,50,60,49,53,69,65,58,53,44,48,52,17,58,77,70,73,36,42,68,50,63,24,14,46,82,82,47,44,54,48,64,58,46,56,51,51,52,51,52,51,45,50,53,42,54,59,43,42,18,68,50,76,65,80,69,72,75,74,70,72,52,69,48,59,76,79,75,77,77,78,76,84,74,88,74,72,93,77,80,125

Organism: Amphiprion ocellaris (NCBI:txid80972)

pLDDT: mean 77.16, std 25.65, range [22.64, 98.94]

Radius of gyration: 28.02 Å; Cα contacts (8 Å, |Δi|>4): 756; chains: 2; bounding box: 82×80×124 Å